Protein AF-A0A914JNY6-F1 (afdb_monomer_lite)

Sequence (503 aa):
MKEAFLYGGRMLSKSCADDMIRAVENMAATGFYASACKLDHLEPDKVAGCFDAHTASLQWAASLFDAWGKPPAGIASSGPFFFMGDYDQCLAVKIPSLYPNNTTKEYGFEPTQYCRADIRAQDPMKDRTIPLTYGICMPQTCHAQDLNAFLDFWVDEALNPVGNLFGKGTVNLTCFKADEIITWDQSDIIFIIILIILASIVCTGTFIDCILHKKRSGRYSFRQVAGFENCDSASVSTYCYLPVEDFFKAIDWKDEPRIKAGKCKSYKGNFMSIMEEELSIAGAPSMALTYKGGHDLKETFKKSSLLTDIITAFSIRKSIDHLLRESGTQIKSFHGIKVLSAVWVIIGHSFLLPIGFIGNPKKLITQIKDSYYSQWIFNSSLAVDSFFLMAGAVLAFSFRRRLISALRDKTRLNRLFGMTRWIIVFFHRIFRLIPAYVMVLGGTSTIFNKIGNGPLWNQKDGVFGSKCETKDWWKHLLFIINYFPTECMPWMWYISLDMQFYL

pLDDT: mean 71.84, std 21.15, range [23.7, 96.5]

Structure (mmCIF, N/CA/C/O backbone):
data_AF-A0A914JNY6-F1
#
_entry.id   AF-A0A914JNY6-F1
#
loop_
_atom_site.group_PDB
_atom_site.id
_atom_site.type_symbol
_atom_site.label_atom_id
_atom_site.label_alt_id
_atom_site.label_comp_id
_atom_site.label_asym_id
_atom_site.label_entity_id
_atom_site.label_seq_id
_atom_site.pdbx_PDB_ins_code
_atom_site.Cartn_x
_atom_site.Cartn_y
_atom_site.Cartn_z
_atom_site.occupancy
_atom_site.B_iso_or_equiv
_atom_site.auth_seq_id
_atom_site.auth_comp_id
_atom_site.auth_asym_id
_atom_site.auth_atom_id
_atom_site.pdbx_PDB_model_num
ATOM 1 N N . MET A 1 1 ? 28.864 -3.855 -35.210 1.00 35.16 1 MET A N 1
ATOM 2 C CA . MET A 1 1 ? 28.196 -4.256 -33.947 1.00 35.16 1 MET A CA 1
ATOM 3 C C . MET A 1 1 ? 29.128 -4.249 -32.739 1.00 35.16 1 MET A C 1
ATOM 5 O O . MET A 1 1 ? 28.777 -3.587 -31.779 1.00 35.16 1 MET A O 1
ATOM 9 N N . LYS A 1 2 ? 30.324 -4.865 -32.767 1.00 34.31 2 LYS A N 1
ATOM 10 C CA . LYS A 1 2 ? 31.290 -4.762 -31.643 1.00 34.31 2 LYS A CA 1
ATOM 11 C C . LYS A 1 2 ? 31.693 -3.320 -31.276 1.00 34.31 2 LYS A C 1
ATOM 13 O O . LYS A 1 2 ? 31.932 -3.042 -30.111 1.00 34.31 2 LYS A O 1
ATOM 18 N N . GLU A 1 3 ? 31.691 -2.400 -32.241 1.00 36.75 3 GLU A N 1
ATOM 19 C CA . GLU A 1 3 ? 31.930 -0.965 -32.003 1.00 36.75 3 GLU A CA 1
ATOM 20 C C . GLU A 1 3 ? 30.718 -0.212 -31.421 1.00 36.75 3 GLU A C 1
ATOM 22 O O . GLU A 1 3 ? 30.903 0.819 -30.790 1.00 36.75 3 GLU A O 1
ATOM 27 N N . ALA A 1 4 ? 29.491 -0.741 -31.539 1.00 43.53 4 ALA A N 1
ATOM 28 C CA . ALA A 1 4 ? 28.293 -0.122 -30.949 1.00 43.53 4 ALA A CA 1
ATOM 29 C C . ALA A 1 4 ? 28.250 -0.263 -29.414 1.00 43.53 4 ALA A C 1
ATOM 31 O O . ALA A 1 4 ? 27.550 0.480 -28.739 1.00 43.53 4 ALA A O 1
ATOM 32 N N . PHE A 1 5 ? 29.046 -1.183 -28.859 1.00 48.06 5 PHE A N 1
ATOM 33 C CA . PHE A 1 5 ? 29.237 -1.361 -27.417 1.00 48.06 5 PHE A CA 1
ATOM 34 C C . PHE A 1 5 ? 30.485 -0.629 -26.881 1.00 48.06 5 PHE A C 1
ATOM 36 O O . PHE A 1 5 ? 30.841 -0.780 -25.714 1.00 48.06 5 PHE A O 1
ATOM 43 N N . LEU A 1 6 ? 31.144 0.175 -27.725 1.00 41.88 6 LEU A N 1
ATOM 44 C CA . LEU A 1 6 ? 32.275 1.049 -27.399 1.00 41.88 6 LEU A CA 1
ATOM 45 C C . LEU A 1 6 ? 31.839 2.519 -27.500 1.00 41.88 6 LEU A C 1
ATOM 47 O O . LEU A 1 6 ? 32.408 3.294 -28.262 1.00 41.88 6 LEU A O 1
ATOM 51 N N . TYR A 1 7 ? 30.823 2.926 -26.739 1.00 39.91 7 TYR A N 1
ATOM 52 C CA . TYR A 1 7 ? 30.424 4.334 -26.672 1.00 39.91 7 TYR A CA 1
ATOM 53 C C . TYR A 1 7 ? 30.882 4.957 -25.344 1.00 39.91 7 TYR A C 1
ATOM 55 O O . TYR A 1 7 ? 30.598 4.444 -24.265 1.00 39.91 7 TYR A O 1
ATOM 63 N N . GLY A 1 8 ? 31.659 6.044 -25.407 1.00 43.50 8 GLY A N 1
ATOM 64 C CA . GLY A 1 8 ? 32.034 6.851 -24.233 1.00 43.50 8 GLY A CA 1
ATOM 65 C C . GLY A 1 8 ? 33.131 6.299 -23.303 1.00 43.50 8 GLY A C 1
ATOM 66 O O . GLY A 1 8 ? 33.314 6.835 -22.211 1.00 43.50 8 GLY A O 1
ATOM 67 N N . GLY A 1 9 ? 33.874 5.257 -23.695 1.00 44.59 9 GLY A N 1
ATOM 68 C CA . GLY A 1 9 ? 35.032 4.762 -22.929 1.00 44.59 9 GLY A CA 1
ATOM 69 C C . GLY A 1 9 ? 34.705 3.933 -21.676 1.00 44.59 9 GLY A C 1
ATOM 70 O O . GLY A 1 9 ? 35.598 3.693 -20.865 1.00 44.59 9 GLY A O 1
ATOM 71 N N . ARG A 1 10 ? 33.458 3.472 -21.508 1.00 52.91 10 ARG A N 1
ATOM 72 C CA . ARG A 1 10 ? 33.062 2.516 -20.458 1.00 52.91 10 ARG A CA 1
ATOM 73 C C . ARG A 1 10 ? 32.639 1.192 -21.095 1.00 52.91 10 ARG A C 1
ATOM 75 O O . ARG A 1 10 ? 31.736 1.168 -21.919 1.00 52.91 10 ARG A O 1
ATOM 82 N N . MET A 1 11 ? 33.333 0.109 -20.742 1.00 54.09 11 MET A N 1
ATOM 83 C CA . MET A 1 11 ? 33.063 -1.237 -21.259 1.00 54.09 11 MET A CA 1
ATOM 84 C C . MET A 1 11 ? 31.919 -1.889 -20.482 1.00 54.09 11 MET A C 1
ATOM 86 O O . MET A 1 11 ? 31.972 -1.928 -19.255 1.00 54.09 11 MET A O 1
ATOM 90 N N . LEU A 1 12 ? 30.949 -2.463 -21.201 1.00 61.16 12 LEU A N 1
ATOM 91 C CA . LEU A 1 12 ? 30.154 -3.569 -20.668 1.00 61.16 12 LEU A CA 1
ATOM 92 C C . LEU A 1 12 ? 31.100 -4.703 -20.252 1.00 61.16 12 LEU A C 1
ATOM 94 O O . LEU A 1 12 ? 32.106 -4.957 -20.926 1.00 61.16 12 LEU A O 1
ATOM 98 N N . SER A 1 13 ? 30.760 -5.434 -19.194 1.00 71.38 13 SER A N 1
ATOM 99 C CA . SER A 1 13 ? 31.394 -6.719 -18.921 1.00 71.38 13 SER A CA 1
ATOM 100 C C . SER A 1 13 ? 31.323 -7.615 -20.165 1.00 71.38 13 SER A C 1
ATOM 102 O O . SER A 1 13 ? 30.315 -7.661 -20.874 1.00 71.38 13 SER A O 1
ATOM 104 N N . LYS A 1 14 ? 32.421 -8.323 -20.457 1.00 74.75 14 LYS A N 1
ATOM 105 C CA . LYS A 1 14 ? 32.544 -9.150 -21.669 1.00 74.75 14 LYS A CA 1
ATOM 106 C C . LYS A 1 14 ? 31.394 -10.160 -21.795 1.00 74.75 14 LYS A C 1
ATOM 108 O O . LYS A 1 14 ? 30.853 -10.321 -22.879 1.00 74.75 14 LYS A O 1
ATOM 113 N N . SER A 1 15 ? 30.990 -10.766 -20.678 1.00 76.06 15 SER A N 1
ATOM 114 C CA . SER A 1 15 ? 29.853 -11.689 -20.600 1.00 76.06 15 SER A CA 1
ATOM 115 C C . SER A 1 15 ? 28.525 -11.025 -20.970 1.00 76.06 15 SER A C 1
ATOM 117 O O . SER A 1 15 ? 27.818 -11.534 -21.831 1.00 76.06 15 SER A O 1
ATOM 119 N N . CYS A 1 16 ? 28.214 -9.858 -20.393 1.00 78.94 16 CYS A N 1
ATOM 120 C CA . CYS A 1 16 ? 26.985 -9.126 -20.711 1.00 78.94 16 CYS A CA 1
ATOM 121 C C . CYS A 1 16 ? 26.942 -8.698 -22.187 1.00 78.94 16 CYS A C 1
ATOM 123 O O . CYS A 1 16 ? 25.909 -8.820 -22.844 1.00 78.94 16 CYS A O 1
ATOM 125 N N . ALA A 1 17 ? 28.070 -8.223 -22.728 1.00 76.44 17 ALA A N 1
ATOM 126 C CA . ALA A 1 17 ? 28.166 -7.831 -24.131 1.00 76.44 17 ALA A CA 1
ATOM 127 C C . ALA A 1 17 ? 27.940 -9.020 -25.079 1.00 76.44 17 ALA A C 1
ATOM 129 O O . ALA A 1 17 ? 27.184 -8.891 -26.040 1.00 76.44 17 ALA A O 1
ATOM 130 N N . ASP A 1 18 ? 28.558 -10.171 -24.802 1.00 79.44 18 ASP A N 1
ATOM 131 C CA . ASP A 1 18 ? 28.424 -11.376 -25.626 1.00 79.44 18 ASP A CA 1
ATOM 132 C C . ASP A 1 18 ? 26.971 -11.904 -25.623 1.00 79.44 18 ASP A C 1
ATOM 134 O O . ASP A 1 18 ? 26.435 -12.237 -26.685 1.00 79.44 18 ASP A O 1
ATOM 138 N N . ASP A 1 19 ? 26.289 -11.903 -24.470 1.00 80.44 19 ASP A N 1
ATOM 139 C CA . ASP A 1 19 ? 24.877 -12.307 -24.367 1.00 80.44 19 ASP A CA 1
ATOM 140 C C . ASP A 1 19 ? 23.932 -11.339 -25.091 1.00 80.44 19 ASP A C 1
ATOM 142 O O . ASP A 1 19 ? 23.018 -11.764 -25.804 1.00 80.44 19 ASP A O 1
ATOM 146 N N . MET A 1 20 ? 24.171 -10.031 -24.960 1.00 79.44 20 MET A N 1
ATOM 147 C CA . MET A 1 20 ? 23.373 -9.004 -25.633 1.00 79.44 20 MET A CA 1
ATOM 148 C C . MET A 1 20 ? 23.560 -9.019 -27.150 1.00 79.44 20 MET A C 1
ATOM 150 O O . MET A 1 20 ? 22.578 -8.907 -27.885 1.00 79.44 20 MET A O 1
ATOM 154 N N . ILE A 1 21 ? 24.790 -9.202 -27.640 1.00 79.56 21 ILE A N 1
ATOM 155 C CA . ILE A 1 21 ? 25.064 -9.361 -29.075 1.00 79.56 21 ILE A CA 1
ATOM 156 C C . ILE A 1 21 ? 24.295 -10.566 -29.617 1.00 79.56 21 ILE A C 1
ATOM 158 O O . ILE A 1 21 ? 23.600 -10.435 -30.622 1.00 79.56 21 ILE A O 1
ATOM 162 N N . ARG A 1 22 ? 24.338 -11.709 -28.922 1.00 80.75 22 ARG A N 1
ATOM 163 C CA . ARG A 1 22 ? 23.580 -12.903 -29.321 1.00 80.75 22 ARG A CA 1
ATOM 164 C C . ARG A 1 22 ? 22.085 -12.653 -29.341 1.00 80.75 22 ARG A C 1
ATOM 166 O O . ARG A 1 22 ? 21.417 -13.114 -30.262 1.00 80.75 22 ARG A O 1
ATOM 173 N N . ALA A 1 23 ? 21.539 -11.962 -28.345 1.00 79.69 23 ALA A N 1
ATOM 174 C CA . ALA A 1 23 ? 20.122 -11.628 -28.343 1.00 79.69 23 ALA A CA 1
ATOM 175 C C . ALA A 1 23 ? 19.759 -10.822 -29.603 1.00 79.69 23 ALA A C 1
ATOM 177 O O . ALA A 1 23 ? 18.838 -11.203 -30.327 1.00 79.69 23 ALA A O 1
ATOM 178 N N . VAL A 1 24 ? 20.519 -9.764 -29.910 1.00 79.56 24 VAL A N 1
ATOM 179 C CA . VAL A 1 24 ? 20.295 -8.912 -31.091 1.00 79.56 24 VAL A CA 1
ATOM 180 C C . VAL A 1 24 ? 20.443 -9.699 -32.397 1.00 79.56 24 VAL A C 1
ATOM 182 O O . VAL A 1 24 ? 19.581 -9.597 -33.269 1.00 79.56 24 VAL A O 1
ATOM 185 N N . GLU A 1 25 ? 21.492 -10.511 -32.538 1.00 80.25 25 GLU A N 1
ATOM 186 C CA . GLU A 1 25 ? 21.725 -11.342 -33.726 1.00 80.25 25 GLU A CA 1
ATOM 187 C C . GLU A 1 25 ? 20.584 -12.342 -33.950 1.00 80.25 25 GLU A C 1
ATOM 189 O O . GLU A 1 25 ? 20.085 -12.469 -35.067 1.00 80.25 25 GLU A O 1
ATOM 194 N N . ASN A 1 26 ? 20.111 -12.999 -32.887 1.00 79.25 26 ASN A N 1
ATOM 195 C CA . ASN A 1 26 ? 19.006 -13.955 -32.968 1.00 79.25 26 ASN A CA 1
ATOM 196 C C . ASN A 1 26 ? 17.662 -13.272 -33.265 1.00 79.25 26 ASN A C 1
ATOM 198 O O . ASN A 1 26 ? 16.850 -13.808 -34.023 1.00 79.25 26 ASN A O 1
ATOM 202 N N . MET A 1 27 ? 17.429 -12.067 -32.739 1.00 78.00 27 MET A N 1
ATOM 203 C CA . MET A 1 27 ? 16.252 -11.266 -33.089 1.00 78.00 27 MET A CA 1
ATOM 204 C C . MET A 1 27 ? 16.284 -10.836 -34.564 1.00 78.00 27 MET A C 1
ATOM 206 O O . MET A 1 27 ? 15.290 -10.991 -35.276 1.00 78.00 27 MET A O 1
ATOM 210 N N . ALA A 1 28 ? 17.430 -10.348 -35.047 1.00 76.00 28 ALA A N 1
ATOM 211 C CA . ALA A 1 28 ? 17.610 -9.965 -36.445 1.00 76.00 28 ALA A CA 1
ATOM 212 C C . ALA A 1 28 ? 17.436 -11.167 -37.387 1.00 76.00 28 ALA A C 1
ATOM 214 O O . ALA A 1 28 ? 16.742 -11.064 -38.400 1.00 76.00 28 ALA A O 1
ATOM 215 N N . ALA A 1 29 ? 17.992 -12.324 -37.015 1.00 75.62 29 ALA A N 1
ATOM 216 C CA . ALA A 1 29 ? 17.805 -13.577 -37.734 1.00 75.62 29 ALA A CA 1
ATOM 217 C C . ALA A 1 29 ? 16.323 -13.979 -37.792 1.00 75.62 29 ALA A C 1
ATOM 219 O O . ALA A 1 29 ? 15.832 -14.320 -38.863 1.00 75.62 29 ALA A O 1
ATOM 220 N N . THR A 1 30 ? 15.582 -13.857 -36.684 1.00 71.81 30 THR A N 1
ATOM 221 C CA . THR A 1 30 ? 14.133 -14.136 -36.640 1.00 71.81 30 THR A CA 1
ATOM 222 C C . THR A 1 30 ? 13.371 -13.281 -37.653 1.00 71.81 30 THR A C 1
ATOM 224 O O . THR A 1 30 ? 12.571 -13.804 -38.427 1.00 71.81 30 THR A O 1
ATOM 227 N N . GLY A 1 31 ? 13.646 -11.972 -37.699 1.00 70.56 31 GLY A N 1
ATOM 228 C CA . GLY A 1 31 ? 13.018 -11.060 -38.661 1.00 70.56 31 GLY A CA 1
ATOM 229 C C . GLY A 1 31 ? 13.384 -11.369 -40.117 1.00 70.56 31 GLY A C 1
ATOM 230 O O . GLY A 1 31 ? 12.528 -11.296 -41.004 1.00 70.56 31 GLY A O 1
ATOM 231 N N . PHE A 1 32 ? 14.636 -11.763 -40.362 1.00 74.06 32 PHE A N 1
ATOM 232 C CA . PHE A 1 32 ? 15.106 -12.175 -41.683 1.00 74.06 32 PHE A CA 1
ATOM 233 C C . PHE A 1 32 ? 14.426 -13.467 -42.152 1.00 74.06 32 PHE A C 1
ATOM 235 O O . PHE A 1 32 ? 13.856 -13.482 -43.240 1.00 74.06 32 PHE A O 1
ATOM 242 N N . TYR A 1 33 ? 14.403 -14.517 -41.325 1.00 72.12 33 TYR A N 1
ATOM 243 C CA . TYR A 1 33 ? 13.743 -15.784 -41.657 1.00 72.12 33 TYR A CA 1
ATOM 244 C C . TYR A 1 33 ? 12.232 -15.621 -41.825 1.00 72.12 33 TYR A C 1
ATOM 246 O O . TYR A 1 33 ? 11.667 -16.172 -42.765 1.00 72.12 33 TYR A O 1
ATOM 254 N N . ALA A 1 34 ? 11.581 -14.803 -40.993 1.00 68.50 34 ALA A N 1
ATOM 255 C CA . ALA A 1 34 ? 10.162 -14.485 -41.148 1.00 68.50 34 ALA A CA 1
ATOM 256 C C . ALA A 1 34 ? 9.861 -13.823 -42.502 1.00 68.50 34 ALA A C 1
ATOM 258 O O . ALA A 1 34 ? 8.864 -14.138 -43.152 1.00 68.50 34 ALA A O 1
ATOM 259 N N . SER A 1 35 ? 10.740 -12.921 -42.943 1.00 71.88 35 SER A N 1
ATOM 260 C CA . SER A 1 35 ? 10.615 -12.247 -44.236 1.00 71.88 35 SER A CA 1
ATOM 261 C C . SER A 1 35 ? 10.928 -13.197 -45.396 1.00 71.88 35 SER A C 1
ATOM 263 O O . SER A 1 35 ? 10.196 -13.208 -46.381 1.00 71.88 35 SER A O 1
ATOM 265 N N . ALA A 1 36 ? 11.958 -14.037 -45.265 1.00 73.19 36 ALA A N 1
ATOM 266 C CA . ALA A 1 36 ? 12.348 -15.028 -46.266 1.00 73.19 36 ALA A CA 1
ATOM 267 C C . ALA A 1 36 ? 11.263 -16.099 -46.474 1.00 73.19 36 ALA A C 1
ATOM 269 O O . ALA A 1 36 ? 10.830 -16.299 -47.605 1.00 73.19 36 ALA A O 1
ATOM 270 N N . CYS A 1 37 ? 10.736 -16.698 -45.398 1.00 72.25 37 CYS A N 1
ATOM 271 C CA . CYS A 1 37 ? 9.649 -17.686 -45.466 1.00 72.25 37 CYS A CA 1
ATOM 272 C C . CYS A 1 37 ? 8.347 -17.109 -46.057 1.00 72.25 37 CYS A C 1
ATOM 274 O O . CYS A 1 37 ? 7.503 -17.869 -46.518 1.00 72.25 37 CYS A O 1
ATOM 276 N N . LYS A 1 38 ? 8.160 -15.780 -46.029 1.00 69.06 38 LYS A N 1
ATOM 277 C CA . LYS A 1 38 ? 6.999 -15.088 -46.616 1.00 69.06 38 LYS A CA 1
ATOM 278 C C . LYS A 1 38 ? 7.210 -14.689 -48.083 1.00 69.06 38 LYS A C 1
ATOM 280 O O . LYS A 1 38 ? 6.231 -14.483 -48.798 1.00 69.06 38 LYS A O 1
ATOM 285 N N . LEU A 1 39 ? 8.465 -14.526 -48.507 1.00 71.75 39 LEU A N 1
ATOM 286 C CA . LEU A 1 39 ? 8.845 -14.197 -49.885 1.00 71.75 39 LEU A CA 1
ATOM 287 C C . LEU A 1 39 ? 8.972 -15.441 -50.765 1.00 71.75 39 LEU A C 1
ATOM 289 O O . LEU A 1 39 ? 8.712 -15.361 -51.963 1.00 71.75 39 LEU A O 1
ATOM 293 N N . ASP A 1 40 ? 9.328 -16.581 -50.178 1.00 66.88 40 ASP A N 1
ATOM 294 C CA . ASP A 1 40 ? 9.201 -17.872 -50.840 1.00 66.88 40 ASP A CA 1
ATOM 295 C C . ASP A 1 40 ? 7.702 -18.154 -51.013 1.00 66.88 40 ASP A C 1
ATOM 297 O O . ASP A 1 40 ? 6.972 -18.209 -50.026 1.00 66.88 40 ASP A O 1
ATOM 301 N N . HIS A 1 41 ? 7.219 -18.262 -52.256 1.00 62.41 41 HIS A N 1
ATOM 302 C CA . HIS A 1 41 ? 5.807 -18.448 -52.639 1.00 62.41 41 HIS A CA 1
ATOM 303 C C . HIS A 1 41 ? 5.222 -19.811 -52.199 1.00 62.41 41 HIS A C 1
ATOM 305 O O . HIS A 1 41 ? 4.650 -20.559 -52.993 1.00 62.41 41 HIS A O 1
ATOM 311 N N . LEU A 1 42 ? 5.403 -20.166 -50.934 1.00 65.31 42 LEU A N 1
ATOM 312 C CA . LEU A 1 42 ? 4.951 -21.388 -50.304 1.00 65.31 42 LEU A CA 1
ATOM 313 C C . LEU A 1 42 ? 3.454 -21.294 -49.988 1.00 65.31 42 LEU A C 1
ATOM 315 O O . LEU A 1 42 ? 2.914 -20.228 -49.689 1.00 65.31 42 LEU A O 1
ATOM 319 N N . GLU A 1 43 ? 2.776 -22.441 -50.040 1.00 71.94 43 GLU A N 1
ATOM 320 C CA . GLU A 1 43 ? 1.404 -22.578 -49.543 1.00 71.94 43 GLU A CA 1
ATOM 321 C C . GLU A 1 43 ? 1.334 -22.164 -48.055 1.00 71.94 43 GLU A C 1
ATOM 323 O O . GLU A 1 43 ? 2.311 -22.376 -47.328 1.00 71.94 43 GLU A O 1
ATOM 328 N N . PRO A 1 44 ? 0.202 -21.618 -47.565 1.00 68.50 44 PRO A N 1
ATOM 329 C CA . PRO A 1 44 ? 0.084 -21.080 -46.203 1.00 68.50 44 PRO A CA 1
ATOM 330 C C . PRO A 1 44 ? 0.557 -22.044 -45.101 1.00 68.50 44 PRO A C 1
ATOM 332 O O . PRO A 1 44 ? 1.235 -21.629 -44.162 1.00 68.50 44 PRO A O 1
ATOM 335 N N . ASP A 1 45 ? 0.281 -23.340 -45.261 1.00 70.06 45 ASP A N 1
ATOM 336 C CA . ASP A 1 45 ? 0.648 -24.389 -44.300 1.00 70.06 45 ASP A CA 1
ATOM 337 C C . ASP A 1 45 ? 2.166 -24.661 -44.269 1.00 70.06 45 ASP A C 1
ATOM 339 O O . ASP A 1 45 ? 2.732 -25.028 -43.239 1.00 70.06 45 ASP A O 1
ATOM 343 N N . LYS A 1 46 ? 2.860 -24.431 -45.391 1.00 68.62 46 LYS A N 1
ATOM 344 C CA . LYS A 1 46 ? 4.321 -24.566 -45.510 1.00 68.62 46 LYS A CA 1
ATOM 345 C C . LYS A 1 46 ? 5.058 -23.329 -45.006 1.00 68.62 46 LYS A C 1
ATOM 347 O O . LYS A 1 46 ? 6.162 -23.464 -44.486 1.00 68.62 46 LYS A O 1
ATOM 352 N N . VAL A 1 47 ? 4.446 -22.147 -45.109 1.00 69.00 47 VAL A N 1
ATOM 353 C CA . VAL A 1 47 ? 4.964 -20.916 -44.487 1.00 69.00 47 VAL A CA 1
ATOM 354 C C . VAL A 1 47 ? 4.966 -21.059 -42.967 1.00 69.00 47 VAL A C 1
ATOM 356 O O . VAL A 1 47 ? 5.971 -20.734 -42.339 1.00 69.00 47 VAL A O 1
ATOM 359 N N . ALA A 1 48 ? 3.890 -21.607 -42.389 1.00 68.94 48 ALA A N 1
ATOM 360 C CA . ALA A 1 48 ? 3.826 -21.910 -40.960 1.00 68.94 48 ALA A CA 1
ATOM 361 C C . ALA A 1 48 ? 4.937 -22.889 -40.544 1.00 68.94 48 ALA A C 1
ATOM 363 O O . ALA A 1 48 ? 5.713 -22.581 -39.648 1.00 68.94 48 ALA A O 1
ATOM 364 N N . GLY A 1 49 ? 5.114 -23.998 -41.272 1.00 72.50 49 GLY A N 1
ATOM 365 C CA . GLY A 1 49 ? 6.199 -24.951 -40.999 1.00 72.50 49 GLY A CA 1
ATOM 366 C C . GLY A 1 49 ? 7.614 -24.366 -41.155 1.00 72.50 49 GLY A C 1
ATOM 367 O O . GLY A 1 49 ? 8.493 -24.668 -40.351 1.00 72.50 49 GLY A O 1
ATOM 368 N N . CYS A 1 50 ? 7.842 -23.505 -42.155 1.00 71.69 50 CYS A N 1
ATOM 369 C CA . CYS A 1 50 ? 9.112 -22.793 -42.360 1.00 71.69 50 CYS A CA 1
ATOM 370 C C . CYS A 1 50 ? 9.408 -21.835 -41.202 1.00 71.69 50 CYS A C 1
ATOM 372 O O . CYS A 1 50 ? 10.522 -21.818 -40.673 1.00 71.69 50 CYS A O 1
ATOM 374 N N . PHE A 1 51 ? 8.394 -21.070 -40.794 1.00 70.44 51 PHE A N 1
ATOM 375 C CA . PHE A 1 51 ? 8.477 -20.132 -39.687 1.00 70.44 51 PHE A CA 1
ATOM 376 C C . PHE A 1 51 ? 8.725 -20.862 -38.364 1.00 70.44 51 PHE A C 1
ATOM 378 O O . PHE A 1 51 ? 9.685 -20.535 -37.672 1.00 70.44 51 PHE A O 1
ATOM 385 N N . ASP A 1 52 ? 7.946 -21.894 -38.039 1.00 70.38 52 ASP A N 1
ATOM 386 C CA . ASP A 1 52 ? 8.080 -22.650 -36.790 1.00 70.38 52 ASP A CA 1
ATOM 387 C C . ASP A 1 52 ? 9.453 -23.333 -36.682 1.00 70.38 52 ASP A C 1
ATOM 389 O O . ASP A 1 52 ? 10.094 -23.281 -35.633 1.00 70.38 52 ASP A O 1
ATOM 393 N N . ALA A 1 53 ? 9.967 -23.893 -37.784 1.00 68.56 53 ALA A N 1
ATOM 394 C CA . ALA A 1 53 ? 11.281 -24.535 -37.809 1.00 68.56 53 ALA A CA 1
ATOM 395 C C . ALA A 1 53 ? 12.443 -23.561 -37.536 1.00 68.56 53 ALA A C 1
ATOM 397 O O . ALA A 1 53 ? 13.409 -23.937 -36.872 1.00 68.56 53 ALA A O 1
ATOM 398 N N . HIS A 1 54 ? 12.360 -22.318 -38.025 1.00 67.12 54 HIS A N 1
ATOM 399 C CA . HIS A 1 54 ? 13.431 -21.322 -37.867 1.00 67.12 54 HIS A CA 1
ATOM 400 C C . HIS A 1 54 ? 13.281 -20.470 -36.604 1.00 67.12 54 HIS A C 1
ATOM 402 O O . HIS A 1 54 ? 14.273 -19.975 -36.070 1.00 67.12 54 HIS A O 1
ATOM 408 N N . THR A 1 55 ? 12.058 -20.285 -36.108 1.00 65.12 55 THR A N 1
ATOM 409 C CA . THR A 1 55 ? 11.790 -19.429 -34.946 1.00 65.12 55 THR A CA 1
ATOM 410 C C . THR A 1 55 ? 11.820 -20.178 -33.620 1.00 65.12 55 THR A C 1
ATOM 412 O O . THR A 1 55 ? 12.141 -19.556 -32.609 1.00 65.12 55 THR A O 1
ATOM 415 N N . ALA A 1 56 ? 11.612 -21.500 -33.599 1.00 65.50 56 ALA A N 1
ATOM 416 C CA . ALA A 1 56 ? 11.644 -22.290 -32.364 1.00 65.50 56 ALA A CA 1
ATOM 417 C C . ALA A 1 56 ? 12.964 -22.143 -31.576 1.00 65.50 56 ALA A C 1
ATOM 419 O O . ALA A 1 56 ? 12.944 -22.035 -30.352 1.00 65.50 56 ALA A O 1
ATOM 420 N N . SER A 1 57 ? 14.119 -22.062 -32.251 1.00 64.19 57 SER A N 1
ATOM 421 C CA . SER A 1 57 ? 15.425 -21.855 -31.595 1.00 64.19 57 SER A CA 1
ATOM 422 C C . SER A 1 57 ? 15.730 -20.394 -31.237 1.00 64.19 57 SER A C 1
ATOM 424 O O . SER A 1 57 ? 16.666 -20.127 -30.482 1.00 64.19 57 SER A O 1
ATOM 426 N N . LEU A 1 58 ? 14.963 -19.443 -31.777 1.00 72.19 58 LEU A N 1
ATOM 427 C CA . LEU A 1 58 ? 15.170 -17.996 -31.629 1.00 72.19 58 LEU A CA 1
ATOM 428 C C . LEU A 1 58 ? 14.093 -17.327 -30.760 1.00 72.19 58 LEU A C 1
ATOM 430 O O . LEU A 1 58 ? 14.204 -16.147 -30.425 1.00 72.19 58 LEU A O 1
ATOM 434 N N . GLN A 1 59 ? 13.069 -18.084 -30.356 1.00 78.44 59 GLN A N 1
ATOM 435 C CA . GLN A 1 59 ? 11.913 -17.588 -29.616 1.00 78.44 59 GLN A CA 1
ATOM 436 C C . GLN A 1 59 ? 12.305 -16.922 -28.294 1.00 78.44 59 GLN A C 1
ATOM 438 O O . GLN A 1 59 ? 11.694 -15.931 -27.910 1.00 78.44 59 GLN A O 1
ATOM 443 N N . TRP A 1 60 ? 13.357 -17.400 -27.622 1.00 84.44 60 TRP A N 1
ATOM 444 C CA . TRP A 1 60 ? 13.856 -16.775 -26.394 1.00 84.44 60 TRP A CA 1
ATOM 445 C C . TRP A 1 60 ? 14.321 -15.329 -26.625 1.00 84.44 60 TRP A C 1
ATOM 447 O O . TRP A 1 60 ? 14.077 -14.479 -25.774 1.00 84.44 60 TRP A O 1
ATOM 457 N N . ALA A 1 61 ? 14.948 -15.033 -27.772 1.00 84.25 61 ALA A N 1
ATOM 458 C CA . ALA A 1 61 ? 15.444 -13.699 -28.099 1.00 84.25 61 ALA A CA 1
ATOM 459 C C . ALA A 1 61 ? 14.280 -12.767 -28.444 1.00 84.25 61 ALA A C 1
ATOM 461 O O . ALA A 1 61 ? 14.230 -11.639 -27.961 1.00 84.25 61 ALA A O 1
ATOM 462 N N . ALA A 1 62 ? 13.302 -13.260 -29.210 1.00 83.31 62 ALA A N 1
ATOM 463 C CA . ALA A 1 62 ? 12.070 -12.523 -29.476 1.00 83.31 62 ALA A CA 1
ATOM 464 C C . ALA A 1 62 ? 11.316 -12.204 -28.174 1.00 83.31 62 ALA A C 1
ATOM 466 O O . ALA A 1 62 ? 10.988 -11.046 -27.941 1.00 83.31 62 ALA A O 1
ATOM 467 N N . SER A 1 63 ? 11.123 -13.192 -27.294 1.00 86.94 63 SER A N 1
ATOM 468 C CA . SER A 1 63 ? 10.482 -13.007 -25.985 1.00 86.94 63 SER A CA 1
ATOM 469 C C . SER A 1 63 ? 11.259 -12.061 -25.064 1.00 86.94 63 SER A C 1
ATOM 471 O O . SER A 1 63 ? 10.644 -11.321 -24.303 1.00 86.94 63 SER A O 1
ATOM 473 N N . LEU A 1 64 ? 12.597 -12.048 -25.140 1.00 88.56 64 LEU A N 1
ATOM 474 C CA . LEU A 1 64 ? 13.436 -11.130 -24.365 1.00 88.56 64 LEU A CA 1
ATOM 475 C C . LEU A 1 64 ? 13.155 -9.666 -24.733 1.00 88.56 64 LEU A C 1
ATOM 477 O O . LEU A 1 64 ? 12.908 -8.856 -23.844 1.00 88.56 64 LEU A O 1
ATOM 481 N N . PHE A 1 65 ? 13.181 -9.327 -26.026 1.00 86.19 65 PHE A N 1
ATOM 482 C CA . PHE A 1 65 ? 12.921 -7.957 -26.491 1.00 86.19 65 PHE A CA 1
ATOM 483 C C . PHE A 1 65 ? 11.439 -7.589 -26.472 1.00 86.19 65 PHE A C 1
ATOM 485 O O . PHE A 1 65 ? 11.099 -6.416 -26.329 1.00 86.19 65 PHE A O 1
ATOM 492 N N . ASP A 1 66 ? 10.547 -8.566 -26.609 1.00 88.19 66 ASP A N 1
ATOM 493 C CA . ASP A 1 66 ? 9.111 -8.341 -26.479 1.00 88.19 66 ASP A CA 1
ATOM 494 C C . ASP A 1 66 ? 8.739 -7.873 -25.066 1.00 88.19 66 ASP A C 1
ATOM 496 O O . ASP A 1 66 ? 7.923 -6.959 -24.928 1.00 88.19 66 ASP A O 1
ATOM 500 N N . ALA A 1 67 ? 9.432 -8.406 -24.053 1.00 91.38 67 ALA A N 1
ATOM 501 C CA . ALA A 1 67 ? 9.284 -8.025 -22.653 1.00 91.38 67 ALA A CA 1
ATOM 502 C C . ALA A 1 67 ? 9.820 -6.616 -22.318 1.00 91.38 67 ALA A C 1
ATOM 504 O O . ALA A 1 67 ? 9.581 -6.118 -21.217 1.00 91.38 67 ALA A O 1
ATOM 505 N N . TRP A 1 68 ? 10.544 -5.948 -23.226 1.00 89.50 68 TRP A N 1
ATOM 506 C CA . TRP A 1 68 ? 11.038 -4.587 -22.990 1.00 89.50 68 TRP A CA 1
ATOM 507 C C . TRP A 1 68 ? 9.910 -3.553 -23.014 1.00 89.50 68 TRP A C 1
ATOM 509 O O . TRP A 1 68 ? 8.900 -3.693 -23.707 1.00 89.50 68 TRP A O 1
ATOM 519 N N . GLY A 1 69 ? 10.117 -2.449 -22.296 1.00 86.62 69 GLY A N 1
ATOM 520 C CA . GLY A 1 69 ? 9.275 -1.267 -22.400 1.00 86.62 69 GLY A CA 1
ATOM 521 C C . GLY A 1 69 ? 9.264 -0.721 -23.825 1.00 86.62 69 GLY A C 1
ATOM 522 O O . GLY A 1 69 ? 10.302 -0.393 -24.386 1.00 86.62 69 GLY A O 1
ATOM 523 N N . LYS A 1 70 ? 8.078 -0.584 -24.420 1.00 84.06 70 LYS A N 1
ATOM 524 C CA . LYS A 1 70 ? 7.913 0.007 -25.756 1.00 84.06 70 LYS A CA 1
ATOM 525 C C . LYS A 1 70 ? 7.382 1.436 -25.610 1.00 84.06 70 LYS A C 1
ATOM 527 O O . LYS A 1 70 ? 6.287 1.607 -25.067 1.00 84.06 70 LYS A O 1
ATOM 532 N N . PRO A 1 71 ? 8.115 2.465 -26.074 1.00 76.50 71 PRO A N 1
ATOM 533 C CA . PRO A 1 71 ? 7.622 3.834 -26.056 1.00 76.50 71 PRO A CA 1
ATOM 534 C C . PRO A 1 71 ? 6.357 3.958 -26.936 1.00 76.50 71 PRO A C 1
ATOM 536 O O . PRO A 1 71 ? 6.403 3.641 -28.126 1.00 76.50 71 PRO A O 1
ATOM 539 N N . PRO A 1 72 ? 5.209 4.392 -26.392 1.00 75.62 72 PRO A N 1
ATOM 540 C CA . PRO A 1 72 ? 3.986 4.612 -27.141 1.00 75.62 72 PRO A CA 1
ATOM 541 C C . PRO A 1 72 ? 4.068 5.920 -27.936 1.00 75.62 72 PRO A C 1
ATOM 543 O O . PRO A 1 72 ? 4.903 6.789 -27.686 1.00 75.62 72 PRO A O 1
ATOM 546 N N . ALA A 1 73 ? 3.143 6.109 -28.874 1.00 76.25 73 ALA A N 1
ATOM 547 C CA . ALA A 1 73 ? 3.037 7.368 -29.601 1.00 76.25 73 ALA A CA 1
ATOM 548 C C . ALA A 1 73 ? 2.694 8.555 -28.668 1.00 76.25 73 ALA A C 1
ATOM 550 O O . ALA A 1 73 ? 2.018 8.405 -27.648 1.00 76.25 73 ALA A O 1
ATOM 551 N N . GLY A 1 74 ? 3.113 9.767 -29.054 1.00 71.12 74 GLY A N 1
ATOM 552 C CA . GLY A 1 74 ? 2.710 11.015 -28.385 1.00 71.12 74 GLY A CA 1
ATOM 553 C C . GLY A 1 74 ? 3.635 11.527 -27.272 1.00 71.12 74 GLY A C 1
ATOM 554 O O . GLY A 1 74 ? 3.252 12.454 -26.559 1.00 71.12 74 GLY A O 1
ATOM 555 N N . ILE A 1 75 ? 4.850 10.987 -27.135 1.00 71.44 75 ILE A N 1
ATOM 556 C CA . ILE A 1 75 ? 5.854 11.404 -26.130 1.00 71.44 75 ILE A CA 1
ATOM 557 C C . ILE A 1 75 ? 6.163 12.908 -26.213 1.00 71.44 75 ILE A C 1
ATOM 559 O O . ILE A 1 75 ? 6.223 13.585 -25.188 1.00 71.44 75 ILE A O 1
ATOM 563 N N . ALA A 1 76 ? 6.265 13.453 -27.428 1.00 67.50 76 ALA A N 1
ATOM 564 C CA . ALA A 1 76 ? 6.604 14.858 -27.662 1.00 67.50 76 ALA A CA 1
ATOM 565 C C . ALA A 1 76 ? 5.507 15.868 -27.255 1.00 67.50 76 ALA A C 1
ATOM 567 O O . ALA A 1 76 ? 5.816 17.032 -27.019 1.00 67.50 76 ALA A O 1
ATOM 568 N N . SER A 1 77 ? 4.229 15.470 -27.163 1.00 65.44 77 SER A N 1
ATOM 569 C CA . SER A 1 77 ? 3.139 16.408 -26.843 1.00 65.44 77 SER A CA 1
ATOM 570 C C . SER A 1 77 ? 2.878 16.487 -25.337 1.00 65.44 77 SER A C 1
ATOM 572 O O . SER A 1 77 ? 3.067 17.519 -24.686 1.00 65.44 77 SER A O 1
ATOM 574 N N . SER A 1 78 ? 2.448 15.375 -24.754 1.00 64.69 78 SER A N 1
ATOM 575 C CA . SER A 1 78 ? 2.090 15.274 -23.340 1.00 64.69 78 SER A CA 1
ATOM 576 C C . SER A 1 78 ? 2.437 13.923 -22.731 1.00 64.69 78 SER A C 1
ATOM 578 O O . SER A 1 78 ? 2.085 13.714 -21.576 1.00 64.69 78 SER A O 1
ATOM 580 N N . GLY A 1 79 ? 3.084 13.062 -23.525 1.00 65.25 79 GLY A N 1
ATOM 581 C CA . GLY A 1 79 ? 2.846 11.628 -23.607 1.00 65.25 79 GLY A CA 1
ATOM 582 C C . GLY A 1 79 ? 3.018 10.799 -22.345 1.00 65.25 79 GLY A C 1
ATOM 583 O O . GLY A 1 79 ? 3.269 11.308 -21.255 1.00 65.25 79 GLY A O 1
ATOM 584 N N . PRO A 1 80 ? 2.841 9.479 -22.486 1.00 71.69 80 PRO A N 1
ATOM 585 C CA . PRO A 1 80 ? 3.153 8.577 -21.406 1.00 71.69 80 PRO A CA 1
ATOM 586 C C . PRO A 1 80 ? 4.658 8.635 -21.123 1.00 71.69 80 PRO A C 1
ATOM 588 O O . PRO A 1 80 ? 5.431 8.544 -22.070 1.00 71.69 80 PRO A O 1
ATOM 591 N N . PHE A 1 81 ? 5.082 8.776 -19.869 1.00 75.88 81 PHE A N 1
ATOM 592 C CA . PHE A 1 81 ? 6.501 8.686 -19.476 1.00 75.88 81 PHE A CA 1
ATOM 593 C C . PHE A 1 81 ? 6.762 7.429 -18.637 1.00 75.88 81 PHE A C 1
ATOM 595 O O . PHE A 1 81 ? 7.560 7.421 -17.706 1.00 75.88 81 PHE A O 1
ATOM 602 N N . PHE A 1 82 ? 6.031 6.360 -18.938 1.00 80.19 82 PHE A N 1
ATOM 603 C CA . PHE A 1 82 ? 6.017 5.142 -18.143 1.00 80.19 82 PHE A CA 1
ATOM 604 C C . PHE A 1 82 ? 5.928 3.926 -19.065 1.00 80.19 82 PHE A C 1
ATOM 606 O O . PHE A 1 82 ? 4.859 3.618 -19.593 1.00 80.19 82 PHE A O 1
ATOM 613 N N . PHE A 1 83 ? 7.065 3.274 -19.303 1.00 85.81 83 PHE A N 1
ATOM 614 C CA . PHE A 1 83 ? 7.242 2.194 -20.274 1.00 85.81 83 PHE A CA 1
ATOM 615 C C . PHE A 1 83 ? 7.787 0.960 -19.553 1.00 85.81 83 PHE A C 1
ATOM 617 O O . PHE A 1 83 ? 8.990 0.735 -19.532 1.00 85.81 83 PHE A O 1
ATOM 624 N N . MET A 1 84 ? 6.921 0.169 -18.924 1.00 86.19 84 MET A N 1
ATOM 625 C CA . MET A 1 84 ? 7.382 -0.963 -18.107 1.00 86.19 84 MET A CA 1
ATOM 626 C C . MET A 1 84 ? 7.677 -2.234 -18.905 1.00 86.19 84 MET A C 1
ATOM 628 O O . MET A 1 84 ? 8.520 -3.016 -18.499 1.00 86.19 84 MET A O 1
ATOM 632 N N . GLY A 1 85 ? 7.031 -2.449 -20.050 1.00 89.44 85 GLY A N 1
ATOM 633 C CA . GLY A 1 85 ? 7.122 -3.757 -20.706 1.00 89.44 85 GLY A CA 1
ATOM 634 C C . GLY A 1 85 ? 6.446 -4.843 -19.866 1.00 89.44 85 GLY A C 1
ATOM 635 O O . GLY A 1 85 ? 5.578 -4.532 -19.045 1.00 89.44 85 GLY A O 1
ATOM 636 N N . ASP A 1 86 ? 6.830 -6.099 -20.081 1.00 91.94 86 ASP A N 1
ATOM 637 C CA . ASP A 1 86 ? 6.243 -7.257 -19.404 1.00 91.94 86 ASP A CA 1
ATOM 638 C C . ASP A 1 86 ? 7.228 -7.850 -18.384 1.00 91.94 86 ASP A C 1
ATOM 640 O O . ASP A 1 86 ? 8.242 -8.469 -18.719 1.00 91.94 86 ASP A O 1
ATOM 644 N N . TYR A 1 87 ? 6.929 -7.614 -17.106 1.00 91.38 87 TYR A N 1
ATOM 645 C CA . TYR A 1 87 ? 7.753 -8.048 -15.981 1.00 91.38 87 TYR A CA 1
ATOM 646 C C . TYR A 1 87 ? 7.792 -9.574 -15.838 1.00 91.38 87 TYR A C 1
ATOM 648 O O . TYR A 1 87 ? 8.873 -10.146 -15.684 1.00 91.38 87 TYR A O 1
ATOM 656 N N . ASP A 1 88 ? 6.634 -10.233 -15.909 1.00 91.56 88 ASP A N 1
ATOM 657 C CA . ASP A 1 88 ? 6.528 -11.675 -15.678 1.00 91.56 88 ASP A CA 1
ATOM 658 C C . ASP A 1 88 ? 7.109 -12.454 -16.863 1.00 91.56 88 ASP A C 1
ATOM 660 O O . ASP A 1 88 ? 7.848 -13.422 -16.667 1.00 91.56 88 ASP A O 1
ATOM 664 N N . GLN A 1 89 ? 6.862 -11.987 -18.093 1.00 92.62 89 GLN A N 1
ATOM 665 C CA . GLN A 1 89 ? 7.491 -12.541 -19.291 1.00 92.62 89 GLN A CA 1
ATOM 666 C C . GLN A 1 89 ? 9.008 -12.407 -19.210 1.00 92.62 89 GLN A C 1
ATOM 668 O O . GLN A 1 89 ? 9.706 -13.386 -19.465 1.00 92.62 89 GLN A O 1
ATOM 673 N N . CYS A 1 90 ? 9.525 -11.238 -18.810 1.00 93.00 90 CYS A N 1
ATOM 674 C CA . CYS A 1 90 ? 10.962 -11.036 -18.686 1.00 93.00 90 CYS A CA 1
ATOM 675 C C . CYS A 1 90 ? 11.599 -12.084 -17.774 1.00 93.00 90 CYS A C 1
ATOM 677 O O . CYS A 1 90 ? 12.557 -12.731 -18.185 1.00 93.00 90 CYS A O 1
ATOM 679 N N . LEU A 1 91 ? 11.054 -12.282 -16.571 1.00 91.50 91 LEU A N 1
ATOM 680 C CA . LEU A 1 91 ? 11.587 -13.226 -15.585 1.00 91.50 91 LEU A CA 1
ATOM 681 C C . LEU A 1 91 ? 11.417 -14.700 -15.984 1.00 91.50 91 LEU A C 1
ATOM 683 O O . LEU A 1 91 ? 12.153 -15.554 -15.492 1.00 91.50 91 LEU A O 1
ATOM 687 N N . ALA A 1 92 ? 10.468 -15.007 -16.870 1.00 91.06 92 ALA A N 1
ATOM 688 C CA . ALA A 1 92 ? 10.254 -16.353 -17.393 1.00 91.06 92 ALA A CA 1
ATOM 689 C C . ALA A 1 92 ? 11.214 -16.726 -18.540 1.00 91.06 92 ALA A C 1
ATOM 691 O O . ALA A 1 92 ? 11.386 -17.916 -18.828 1.00 91.06 92 ALA A O 1
ATOM 692 N N . VAL A 1 93 ? 11.835 -15.742 -19.206 1.00 90.12 93 VAL A N 1
ATOM 693 C CA . VAL A 1 93 ? 12.766 -15.985 -20.318 1.00 90.12 93 VAL A CA 1
ATOM 694 C C . VAL A 1 93 ? 14.045 -16.660 -19.820 1.00 90.12 93 VAL A C 1
ATOM 696 O O . VAL A 1 93 ? 14.639 -16.294 -18.811 1.00 90.12 93 VAL A O 1
ATOM 699 N N . LYS A 1 94 ? 14.490 -17.663 -20.576 1.00 87.75 94 LYS A N 1
ATOM 700 C CA . LYS A 1 94 ? 15.703 -18.439 -20.317 1.00 87.75 94 LYS A CA 1
ATOM 701 C C . LYS A 1 94 ? 16.606 -18.378 -21.540 1.00 87.75 94 LYS A C 1
ATOM 703 O O . LYS A 1 94 ? 16.194 -18.772 -22.630 1.00 87.75 94 LYS A O 1
ATOM 708 N N . ILE A 1 95 ? 17.826 -17.883 -21.364 1.00 85.81 95 ILE A N 1
ATOM 709 C CA . ILE A 1 95 ? 18.792 -17.677 -22.447 1.00 85.81 95 ILE A CA 1
ATOM 710 C C . ILE A 1 95 ? 19.667 -18.930 -22.569 1.00 85.81 95 ILE A C 1
ATOM 712 O O . ILE A 1 95 ? 20.203 -19.378 -21.561 1.00 85.81 95 ILE A O 1
ATOM 716 N N . PRO A 1 96 ? 19.858 -19.527 -23.757 1.00 83.75 96 PRO A N 1
ATOM 717 C CA . PRO A 1 96 ? 20.786 -20.648 -23.915 1.00 83.75 96 PRO A CA 1
ATOM 718 C C . PRO A 1 96 ? 22.219 -20.233 -23.542 1.00 83.75 96 PRO A C 1
ATOM 720 O O . PRO A 1 96 ? 22.755 -19.287 -24.131 1.00 83.75 96 PRO A O 1
ATOM 723 N N . SER A 1 97 ? 22.849 -20.930 -22.594 1.00 78.38 97 SER A N 1
ATOM 724 C CA . SER A 1 97 ? 24.190 -20.580 -22.104 1.00 78.38 97 SER A CA 1
ATOM 725 C C . SER A 1 97 ? 25.261 -20.775 -23.182 1.00 78.38 97 SER A C 1
ATOM 727 O O . SER A 1 97 ? 25.203 -21.712 -23.978 1.00 78.38 97 SER A O 1
ATOM 729 N N . LEU A 1 98 ? 26.250 -19.876 -23.208 1.00 66.94 98 LEU A N 1
ATOM 730 C CA . LEU A 1 98 ? 27.439 -19.962 -24.071 1.00 66.94 98 LEU A CA 1
ATOM 731 C C . LEU A 1 98 ? 28.451 -20.995 -23.575 1.00 66.94 98 LEU A C 1
ATOM 733 O O . LEU A 1 98 ? 29.219 -21.547 -24.367 1.00 66.94 98 LEU A O 1
ATOM 737 N N . TYR A 1 99 ? 28.469 -21.229 -22.265 1.00 67.19 99 TYR A N 1
ATOM 738 C CA . TYR A 1 99 ? 29.475 -22.043 -21.613 1.00 67.19 99 TYR A CA 1
ATOM 739 C C . TYR A 1 99 ? 28.825 -23.320 -21.081 1.00 67.19 99 TYR A C 1
ATOM 741 O O . TYR A 1 99 ? 27.804 -23.260 -20.396 1.00 67.19 99 TYR A O 1
ATOM 749 N N . PRO A 1 100 ? 29.387 -24.500 -21.389 1.00 68.25 100 PRO A N 1
ATOM 750 C CA . PRO A 1 100 ? 28.881 -25.736 -20.827 1.00 68.25 100 PRO A CA 1
ATOM 751 C C . PRO A 1 100 ? 29.067 -25.705 -19.313 1.00 68.25 100 PRO A C 1
ATOM 753 O O . PRO A 1 100 ? 30.073 -25.208 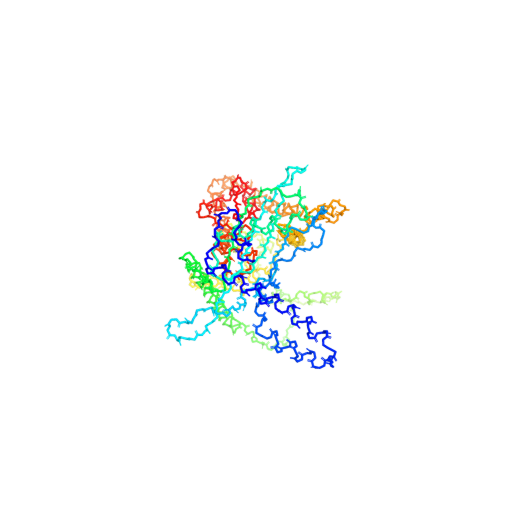-18.800 1.00 68.25 100 PRO A O 1
ATOM 756 N N . ASN A 1 101 ? 28.100 -26.257 -18.591 1.00 70.75 101 ASN A N 1
ATOM 757 C CA . ASN A 1 101 ? 28.168 -26.289 -17.143 1.00 70.75 101 ASN A CA 1
ATOM 758 C C . ASN A 1 101 ? 29.417 -27.074 -16.705 1.00 70.75 101 ASN A C 1
ATOM 760 O O . ASN A 1 101 ? 29.653 -28.187 -17.184 1.00 70.75 101 ASN A O 1
ATOM 764 N N . ASN A 1 102 ? 30.219 -26.511 -15.796 1.00 70.38 102 ASN A N 1
ATOM 765 C CA . ASN A 1 102 ? 31.532 -27.064 -15.430 1.00 70.38 102 ASN A CA 1
ATOM 766 C C . ASN A 1 102 ? 31.453 -28.506 -14.895 1.00 70.38 102 ASN A C 1
ATOM 768 O O . ASN A 1 102 ? 32.428 -29.251 -14.971 1.00 70.38 102 ASN A O 1
ATOM 772 N N . THR A 1 103 ? 30.298 -28.901 -14.357 1.00 71.06 103 THR A N 1
ATOM 773 C CA . THR A 1 103 ? 30.051 -30.216 -13.755 1.00 71.06 103 THR A CA 1
ATOM 774 C C . THR A 1 103 ? 29.419 -31.222 -14.715 1.00 71.06 103 THR A C 1
ATOM 776 O O . THR A 1 103 ? 29.846 -32.374 -14.732 1.00 71.06 103 THR A O 1
ATOM 779 N N . THR A 1 104 ? 28.430 -30.825 -15.522 1.00 74.06 104 THR A N 1
ATOM 780 C CA . THR A 1 104 ? 27.686 -31.751 -16.402 1.00 74.06 104 THR A CA 1
ATOM 781 C C . THR A 1 104 ? 28.142 -31.717 -17.859 1.00 74.06 104 THR A C 1
ATOM 783 O O . THR A 1 104 ? 27.766 -32.596 -18.628 1.00 74.06 104 THR A O 1
ATOM 786 N N . LYS A 1 105 ? 28.964 -30.730 -18.248 1.00 67.44 105 LYS A N 1
ATOM 787 C CA . LYS A 1 105 ? 29.352 -30.433 -19.641 1.00 67.44 105 LYS A CA 1
ATOM 788 C C . LYS A 1 105 ? 28.163 -30.220 -20.591 1.00 67.44 105 LYS A C 1
ATOM 790 O O . LYS A 1 105 ? 28.338 -30.236 -21.806 1.00 67.44 105 LYS A O 1
ATOM 795 N N . GLU A 1 106 ? 26.973 -30.005 -20.042 1.00 70.69 106 GLU A N 1
ATOM 796 C CA . GLU A 1 106 ? 25.743 -29.758 -20.783 1.00 70.69 106 GLU A CA 1
ATOM 797 C C . GLU A 1 106 ? 25.516 -28.249 -20.913 1.00 70.69 106 GLU A C 1
ATOM 799 O O . GLU A 1 106 ? 25.841 -27.478 -20.002 1.00 70.69 106 GLU A O 1
ATOM 804 N N . TYR A 1 107 ? 24.981 -27.823 -22.055 1.00 70.94 107 TYR A N 1
ATOM 805 C CA . TYR A 1 107 ? 24.588 -26.435 -22.267 1.00 70.94 107 TYR A CA 1
ATOM 806 C C . TYR A 1 107 ? 23.321 -26.156 -21.461 1.00 70.94 107 TYR A C 1
ATOM 808 O O . TYR A 1 107 ? 22.254 -26.696 -21.746 1.00 70.94 107 TYR A O 1
ATOM 816 N N . GLY A 1 108 ? 23.467 -25.348 -20.413 1.00 78.62 108 GLY A N 1
ATOM 817 C CA . GLY A 1 108 ? 22.356 -24.938 -19.564 1.00 78.62 108 GLY A CA 1
ATOM 818 C C . GLY A 1 108 ? 21.590 -23.746 -20.132 1.00 78.62 108 GLY A C 1
ATOM 819 O O . GLY A 1 108 ? 21.875 -23.242 -21.219 1.00 78.62 108 GLY A O 1
ATOM 820 N N . PHE A 1 109 ? 20.644 -23.258 -19.338 1.00 83.44 109 PHE A N 1
ATOM 821 C CA . PHE A 1 109 ? 19.990 -21.979 -19.570 1.00 83.44 109 PHE A CA 1
ATOM 822 C C . PHE A 1 109 ? 20.387 -20.988 -18.484 1.00 83.44 109 PHE A C 1
ATOM 824 O O . PHE A 1 109 ? 20.400 -21.331 -17.302 1.00 83.44 109 PHE A O 1
ATOM 831 N N . GLU A 1 110 ? 20.671 -19.761 -18.892 1.00 84.12 110 GLU A N 1
ATOM 832 C CA . GLU A 1 110 ? 20.930 -18.637 -18.013 1.00 84.12 110 GLU A CA 1
ATOM 833 C C . GLU A 1 110 ? 19.642 -17.842 -17.778 1.00 84.12 110 GLU A C 1
ATOM 835 O O . GLU A 1 110 ? 18.887 -17.574 -18.722 1.00 84.12 110 GLU A O 1
ATOM 840 N N . PRO A 1 111 ? 19.353 -17.487 -16.519 1.00 88.69 111 PRO A N 1
ATOM 841 C CA . PRO A 1 111 ? 18.186 -16.693 -16.184 1.00 88.69 111 PRO A CA 1
ATOM 842 C C . PRO A 1 111 ? 18.365 -15.225 -16.591 1.00 88.69 111 PRO A C 1
ATOM 844 O O . PRO A 1 111 ? 19.473 -14.689 -16.697 1.00 88.69 111 PRO A O 1
ATOM 847 N N . THR A 1 112 ? 17.240 -14.551 -16.763 1.00 90.44 112 THR A N 1
ATOM 848 C CA . THR A 1 112 ? 17.138 -13.110 -17.000 1.00 90.44 112 THR A CA 1
ATOM 849 C C . THR A 1 112 ? 16.827 -12.355 -15.704 1.00 90.44 112 THR A C 1
ATOM 851 O O . THR A 1 112 ? 16.589 -12.927 -14.632 1.00 90.44 112 THR A O 1
ATOM 854 N N . GLN A 1 113 ? 16.876 -11.033 -15.793 1.00 90.69 113 GLN A N 1
ATOM 855 C CA . GLN A 1 113 ? 16.465 -10.098 -14.758 1.00 90.69 113 GLN A CA 1
ATOM 856 C C . GLN A 1 113 ? 15.734 -8.919 -15.392 1.00 90.69 113 GLN A C 1
ATOM 858 O O . GLN A 1 113 ? 16.084 -8.451 -16.478 1.00 90.69 113 GLN A O 1
ATOM 863 N N . TYR A 1 114 ? 14.737 -8.414 -14.679 1.00 91.25 114 TYR A N 1
ATOM 864 C CA . TYR A 1 114 ? 14.007 -7.221 -15.069 1.00 91.25 114 TYR A CA 1
ATOM 865 C C . TYR A 1 114 ? 14.625 -6.006 -14.384 1.00 91.25 114 TYR A C 1
ATOM 867 O O . TYR A 1 114 ? 14.724 -5.971 -13.161 1.00 91.25 114 TYR A O 1
ATOM 875 N N . CYS A 1 115 ? 15.004 -4.983 -15.139 1.00 88.50 115 CYS A N 1
ATOM 876 C CA . CYS A 1 115 ? 15.583 -3.756 -14.613 1.00 88.50 115 CYS A CA 1
ATOM 877 C C . CYS A 1 115 ? 14.705 -2.547 -14.938 1.00 88.50 115 CYS A C 1
ATOM 879 O O . CYS A 1 115 ? 14.442 -2.244 -16.097 1.00 88.50 115 CYS A O 1
ATOM 881 N N . ARG A 1 116 ? 14.287 -1.822 -13.900 1.00 87.38 116 ARG A N 1
ATOM 882 C CA . ARG A 1 116 ? 13.601 -0.536 -13.985 1.00 87.38 116 ARG A CA 1
ATOM 883 C C . ARG A 1 116 ? 14.609 0.603 -13.873 1.00 87.38 116 ARG A C 1
ATOM 885 O O . ARG A 1 116 ? 15.289 0.737 -12.853 1.00 87.38 116 ARG A O 1
ATOM 892 N N . ALA A 1 117 ? 14.652 1.443 -14.896 1.00 83.19 117 ALA A N 1
ATOM 893 C CA . ALA A 1 117 ? 15.379 2.699 -14.928 1.00 83.19 117 ALA A CA 1
ATOM 894 C C . ALA A 1 117 ? 14.415 3.866 -14.675 1.00 83.19 117 ALA A C 1
ATOM 896 O O . ALA A 1 117 ? 13.514 4.124 -15.472 1.00 83.19 117 ALA A O 1
ATOM 897 N N . ASP A 1 118 ? 14.615 4.576 -13.569 1.00 80.12 118 ASP A N 1
ATOM 898 C CA . ASP A 1 118 ? 13.932 5.823 -13.238 1.00 80.12 118 ASP A CA 1
ATOM 899 C C . ASP A 1 118 ? 14.824 6.995 -13.679 1.00 80.12 118 ASP A C 1
ATOM 901 O O . ASP A 1 118 ? 15.814 7.340 -13.030 1.00 80.12 118 ASP A O 1
ATOM 905 N N . ILE A 1 119 ? 14.489 7.580 -14.824 1.00 77.38 119 ILE A N 1
ATOM 906 C CA . ILE A 1 119 ? 15.240 8.625 -15.520 1.00 77.38 119 ILE A CA 1
ATOM 907 C C . ILE A 1 119 ? 14.593 9.977 -15.215 1.00 77.38 119 ILE A C 1
ATOM 909 O O . ILE A 1 119 ? 13.416 10.200 -15.487 1.00 77.38 119 ILE A O 1
ATOM 913 N N . ARG A 1 120 ? 15.360 10.923 -14.674 1.00 74.88 120 ARG A N 1
ATOM 914 C CA . ARG A 1 120 ? 14.913 12.314 -14.499 1.00 74.88 120 ARG A CA 1
ATOM 915 C C . ARG A 1 120 ? 15.519 13.179 -15.584 1.00 74.88 120 ARG A C 1
ATOM 917 O O . ARG A 1 120 ? 16.595 13.737 -15.389 1.00 74.88 120 ARG A O 1
ATOM 924 N N . ALA A 1 121 ? 14.834 13.277 -16.713 1.00 71.19 121 ALA A N 1
ATOM 925 C CA . ALA A 1 121 ? 15.281 14.102 -17.824 1.00 71.19 121 ALA A CA 1
ATOM 926 C C . ALA A 1 121 ? 14.939 15.578 -17.581 1.00 71.19 121 ALA A C 1
ATOM 928 O O . ALA A 1 121 ? 13.864 15.886 -17.070 1.00 71.19 121 ALA A O 1
ATOM 929 N N . GLN A 1 122 ? 15.827 16.501 -17.946 1.00 65.38 122 GLN A N 1
ATOM 930 C CA . GLN A 1 122 ? 15.544 17.938 -17.857 1.00 65.38 122 GLN A CA 1
ATOM 931 C C . GLN A 1 122 ? 14.923 18.422 -19.171 1.00 65.38 122 GLN A C 1
ATOM 933 O O . GLN A 1 122 ? 15.478 18.165 -20.229 1.00 65.38 122 GLN A O 1
ATOM 938 N N . ASP A 1 123 ? 13.785 19.111 -19.122 1.00 64.56 123 ASP A N 1
ATOM 939 C CA . ASP A 1 123 ? 13.183 19.805 -20.265 1.00 64.56 123 ASP A CA 1
ATOM 940 C C . ASP A 1 123 ? 13.975 21.103 -20.509 1.00 64.56 123 ASP A C 1
ATOM 942 O O . ASP A 1 123 ? 13.861 22.040 -19.705 1.00 64.56 123 ASP A O 1
ATOM 946 N N . PRO A 1 124 ? 14.775 21.191 -21.588 1.00 56.47 124 PRO A N 1
ATOM 947 C CA . PRO A 1 124 ? 15.628 22.348 -21.840 1.00 56.47 124 PRO A CA 1
ATOM 948 C C . PRO A 1 124 ? 14.835 23.609 -22.216 1.00 56.47 124 PRO A C 1
ATOM 950 O O . PRO A 1 124 ? 15.396 24.699 -22.186 1.00 56.47 124 PRO A O 1
ATOM 953 N N . MET A 1 125 ? 13.537 23.502 -22.535 1.00 58.62 125 MET A N 1
ATOM 954 C CA . MET A 1 125 ? 12.688 24.653 -22.864 1.00 58.62 125 MET A CA 1
ATOM 955 C C . MET A 1 125 ? 11.915 25.220 -21.667 1.00 58.62 125 MET A C 1
ATOM 957 O O . MET A 1 125 ? 11.472 26.367 -21.728 1.00 58.62 125 MET A O 1
ATOM 961 N N . LYS A 1 126 ? 11.688 24.439 -20.601 1.00 63.19 126 LYS A N 1
ATOM 962 C CA . LYS A 1 126 ? 10.812 24.845 -19.478 1.00 63.19 126 LYS A CA 1
ATOM 963 C C . LYS A 1 126 ? 11.437 24.732 -18.090 1.00 63.19 126 LYS A C 1
ATOM 965 O O . LYS A 1 126 ? 10.726 25.007 -17.125 1.00 63.19 126 LYS A O 1
ATOM 970 N N . ASP A 1 127 ? 12.705 24.329 -17.994 1.00 60.91 127 ASP A N 1
ATOM 971 C CA . ASP A 1 127 ? 13.415 24.061 -16.733 1.00 60.91 127 ASP A CA 1
ATOM 972 C C . ASP A 1 127 ? 12.597 23.164 -15.784 1.00 60.91 127 ASP A C 1
ATOM 974 O O . ASP A 1 127 ? 12.392 23.431 -14.601 1.00 60.91 127 ASP A O 1
ATOM 978 N N . ARG A 1 128 ? 12.017 22.104 -16.355 1.00 66.69 128 ARG A N 1
ATOM 979 C CA . ARG A 1 128 ? 11.206 21.118 -15.632 1.00 66.69 128 ARG A CA 1
ATOM 980 C C . ARG A 1 128 ? 11.853 19.757 -15.743 1.00 66.69 128 ARG A C 1
ATOM 982 O O . ARG A 1 128 ? 12.304 19.379 -16.814 1.00 66.69 128 ARG A O 1
ATOM 989 N N . THR A 1 129 ? 11.837 18.987 -14.666 1.00 66.81 129 THR A N 1
ATOM 990 C CA . THR A 1 129 ? 12.245 17.585 -14.711 1.00 66.81 129 THR A CA 1
ATOM 991 C C . THR A 1 129 ? 11.060 16.716 -15.124 1.00 66.81 129 THR A C 1
ATOM 993 O O . THR A 1 129 ? 9.967 16.811 -14.565 1.00 66.81 129 THR A O 1
ATOM 996 N N . ILE A 1 130 ? 11.263 15.887 -16.142 1.00 70.75 130 ILE A N 1
ATOM 997 C CA . ILE A 1 130 ? 10.296 14.907 -16.621 1.00 70.75 130 ILE A CA 1
ATOM 998 C C . ILE A 1 130 ? 10.744 13.544 -16.082 1.00 70.75 130 ILE A C 1
ATOM 1000 O O . ILE A 1 130 ? 11.807 13.058 -16.480 1.00 70.75 130 ILE A O 1
ATOM 1004 N N . PRO A 1 131 ? 9.985 12.942 -15.147 1.00 74.31 131 PRO A N 1
ATOM 1005 C CA . PRO A 1 131 ? 10.261 11.592 -14.690 1.00 74.31 131 PRO A CA 1
ATOM 1006 C C . PRO A 1 131 ? 9.820 10.608 -15.774 1.00 74.31 131 PRO A C 1
ATOM 1008 O O . PRO A 1 131 ? 8.647 10.567 -16.139 1.00 74.31 131 PRO A O 1
ATOM 1011 N N . LEU A 1 132 ? 10.771 9.841 -16.289 1.00 76.56 132 LEU A N 1
ATOM 1012 C CA . LEU A 1 132 ? 10.574 8.758 -17.236 1.00 76.56 132 LEU A CA 1
ATOM 1013 C C . LEU A 1 132 ? 10.947 7.450 -16.547 1.00 76.56 132 LEU A C 1
ATOM 1015 O O . LEU A 1 132 ? 12.068 7.305 -16.072 1.00 76.56 132 LEU A O 1
ATOM 1019 N N . THR A 1 133 ? 10.038 6.486 -16.532 1.00 81.50 133 THR A N 1
ATOM 1020 C CA . THR A 1 133 ? 10.337 5.140 -16.040 1.00 81.50 133 THR A CA 1
ATOM 1021 C C . THR A 1 133 ? 10.362 4.162 -17.206 1.00 81.50 133 THR A C 1
ATOM 1023 O O . THR A 1 133 ? 9.398 4.089 -17.969 1.00 81.50 133 THR A O 1
ATOM 1026 N N . TYR A 1 134 ? 11.455 3.412 -17.339 1.00 84.00 134 TYR A N 1
ATOM 1027 C CA . TYR A 1 134 ? 11.693 2.463 -18.426 1.00 84.00 134 TYR A CA 1
ATOM 1028 C C . TYR A 1 134 ? 12.059 1.079 -17.878 1.00 84.00 134 TYR A C 1
ATOM 1030 O O . TYR A 1 134 ? 12.950 0.958 -17.040 1.00 84.00 134 TYR A O 1
ATOM 1038 N N . GLY A 1 135 ? 11.362 0.040 -18.324 1.00 88.62 135 GLY A N 1
ATOM 1039 C CA . GLY A 1 135 ? 11.613 -1.356 -17.986 1.00 88.62 135 GLY A CA 1
ATOM 1040 C C . GLY A 1 135 ? 12.408 -2.056 -19.080 1.00 88.62 135 GLY A C 1
ATOM 1041 O O . GLY A 1 135 ? 12.053 -1.980 -20.256 1.00 88.62 135 GLY A O 1
ATOM 1042 N N . ILE A 1 136 ? 13.484 -2.739 -18.699 1.00 87.50 136 ILE A N 1
ATOM 1043 C CA . ILE A 1 136 ? 14.360 -3.479 -19.609 1.00 87.50 136 ILE A CA 1
ATOM 1044 C C . ILE A 1 136 ? 14.531 -4.900 -19.102 1.00 87.50 136 ILE A C 1
ATOM 1046 O O . ILE A 1 136 ? 14.817 -5.107 -17.923 1.00 87.50 136 ILE A O 1
ATOM 1050 N N . CYS A 1 137 ? 14.429 -5.871 -20.005 1.00 90.31 137 CYS A N 1
ATOM 1051 C CA . CYS A 1 137 ? 14.771 -7.252 -19.706 1.00 90.31 137 CYS A CA 1
ATOM 1052 C C . CYS A 1 137 ? 16.209 -7.566 -20.120 1.00 90.31 137 CYS A C 1
ATOM 1054 O O . CYS A 1 137 ? 16.537 -7.497 -21.302 1.00 90.31 137 CYS A O 1
ATOM 1056 N N . MET A 1 138 ? 17.064 -7.930 -19.168 1.00 88.56 138 MET A N 1
ATOM 1057 C CA . MET A 1 138 ? 18.476 -8.209 -19.435 1.00 88.56 138 MET A CA 1
ATOM 1058 C C . MET A 1 138 ? 18.888 -9.603 -18.953 1.00 88.56 138 MET A C 1
ATOM 1060 O O . MET A 1 138 ? 18.280 -10.140 -18.024 1.00 88.56 138 MET A O 1
ATOM 1064 N N . PRO A 1 139 ? 19.955 -10.187 -19.521 1.00 88.31 139 PRO A N 1
ATOM 1065 C CA . PRO A 1 139 ? 20.633 -11.334 -18.923 1.00 88.31 139 PRO A CA 1
ATOM 1066 C C . PRO A 1 139 ? 21.089 -11.034 -17.483 1.00 88.31 139 PRO A C 1
ATOM 1068 O O . PRO A 1 139 ? 21.458 -9.898 -17.161 1.00 88.31 139 PRO A O 1
ATOM 1071 N N . GLN A 1 140 ? 21.118 -12.042 -16.602 1.00 86.44 140 GLN A N 1
ATOM 1072 C CA . GLN A 1 140 ? 21.651 -11.870 -15.238 1.00 86.44 140 GLN A CA 1
ATOM 1073 C C . GLN A 1 140 ? 23.159 -11.587 -15.183 1.00 86.44 140 GLN A C 1
ATOM 1075 O O . GLN A 1 140 ? 23.646 -11.094 -14.163 1.00 86.44 140 GLN A O 1
ATOM 1080 N N . THR A 1 141 ? 23.888 -11.854 -16.269 1.00 82.12 141 THR A N 1
ATOM 1081 C CA . THR A 1 141 ? 25.314 -11.531 -16.430 1.00 82.12 141 THR A CA 1
ATOM 1082 C C . THR A 1 141 ? 25.584 -10.024 -16.479 1.00 82.12 141 THR A C 1
ATOM 1084 O O . THR A 1 141 ? 26.709 -9.601 -16.221 1.00 82.12 141 THR A O 1
ATOM 1087 N N . CYS A 1 142 ? 24.568 -9.202 -16.758 1.00 81.88 142 CYS A N 1
ATOM 1088 C CA . CYS A 1 142 ? 24.684 -7.747 -16.783 1.00 81.88 142 CYS A CA 1
ATOM 1089 C C . CYS A 1 142 ? 24.578 -7.137 -15.376 1.00 81.88 142 CYS A C 1
ATOM 1091 O O . CYS A 1 142 ? 23.614 -7.366 -14.643 1.00 81.88 142 CYS A O 1
ATOM 1093 N N . HIS A 1 143 ? 25.549 -6.312 -14.985 1.00 81.19 143 HIS A N 1
ATOM 1094 C CA . HIS A 1 143 ? 25.517 -5.597 -13.704 1.00 81.19 143 HIS A CA 1
ATOM 1095 C C . HIS A 1 143 ? 25.006 -4.154 -13.848 1.00 81.19 143 HIS A C 1
ATOM 1097 O O . HIS A 1 143 ? 24.914 -3.605 -14.942 1.00 81.19 143 HIS A O 1
ATOM 1103 N N . ALA A 1 144 ? 24.699 -3.490 -12.727 1.00 70.06 144 ALA A N 1
ATOM 1104 C CA . ALA A 1 144 ? 24.158 -2.123 -12.737 1.00 70.06 144 ALA A CA 1
ATOM 1105 C C . ALA A 1 144 ? 25.067 -1.095 -13.448 1.00 70.06 144 ALA A C 1
ATOM 1107 O O . ALA A 1 144 ? 24.578 -0.131 -14.030 1.00 70.06 144 ALA A O 1
ATOM 1108 N N . GLN A 1 145 ? 26.388 -1.303 -13.421 1.00 70.12 145 GLN A N 1
ATOM 1109 C CA . GLN A 1 145 ? 27.359 -0.440 -14.106 1.00 70.12 145 GLN A CA 1
ATOM 1110 C C . GLN A 1 145 ? 27.280 -0.583 -15.631 1.00 70.12 145 GLN A C 1
ATOM 1112 O O . GLN A 1 145 ? 27.297 0.425 -16.337 1.00 70.12 145 GLN A O 1
ATOM 1117 N N . ASP A 1 146 ? 27.130 -1.820 -16.106 1.00 70.31 146 ASP A N 1
ATOM 1118 C CA . ASP A 1 146 ? 26.953 -2.156 -17.519 1.00 70.31 146 ASP A CA 1
ATOM 1119 C C . ASP A 1 146 ? 25.673 -1.507 -18.063 1.00 70.31 146 ASP A C 1
ATOM 1121 O O . ASP A 1 146 ? 25.651 -0.914 -19.142 1.00 70.31 146 ASP A O 1
ATOM 1125 N N . LEU A 1 147 ? 24.608 -1.546 -17.260 1.00 70.56 147 LEU A N 1
ATOM 1126 C CA . LEU A 1 147 ? 23.308 -1.044 -17.674 1.00 70.56 147 LEU A CA 1
ATOM 1127 C C . LEU A 1 147 ? 23.254 0.485 -17.770 1.00 70.56 147 LEU A C 1
ATOM 1129 O O . LEU A 1 147 ? 22.574 1.001 -18.649 1.00 70.56 147 LEU A O 1
ATOM 1133 N N . ASN A 1 148 ? 24.006 1.215 -16.941 1.00 67.94 148 ASN A N 1
ATOM 1134 C CA . ASN A 1 148 ? 24.114 2.673 -17.068 1.00 67.94 148 ASN A CA 1
ATOM 1135 C C . ASN A 1 148 ? 24.788 3.085 -18.385 1.00 67.94 148 ASN A C 1
ATOM 1137 O O . ASN A 1 148 ? 24.326 4.014 -19.034 1.00 67.94 148 ASN A O 1
ATOM 1141 N N . ALA A 1 149 ? 25.837 2.372 -18.811 1.00 66.94 149 ALA A N 1
ATOM 1142 C CA . ALA A 1 149 ? 26.495 2.640 -20.092 1.00 66.94 149 ALA A CA 1
ATOM 1143 C C . ALA A 1 149 ? 25.578 2.318 -21.284 1.00 66.94 149 ALA A C 1
ATOM 1145 O O . ALA A 1 149 ? 25.508 3.087 -22.242 1.00 66.94 149 ALA A O 1
ATOM 1146 N N . PHE A 1 150 ? 24.834 1.209 -21.203 1.00 69.25 150 PHE A N 1
ATOM 1147 C CA . PHE A 1 150 ? 23.828 0.858 -22.205 1.00 69.25 150 PHE A CA 1
ATOM 1148 C C . PHE A 1 150 ? 22.688 1.883 -22.267 1.00 69.25 150 PHE A C 1
ATOM 1150 O O . PHE A 1 150 ? 22.256 2.248 -23.355 1.00 69.25 150 PHE A O 1
ATOM 1157 N N . LEU A 1 151 ? 22.207 2.358 -21.116 1.00 67.75 151 LEU A N 1
ATOM 1158 C CA . LEU A 1 151 ? 21.140 3.352 -21.026 1.00 67.75 151 LEU A CA 1
ATOM 1159 C C . LEU A 1 151 ? 21.577 4.716 -21.544 1.00 67.75 151 LEU A C 1
ATOM 1161 O O . LEU A 1 151 ? 20.798 5.325 -22.262 1.00 67.75 151 LEU A O 1
ATOM 1165 N N . ASP A 1 152 ? 22.792 5.172 -21.236 1.00 64.50 152 ASP A N 1
ATOM 1166 C CA . ASP A 1 152 ? 23.336 6.411 -21.802 1.00 64.50 152 ASP A CA 1
ATOM 1167 C C . ASP A 1 152 ? 23.355 6.326 -23.340 1.00 64.50 152 ASP A C 1
ATOM 1169 O O . ASP A 1 152 ? 22.844 7.216 -24.013 1.00 64.50 152 ASP A O 1
ATOM 1173 N N . PHE A 1 153 ? 23.834 5.206 -23.901 1.00 63.84 153 PHE A N 1
ATOM 1174 C CA . PHE A 1 153 ? 23.796 4.964 -25.347 1.00 63.84 153 PHE A CA 1
ATOM 1175 C C . PHE A 1 153 ? 22.370 4.903 -25.902 1.00 63.84 153 PHE A C 1
ATOM 1177 O O . PHE A 1 153 ? 22.092 5.497 -26.935 1.00 63.84 153 PHE A O 1
ATOM 1184 N N . TRP A 1 154 ? 21.459 4.179 -25.251 1.00 63.94 154 TRP A N 1
ATOM 1185 C CA . TRP A 1 154 ? 20.094 4.007 -25.746 1.00 63.94 154 TRP A CA 1
ATOM 1186 C C . TRP A 1 154 ? 19.291 5.307 -25.650 1.00 63.94 154 TRP A C 1
ATOM 1188 O O . TRP A 1 154 ? 18.527 5.627 -26.553 1.00 63.94 154 TRP A O 1
ATOM 1198 N N . VAL A 1 155 ? 19.478 6.082 -24.581 1.00 62.41 155 VAL A N 1
ATOM 1199 C CA . VAL A 1 155 ? 18.888 7.414 -24.414 1.00 62.41 155 VAL A CA 1
ATOM 1200 C C . VAL A 1 155 ? 19.425 8.359 -25.477 1.00 62.41 155 VAL A C 1
ATOM 1202 O O . VAL A 1 155 ? 18.621 9.023 -26.124 1.00 62.41 155 VAL A O 1
ATOM 1205 N N . ASP A 1 156 ? 20.737 8.385 -25.705 1.00 59.69 156 ASP A N 1
ATOM 1206 C CA . ASP A 1 156 ? 21.310 9.208 -26.762 1.00 59.69 156 ASP A CA 1
ATOM 1207 C C . ASP A 1 156 ? 20.795 8.719 -28.130 1.00 59.69 156 ASP A C 1
ATOM 1209 O O . ASP A 1 156 ? 20.078 9.440 -28.804 1.00 59.69 156 ASP A O 1
ATOM 1213 N N . GLU A 1 157 ? 21.012 7.473 -28.534 1.00 59.09 157 GLU A N 1
ATOM 1214 C CA . GLU A 1 157 ? 20.738 7.012 -29.903 1.00 59.09 157 GLU A CA 1
ATOM 1215 C C . GLU A 1 157 ? 19.243 6.815 -30.228 1.00 59.09 157 GLU A C 1
ATOM 1217 O O . GLU A 1 157 ? 18.784 7.205 -31.304 1.00 59.09 157 GLU A O 1
ATOM 1222 N N . ALA A 1 158 ? 18.448 6.242 -29.315 1.00 53.19 158 ALA A N 1
ATOM 1223 C CA . ALA A 1 158 ? 17.031 5.951 -29.566 1.00 53.19 158 ALA A CA 1
ATOM 1224 C C . ALA A 1 158 ? 16.115 7.163 -29.328 1.00 53.19 158 ALA A C 1
ATOM 1226 O O . ALA A 1 158 ? 15.037 7.233 -29.925 1.00 53.19 158 ALA A O 1
ATOM 1227 N N . LEU A 1 159 ? 16.525 8.131 -28.492 1.00 55.00 159 LEU A N 1
ATOM 1228 C CA . LEU A 1 159 ? 15.770 9.373 -28.265 1.00 55.00 159 LEU A CA 1
ATOM 1229 C C . LEU A 1 159 ? 16.343 10.584 -29.026 1.00 55.00 159 LEU A C 1
ATOM 1231 O O . LEU A 1 159 ? 15.641 11.591 -29.121 1.00 55.00 159 LEU A O 1
ATOM 1235 N N . ASN A 1 160 ? 17.525 10.497 -29.656 1.00 51.19 160 ASN A N 1
ATOM 1236 C CA . ASN A 1 160 ? 18.068 11.545 -30.541 1.00 51.19 160 ASN A CA 1
ATOM 1237 C C . ASN A 1 160 ? 17.170 11.946 -31.731 1.00 51.19 160 ASN A C 1
ATOM 1239 O O . ASN A 1 160 ? 17.198 13.120 -32.100 1.00 51.19 160 ASN A O 1
ATOM 1243 N N . PRO A 1 161 ? 16.313 11.086 -32.324 1.00 50.03 161 PRO A N 1
ATOM 1244 C CA . PRO A 1 161 ? 15.327 11.538 -33.316 1.00 50.03 161 PRO A CA 1
ATOM 1245 C C . PRO A 1 161 ? 14.249 12.464 -32.724 1.00 50.03 161 PRO A C 1
ATOM 1247 O O . PRO A 1 161 ? 13.579 13.195 -33.449 1.00 50.03 161 PRO A O 1
ATOM 1250 N N . VAL A 1 162 ? 14.090 12.446 -31.398 1.00 49.78 162 VAL A N 1
ATOM 1251 C CA . VAL A 1 162 ? 13.264 13.360 -30.586 1.00 49.78 162 VAL A CA 1
ATOM 1252 C C . VAL A 1 162 ? 14.162 14.443 -29.936 1.00 49.78 162 VAL A C 1
ATOM 1254 O O . VAL A 1 162 ? 13.741 15.185 -29.047 1.00 49.78 162 VAL A O 1
ATOM 1257 N N . GLY A 1 163 ? 15.424 14.511 -30.377 1.00 41.72 163 GLY A N 1
ATOM 1258 C CA . GLY A 1 163 ? 16.563 15.181 -29.764 1.00 41.72 163 GLY A CA 1
ATOM 1259 C C . GLY A 1 163 ? 16.405 16.689 -29.635 1.00 41.72 163 GLY A C 1
ATOM 1260 O O . GLY A 1 163 ? 15.922 17.372 -30.537 1.00 41.72 163 GLY A O 1
ATOM 1261 N N . ASN A 1 164 ? 16.851 17.178 -28.477 1.00 48.81 164 ASN A N 1
ATOM 1262 C CA . ASN A 1 164 ? 16.624 18.483 -27.840 1.00 48.81 164 ASN A CA 1
ATOM 1263 C C . ASN A 1 164 ? 15.430 18.567 -26.874 1.00 48.81 164 ASN A C 1
ATOM 1265 O O . ASN A 1 164 ? 15.228 19.631 -26.303 1.00 48.81 164 ASN A O 1
ATOM 1269 N N . LEU A 1 165 ? 14.656 17.502 -26.631 1.00 50.12 165 LEU A N 1
ATOM 1270 C CA . LEU A 1 165 ? 13.565 17.534 -25.633 1.00 50.12 165 LEU A CA 1
ATOM 1271 C C . LEU A 1 165 ? 13.980 17.115 -24.213 1.00 50.12 165 LEU A C 1
ATOM 1273 O O . LEU A 1 165 ? 13.311 17.489 -23.250 1.00 50.12 165 LEU A O 1
ATOM 1277 N N . PHE A 1 166 ? 15.070 16.363 -24.070 1.00 54.47 166 PHE A N 1
ATOM 1278 C CA . PHE A 1 166 ? 15.496 15.771 -22.802 1.00 54.47 166 PHE A CA 1
ATOM 1279 C C . PHE A 1 166 ? 17.008 15.966 -22.618 1.00 54.47 166 PHE A C 1
ATOM 1281 O O . PHE A 1 166 ? 17.807 15.422 -23.372 1.00 54.47 166 PHE A O 1
ATOM 1288 N N . GLY A 1 167 ? 17.405 16.795 -21.652 1.00 52.94 167 GLY A N 1
ATOM 1289 C CA . GLY A 1 167 ? 18.796 17.008 -21.247 1.00 52.94 167 GLY A CA 1
ATOM 1290 C C . GLY A 1 167 ? 19.318 15.899 -20.328 1.00 52.94 167 GLY A C 1
ATOM 1291 O O . GLY A 1 167 ? 18.531 15.107 -19.802 1.00 52.94 167 GLY A O 1
ATOM 1292 N N . LYS A 1 168 ? 20.646 15.874 -20.111 1.00 55.59 168 LYS A N 1
ATOM 1293 C CA . LYS A 1 168 ? 21.342 14.909 -19.236 1.00 55.59 168 LYS A CA 1
ATOM 1294 C C . LYS A 1 168 ? 20.615 14.758 -17.900 1.00 55.59 168 LYS A C 1
ATOM 1296 O O . LYS A 1 168 ? 20.544 15.699 -17.112 1.00 55.59 168 LYS A O 1
ATOM 1301 N N . GLY A 1 169 ? 20.073 13.568 -17.671 1.00 61.91 169 GLY A N 1
ATOM 1302 C CA . GLY A 1 169 ? 19.304 13.238 -16.482 1.00 61.91 169 GLY A CA 1
ATOM 1303 C C . GLY A 1 169 ? 20.092 12.422 -15.467 1.00 61.91 169 GLY A C 1
ATOM 1304 O O . GLY A 1 169 ? 21.148 11.870 -15.763 1.00 61.91 169 GLY A O 1
ATOM 1305 N N . THR A 1 170 ? 19.547 12.316 -14.256 1.00 67.88 170 THR A N 1
ATOM 1306 C CA . THR A 1 170 ? 19.989 11.286 -13.303 1.00 67.88 170 THR A CA 1
ATOM 1307 C C . THR A 1 170 ? 19.205 10.008 -13.569 1.00 67.88 170 THR A C 1
ATOM 1309 O O . THR A 1 170 ? 17.982 10.058 -13.721 1.00 67.88 170 THR A O 1
ATOM 1312 N N . VAL A 1 171 ? 19.910 8.880 -13.641 1.00 73.88 171 VAL A N 1
ATOM 1313 C CA . VAL A 1 171 ? 19.324 7.550 -13.830 1.00 73.88 171 VAL A CA 1
ATOM 1314 C C . VAL A 1 171 ? 19.458 6.788 -12.520 1.00 73.88 171 VAL A C 1
ATOM 1316 O O . VAL A 1 171 ? 20.566 6.600 -12.021 1.00 73.88 171 VAL A O 1
ATOM 1319 N N . ASN A 1 172 ? 18.331 6.370 -11.946 1.00 80.56 172 ASN A N 1
ATOM 1320 C CA . ASN A 1 172 ? 18.312 5.444 -10.822 1.00 80.56 172 ASN A CA 1
ATOM 1321 C C . ASN A 1 172 ? 17.850 4.072 -11.311 1.00 80.56 172 ASN A C 1
ATOM 1323 O O . ASN A 1 172 ? 16.780 3.952 -11.902 1.00 80.56 172 ASN A O 1
ATOM 1327 N N . LEU A 1 173 ? 18.656 3.043 -11.072 1.00 81.00 173 LEU A N 1
ATOM 1328 C CA . LEU A 1 173 ? 18.426 1.709 -11.605 1.00 81.00 173 LEU A CA 1
ATOM 1329 C C . LEU A 1 173 ? 18.061 0.735 -10.483 1.00 81.00 173 LEU A C 1
ATOM 1331 O O . LEU A 1 173 ? 18.769 0.628 -9.484 1.00 81.00 173 LEU A O 1
ATOM 1335 N N . THR A 1 174 ? 16.989 -0.025 -10.685 1.00 85.44 174 THR A N 1
ATOM 1336 C CA . THR A 1 174 ? 16.554 -1.096 -9.781 1.00 85.44 174 THR A CA 1
ATOM 1337 C C . THR A 1 174 ? 16.305 -2.371 -10.577 1.00 85.44 174 THR A C 1
ATOM 1339 O O . THR A 1 174 ? 15.527 -2.356 -11.522 1.00 85.44 174 THR A O 1
ATOM 1342 N N . CYS A 1 175 ? 16.979 -3.470 -10.232 1.00 86.50 175 CYS A N 1
ATOM 1343 C CA . CYS A 1 175 ? 16.852 -4.751 -10.933 1.00 86.50 175 CYS A CA 1
ATOM 1344 C C . CYS A 1 175 ? 16.256 -5.824 -10.023 1.00 86.50 175 CYS A C 1
ATOM 1346 O O . CYS A 1 175 ? 16.557 -5.863 -8.832 1.00 86.50 175 CYS A O 1
ATOM 1348 N N . PHE A 1 176 ? 15.446 -6.694 -10.618 1.00 87.00 176 PHE A N 1
ATOM 1349 C CA . PHE A 1 176 ? 14.662 -7.744 -9.984 1.00 87.00 176 PHE A CA 1
ATOM 1350 C C . PHE A 1 176 ? 14.990 -9.079 -10.648 1.00 87.00 176 PHE A C 1
ATOM 1352 O O . PHE A 1 176 ? 15.048 -9.167 -11.878 1.00 87.00 176 PHE A O 1
ATOM 1359 N N . LYS A 1 177 ? 15.191 -10.122 -9.841 1.00 87.62 177 LYS A N 1
ATOM 1360 C CA . LYS A 1 177 ? 15.544 -11.465 -10.320 1.00 87.62 177 LYS A CA 1
ATOM 1361 C C . LYS A 1 177 ? 14.432 -12.459 -10.001 1.00 87.62 177 LYS A C 1
ATOM 1363 O O . LYS A 1 177 ? 13.776 -12.331 -8.974 1.00 87.62 177 LYS A O 1
ATOM 1368 N N . ALA A 1 178 ? 14.262 -13.470 -10.854 1.00 78.94 178 ALA A N 1
ATOM 1369 C CA . ALA A 1 178 ? 13.263 -14.523 -10.653 1.00 78.94 178 ALA A CA 1
ATOM 1370 C C . ALA A 1 178 ? 13.548 -15.358 -9.390 1.00 78.94 178 ALA A C 1
ATOM 1372 O O . ALA A 1 178 ? 12.636 -15.676 -8.635 1.00 78.94 178 ALA A O 1
ATOM 1373 N N . ASP A 1 179 ? 14.829 -15.639 -9.132 1.00 68.94 179 ASP A N 1
ATOM 1374 C CA . ASP A 1 179 ? 15.289 -16.443 -7.994 1.00 68.94 179 ASP A CA 1
ATOM 1375 C C . ASP A 1 179 ? 15.653 -15.592 -6.765 1.00 68.94 179 ASP A C 1
ATOM 1377 O O . ASP A 1 179 ? 16.407 -16.038 -5.896 1.00 68.94 179 ASP A O 1
ATOM 1381 N N . GLU A 1 180 ? 15.186 -14.340 -6.684 1.00 72.44 180 GLU A N 1
ATOM 1382 C CA . GLU A 1 180 ? 15.433 -13.517 -5.500 1.00 72.44 180 GLU A CA 1
ATOM 1383 C C . GLU A 1 180 ? 14.648 -14.098 -4.317 1.00 72.44 180 GLU A C 1
ATOM 1385 O O . GLU A 1 180 ? 13.446 -13.886 -4.153 1.00 72.44 180 GLU A O 1
ATOM 1390 N N . ILE A 1 181 ? 15.340 -14.900 -3.506 1.00 67.69 181 ILE A N 1
ATOM 1391 C CA . ILE A 1 181 ? 14.784 -15.493 -2.293 1.00 67.69 181 ILE A CA 1
ATOM 1392 C C . ILE A 1 181 ? 14.360 -14.343 -1.383 1.00 67.69 181 ILE A C 1
ATOM 1394 O O . ILE A 1 181 ? 15.198 -13.541 -0.968 1.00 67.69 181 ILE A O 1
ATOM 1398 N N . ILE A 1 182 ? 13.068 -14.287 -1.046 1.00 74.62 182 ILE A N 1
ATOM 1399 C CA . ILE A 1 182 ? 12.537 -13.349 -0.055 1.00 74.62 182 ILE A CA 1
ATOM 1400 C C . ILE A 1 182 ? 13.332 -13.543 1.238 1.00 74.62 182 ILE A C 1
ATOM 1402 O O . ILE A 1 182 ? 13.206 -14.568 1.914 1.00 74.62 182 ILE A O 1
ATOM 1406 N N . THR A 1 183 ? 14.172 -12.569 1.582 1.00 77.62 183 THR A N 1
ATOM 1407 C CA . THR A 1 183 ? 14.942 -12.605 2.823 1.00 77.62 183 THR A CA 1
ATOM 1408 C C . THR A 1 183 ? 14.016 -12.252 3.973 1.00 77.62 183 THR A C 1
ATOM 1410 O O . THR A 1 183 ? 13.426 -11.170 3.993 1.00 77.62 183 THR A O 1
ATOM 1413 N N . TRP A 1 184 ? 13.859 -13.169 4.922 1.00 83.62 184 TRP A N 1
ATOM 1414 C CA . TRP A 1 184 ? 13.084 -12.945 6.139 1.00 83.62 184 TRP A CA 1
ATOM 1415 C C . TRP A 1 184 ? 14.007 -12.420 7.229 1.00 83.62 184 TRP A C 1
ATOM 1417 O O . TRP A 1 184 ? 14.945 -13.102 7.642 1.00 83.62 184 TRP A O 1
ATOM 1427 N N . ASP A 1 185 ? 13.729 -11.211 7.694 1.00 85.56 185 ASP A N 1
ATOM 1428 C CA . ASP A 1 185 ? 14.452 -10.588 8.786 1.00 85.56 185 ASP A CA 1
ATOM 1429 C C . ASP A 1 185 ? 13.889 -11.071 10.125 1.00 85.56 185 ASP A C 1
ATOM 1431 O O . ASP A 1 185 ? 12.762 -11.569 10.233 1.00 85.56 185 ASP A O 1
ATOM 1435 N N . GLN A 1 186 ? 14.665 -10.881 11.194 1.00 89.69 186 GLN A N 1
ATOM 1436 C CA . GLN A 1 186 ? 14.242 -11.253 12.547 1.00 89.69 186 GLN A CA 1
ATOM 1437 C C . GLN A 1 186 ? 12.910 -10.591 12.941 1.00 89.69 186 GLN A C 1
ATOM 1439 O O . GLN A 1 186 ? 12.076 -11.228 13.585 1.00 89.69 186 GLN A O 1
ATOM 1444 N N . SER A 1 187 ? 12.681 -9.340 12.523 1.00 87.44 187 SER A N 1
ATOM 1445 C CA . SER A 1 187 ? 11.432 -8.608 12.772 1.00 87.44 187 SER A CA 1
ATOM 1446 C C . SER A 1 187 ? 10.211 -9.278 12.147 1.00 87.44 187 SER A C 1
ATOM 1448 O O . SER A 1 187 ? 9.137 -9.263 12.748 1.00 87.44 187 SER A O 1
ATOM 1450 N N . ASP A 1 188 ? 10.364 -9.901 10.980 1.00 89.75 188 ASP A N 1
ATOM 1451 C CA . ASP A 1 188 ? 9.246 -10.519 10.267 1.00 89.75 188 ASP A CA 1
ATOM 1452 C C . ASP A 1 188 ? 8.848 -11.830 10.922 1.00 89.75 188 ASP A C 1
ATOM 1454 O O . ASP A 1 188 ? 7.665 -12.094 11.123 1.00 89.75 188 ASP A O 1
ATOM 1458 N N . ILE A 1 189 ? 9.845 -12.629 11.316 1.00 91.75 189 ILE A N 1
ATOM 1459 C CA . ILE A 1 189 ? 9.621 -13.887 12.029 1.00 91.75 189 ILE A CA 1
ATOM 1460 C C . ILE A 1 189 ? 8.908 -13.600 13.354 1.00 91.75 189 ILE A C 1
ATOM 1462 O O . ILE A 1 189 ? 7.908 -14.247 13.668 1.00 91.75 189 ILE A O 1
ATOM 1466 N N . ILE A 1 190 ? 9.363 -12.590 14.106 1.00 93.06 190 ILE A N 1
ATOM 1467 C CA . ILE A 1 190 ? 8.711 -12.161 15.352 1.00 93.06 190 ILE A CA 1
ATOM 1468 C C . ILE A 1 190 ? 7.259 -11.748 15.087 1.00 93.06 190 ILE A C 1
ATOM 1470 O O . ILE A 1 190 ? 6.357 -12.169 15.815 1.00 93.06 190 ILE A O 1
ATOM 1474 N N . PHE A 1 191 ? 7.006 -10.958 14.043 1.00 93.69 191 PHE A N 1
ATOM 1475 C CA . PHE A 1 191 ? 5.657 -10.494 13.730 1.00 93.69 191 PHE A CA 1
ATOM 1476 C C . PHE A 1 191 ? 4.725 -11.636 13.290 1.00 93.69 191 PHE A C 1
ATOM 1478 O O . PHE A 1 191 ? 3.579 -11.701 13.740 1.00 93.69 191 PHE A O 1
ATOM 1485 N N . ILE A 1 192 ? 5.218 -12.595 12.500 1.00 93.75 192 ILE A N 1
ATOM 1486 C CA . ILE A 1 192 ? 4.473 -13.810 12.136 1.00 93.75 192 ILE A CA 1
ATOM 1487 C C . ILE A 1 192 ? 4.126 -14.628 13.382 1.00 93.75 192 ILE A C 1
ATOM 1489 O O . ILE A 1 192 ? 2.984 -15.063 13.527 1.00 93.75 192 ILE A O 1
ATOM 1493 N N . ILE A 1 193 ? 5.067 -14.802 14.314 1.00 95.69 193 ILE A N 1
ATOM 1494 C CA . ILE A 1 193 ? 4.808 -15.501 15.581 1.00 95.69 193 ILE A CA 1
ATOM 1495 C C . ILE A 1 193 ? 3.696 -14.793 16.367 1.00 95.69 193 ILE A C 1
ATOM 1497 O O . ILE A 1 193 ? 2.781 -15.455 16.857 1.00 95.69 193 ILE A O 1
ATOM 1501 N N . ILE A 1 194 ? 3.718 -13.458 16.445 1.00 95.06 194 ILE A N 1
ATOM 1502 C CA . ILE A 1 194 ? 2.658 -12.672 17.097 1.00 95.06 194 ILE A CA 1
ATOM 1503 C C . ILE A 1 194 ? 1.299 -12.919 16.425 1.00 95.06 194 ILE A C 1
ATOM 1505 O O . ILE A 1 194 ? 0.310 -13.155 17.123 1.00 95.06 194 ILE A O 1
ATOM 1509 N N . LEU A 1 195 ? 1.236 -12.919 15.090 1.00 94.50 195 LEU A N 1
ATOM 1510 C CA . LEU A 1 195 ? 0.003 -13.207 14.350 1.00 94.50 195 LEU A CA 1
ATOM 1511 C C . LEU A 1 195 ? -0.516 -14.625 14.610 1.00 94.50 195 LEU A C 1
ATOM 1513 O O . LEU A 1 195 ? -1.714 -14.800 14.831 1.00 94.50 195 LEU A O 1
ATOM 1517 N N . ILE A 1 196 ? 0.370 -15.624 14.641 1.00 96.50 196 ILE A N 1
ATOM 1518 C CA . ILE A 1 196 ? 0.012 -17.015 14.950 1.00 96.50 196 ILE A CA 1
ATOM 1519 C C . ILE A 1 196 ? -0.531 -17.122 16.379 1.00 96.50 196 ILE A C 1
ATOM 1521 O O . ILE A 1 196 ? -1.561 -17.763 16.598 1.00 96.50 196 ILE A O 1
ATOM 1525 N N . ILE A 1 197 ? 0.103 -16.461 17.352 1.00 95.69 197 ILE A N 1
ATOM 1526 C CA . ILE A 1 197 ? -0.372 -16.430 18.741 1.00 95.69 197 ILE A CA 1
ATOM 1527 C C . ILE A 1 197 ? -1.767 -15.802 18.807 1.00 95.69 197 ILE A C 1
ATOM 1529 O O . ILE A 1 197 ? -2.677 -16.404 19.378 1.00 95.69 197 ILE A O 1
ATOM 1533 N N . LEU A 1 198 ? -1.979 -14.642 18.185 1.00 93.44 198 LEU A N 1
ATOM 1534 C CA . LEU A 1 198 ? -3.287 -13.982 18.164 1.00 93.44 198 LEU A CA 1
ATOM 1535 C C . LEU A 1 198 ? -4.359 -14.851 17.497 1.00 93.44 198 LEU A C 1
ATOM 1537 O O . LEU A 1 198 ? -5.441 -15.020 18.060 1.00 93.44 198 LEU A O 1
ATOM 1541 N N . ALA A 1 199 ? -4.051 -15.463 16.352 1.00 95.44 199 ALA A N 1
ATOM 1542 C CA . ALA A 1 199 ? -4.954 -16.387 15.673 1.00 95.44 199 ALA A CA 1
ATOM 1543 C C . ALA A 1 199 ? -5.295 -17.593 16.562 1.00 95.44 199 ALA A C 1
ATOM 1545 O O . ALA A 1 199 ? -6.460 -17.972 16.671 1.00 95.44 199 ALA A O 1
ATOM 1546 N N . SER A 1 200 ? -4.311 -18.151 17.275 1.00 95.75 200 SER A N 1
ATOM 1547 C CA . SER A 1 200 ? -4.533 -19.267 18.200 1.00 95.75 200 SER A CA 1
ATOM 1548 C C . SER A 1 200 ? -5.444 -18.886 19.374 1.00 95.75 200 SER A C 1
ATOM 1550 O O . SER A 1 200 ? -6.319 -19.671 19.749 1.00 95.75 200 SER A O 1
ATOM 1552 N N . ILE A 1 201 ? -5.310 -17.666 19.910 1.00 94.50 201 ILE A N 1
ATOM 1553 C CA . ILE A 1 201 ? -6.168 -17.140 20.981 1.00 94.50 201 ILE A CA 1
ATOM 1554 C C . ILE A 1 201 ? -7.598 -16.954 20.465 1.00 94.50 201 ILE A C 1
ATOM 1556 O O . ILE A 1 201 ? -8.541 -17.357 21.144 1.00 94.50 201 ILE A O 1
ATOM 1560 N N . VAL A 1 202 ? -7.773 -16.412 19.256 1.00 95.31 202 VAL A N 1
ATOM 1561 C CA . VAL A 1 202 ? -9.090 -16.241 18.620 1.00 95.31 202 VAL A CA 1
ATOM 1562 C C . VAL A 1 202 ? -9.756 -17.594 18.352 1.00 95.31 202 VAL A C 1
ATOM 1564 O O . VAL A 1 202 ? -10.928 -17.780 18.694 1.00 95.31 202 VAL A O 1
ATOM 1567 N N . CYS A 1 203 ? -9.020 -18.567 17.808 1.00 95.38 203 CYS A N 1
ATOM 1568 C CA . CYS A 1 203 ? -9.519 -19.923 17.569 1.00 95.38 203 CYS A CA 1
ATOM 1569 C C . CYS A 1 203 ? -9.927 -20.607 18.879 1.00 95.38 203 CYS A C 1
ATOM 1571 O O . CYS A 1 203 ? -11.042 -21.117 18.992 1.00 95.38 203 CYS A O 1
ATOM 1573 N N . THR A 1 204 ? -9.067 -20.553 19.898 1.00 94.56 204 THR A N 1
ATOM 1574 C CA . THR A 1 204 ? -9.332 -21.145 21.218 1.00 94.56 204 THR A CA 1
ATOM 1575 C C . THR A 1 204 ? -10.515 -20.460 21.907 1.00 94.56 204 THR A C 1
ATOM 1577 O O . THR A 1 204 ? -11.404 -21.130 22.432 1.00 94.56 204 THR A O 1
ATOM 1580 N N . GLY A 1 205 ? -10.580 -19.128 21.860 1.00 93.69 205 GLY A N 1
ATOM 1581 C CA . GLY A 1 205 ? -11.676 -18.334 22.414 1.00 93.69 205 GLY A CA 1
ATOM 1582 C C . GLY A 1 205 ? -13.015 -18.622 21.755 1.00 93.69 205 GLY A C 1
ATOM 1583 O O . GLY A 1 205 ? -14.016 -18.803 22.452 1.00 93.69 205 GLY A O 1
ATOM 1584 N N . THR A 1 206 ? -13.025 -18.738 20.428 1.00 94.00 206 THR A N 1
ATOM 1585 C CA . THR A 1 206 ? -14.221 -19.091 19.655 1.00 94.00 206 THR A CA 1
ATOM 1586 C C . THR A 1 206 ? -14.654 -20.528 19.946 1.00 94.00 206 THR A C 1
ATOM 1588 O O . THR A 1 206 ? -15.832 -20.772 20.196 1.00 94.00 206 THR A O 1
ATOM 1591 N N . PHE A 1 207 ? -13.714 -21.475 20.016 1.00 93.56 207 PHE A N 1
ATOM 1592 C CA . PHE A 1 207 ? -14.000 -22.871 20.346 1.00 93.56 207 PHE A CA 1
ATOM 1593 C C . PHE A 1 207 ? -14.612 -23.030 21.747 1.00 93.56 207 PHE A C 1
ATOM 1595 O O . PHE A 1 207 ? -15.664 -23.658 21.899 1.00 93.56 207 PHE A O 1
ATOM 1602 N N . ILE A 1 208 ? -14.006 -22.411 22.767 1.00 90.69 208 ILE A N 1
ATOM 1603 C CA . ILE A 1 208 ? -14.522 -22.432 24.144 1.00 90.69 208 ILE A CA 1
ATOM 1604 C C . ILE A 1 208 ? -15.904 -21.775 24.208 1.00 90.69 208 ILE A C 1
ATOM 1606 O O . ILE A 1 208 ? -16.813 -22.328 24.829 1.00 90.69 208 ILE A O 1
ATOM 1610 N N . ASP A 1 209 ? -16.096 -20.628 23.552 1.00 88.69 209 ASP A N 1
ATOM 1611 C CA . ASP A 1 209 ? -17.400 -19.963 23.506 1.00 88.69 209 ASP A CA 1
ATOM 1612 C C . ASP A 1 209 ? -18.474 -20.844 22.852 1.00 88.69 209 ASP A C 1
ATOM 1614 O O . ASP A 1 209 ? -19.568 -20.980 23.399 1.00 88.69 209 ASP A O 1
ATOM 1618 N N . CYS A 1 210 ? -18.161 -21.527 21.747 1.00 86.88 210 CYS A N 1
ATOM 1619 C CA . CYS A 1 210 ? -19.074 -22.472 21.105 1.00 86.88 210 CYS A CA 1
ATOM 1620 C C . CYS A 1 210 ? -19.459 -23.640 22.029 1.00 86.88 210 CYS A C 1
ATOM 1622 O O . CYS A 1 210 ? -20.638 -24.004 22.098 1.00 86.88 210 CYS A O 1
ATOM 1624 N N . ILE A 1 211 ? -18.503 -24.211 22.773 1.00 87.44 211 ILE A N 1
ATOM 1625 C CA . ILE A 1 211 ? -18.778 -25.273 23.758 1.00 87.44 211 ILE A CA 1
ATOM 1626 C C . ILE A 1 211 ? -19.688 -24.752 24.873 1.00 87.44 211 ILE A C 1
ATOM 1628 O O . ILE A 1 211 ? -20.692 -25.387 25.215 1.00 87.44 211 ILE A O 1
ATOM 1632 N N . LEU A 1 212 ? -19.360 -23.587 25.438 1.00 81.56 212 LEU A N 1
ATOM 1633 C CA . LEU A 1 212 ? -20.149 -22.971 26.502 1.00 81.56 212 LEU A CA 1
ATOM 1634 C C . LEU A 1 212 ? -21.557 -22.623 26.018 1.00 81.56 212 LEU A C 1
ATOM 1636 O O . LEU A 1 212 ? -22.521 -22.841 26.753 1.00 81.56 212 LEU A O 1
ATOM 1640 N N . HIS A 1 213 ? -21.694 -22.150 24.780 1.00 76.81 213 HIS A N 1
ATOM 1641 C CA . HIS A 1 213 ? -22.980 -21.858 24.168 1.00 76.81 213 HIS A CA 1
ATOM 1642 C C . HIS A 1 213 ? -23.835 -23.115 24.002 1.00 76.81 213 HIS A C 1
ATOM 1644 O O . HIS A 1 213 ? -24.977 -23.120 24.453 1.00 76.81 213 HIS A O 1
ATOM 1650 N N . LYS A 1 214 ? -23.286 -24.208 23.449 1.00 76.25 214 LYS A N 1
ATOM 1651 C CA . LYS A 1 214 ? -24.006 -25.492 23.342 1.00 76.25 214 LYS A CA 1
ATOM 1652 C C . LYS A 1 214 ? -24.452 -26.005 24.714 1.00 76.25 214 LYS A C 1
ATOM 1654 O O . LYS A 1 214 ? -25.601 -26.403 24.882 1.00 76.25 214 LYS A O 1
ATOM 1659 N N . LYS A 1 215 ? -23.580 -25.929 25.727 1.00 70.75 215 LYS A N 1
ATOM 1660 C CA . LYS A 1 215 ? -23.892 -26.352 27.105 1.00 70.75 215 LYS A CA 1
ATOM 1661 C C . LYS A 1 215 ? -24.942 -25.465 27.790 1.00 70.75 215 LYS A C 1
ATOM 1663 O O . LYS A 1 215 ? -25.602 -25.925 28.725 1.00 70.75 215 LYS A O 1
ATOM 1668 N N . ARG A 1 216 ? -25.058 -24.193 27.389 1.00 62.94 216 ARG A N 1
ATOM 1669 C CA . ARG A 1 216 ? -26.120 -23.276 27.835 1.00 62.94 216 ARG A CA 1
ATOM 1670 C C . ARG A 1 216 ? -27.423 -23.578 27.102 1.00 62.94 216 ARG A C 1
ATOM 1672 O O . ARG A 1 216 ? -28.404 -23.876 27.765 1.00 62.94 216 ARG A O 1
ATOM 1679 N N . SER A 1 217 ? -27.413 -23.620 25.772 1.00 51.81 217 SER A N 1
ATOM 1680 C CA . SER A 1 217 ? -28.586 -23.937 24.945 1.00 51.81 217 SER A CA 1
ATOM 1681 C C . SER A 1 217 ? -29.229 -25.279 25.328 1.00 51.81 217 SER A C 1
ATOM 1683 O O . SER A 1 217 ? -30.436 -25.330 25.534 1.00 51.81 217 SER A O 1
ATOM 1685 N N . GLY A 1 218 ? -28.435 -26.327 25.581 1.00 39.91 218 GLY A N 1
ATOM 1686 C CA . GLY A 1 218 ? -28.948 -27.622 26.053 1.00 39.91 218 GLY A CA 1
ATOM 1687 C C . GLY A 1 218 ? -29.537 -27.619 27.474 1.00 39.91 218 GLY A C 1
ATOM 1688 O O . GLY A 1 218 ? -30.291 -28.521 27.818 1.00 39.91 218 GLY A O 1
ATOM 1689 N N . ARG A 1 219 ? -29.231 -26.610 28.304 1.00 36.19 219 ARG A N 1
ATOM 1690 C CA . ARG A 1 219 ? -29.839 -26.410 29.636 1.00 36.19 219 ARG A CA 1
ATOM 1691 C C . ARG A 1 219 ? -31.121 -25.572 29.598 1.00 36.19 219 ARG A C 1
ATOM 1693 O O . ARG A 1 219 ? -31.881 -25.621 30.557 1.00 36.19 219 ARG A O 1
ATOM 1700 N N . TYR A 1 220 ? -31.359 -24.849 28.504 1.00 35.09 220 TYR A N 1
ATOM 1701 C CA . TYR A 1 220 ? -32.547 -24.022 28.268 1.00 35.09 220 TYR A CA 1
ATOM 1702 C C . TYR A 1 220 ? -33.446 -24.590 27.160 1.00 35.09 220 TYR A C 1
ATOM 1704 O O . TYR A 1 220 ? -34.198 -23.849 26.533 1.00 35.09 220 TYR A O 1
ATOM 1712 N N . SER A 1 221 ? -33.411 -25.906 26.930 1.00 24.61 221 SER A N 1
ATOM 1713 C CA . SER A 1 221 ? -34.528 -26.582 26.272 1.00 24.61 221 SER A CA 1
ATOM 1714 C C . SER A 1 221 ? -35.721 -26.489 27.216 1.00 24.61 221 SER A C 1
ATOM 1716 O O . SER A 1 221 ? -35.836 -27.273 28.160 1.00 24.61 221 SER A O 1
ATOM 1718 N N . PHE A 1 222 ? -36.586 -25.500 26.998 1.00 29.94 222 PHE A N 1
ATOM 1719 C CA . PHE A 1 222 ? -37.882 -25.440 27.654 1.00 29.94 222 PHE A CA 1
ATOM 1720 C C . PHE A 1 222 ? -38.595 -26.761 27.360 1.00 29.94 222 PHE A C 1
ATOM 1722 O O . PHE A 1 222 ? -38.912 -27.070 26.212 1.00 29.94 222 PHE A O 1
ATOM 1729 N N . ARG A 1 223 ? -38.813 -27.577 28.394 1.00 26.53 223 ARG A N 1
ATOM 1730 C CA . ARG A 1 223 ? -39.797 -28.650 28.311 1.00 26.53 223 ARG A CA 1
ATOM 1731 C C . ARG A 1 223 ? -41.122 -27.927 28.115 1.00 26.53 223 ARG A C 1
ATOM 1733 O O . ARG A 1 223 ? -41.555 -27.208 29.010 1.00 26.53 223 ARG A O 1
ATOM 1740 N N . GLN A 1 224 ? -41.703 -28.050 26.927 1.00 30.78 224 GLN A N 1
ATOM 1741 C CA . GLN A 1 224 ? -43.076 -27.650 26.669 1.00 30.78 224 GLN A CA 1
ATOM 1742 C C . GLN A 1 224 ? -43.932 -28.427 27.678 1.00 30.78 224 GLN A C 1
ATOM 1744 O O . GLN A 1 224 ? -44.137 -29.631 27.535 1.00 30.78 224 GLN A O 1
ATOM 1749 N N . VAL A 1 225 ? -44.317 -27.782 28.779 1.00 27.73 225 VAL A N 1
ATOM 1750 C CA . VAL A 1 225 ? -45.332 -28.334 29.671 1.00 27.73 225 VAL A CA 1
ATOM 1751 C C . VAL A 1 225 ? -46.640 -28.074 28.948 1.00 27.73 225 VAL A C 1
ATOM 1753 O O . VAL A 1 225 ? -47.117 -26.945 28.882 1.00 27.73 225 VAL A O 1
ATOM 1756 N N . ALA A 1 226 ? -47.133 -29.118 28.295 1.00 30.67 226 ALA A N 1
ATOM 1757 C CA . ALA A 1 226 ? -48.459 -29.139 27.718 1.00 30.67 226 ALA A CA 1
ATOM 1758 C C . ALA A 1 226 ? -49.503 -28.907 28.821 1.00 30.67 226 ALA A C 1
ATOM 1760 O O . ALA A 1 226 ? -49.441 -29.547 29.868 1.00 30.67 226 ALA A O 1
ATOM 1761 N N . GLY A 1 227 ? -50.455 -28.018 28.531 1.00 27.64 227 GLY A N 1
ATOM 1762 C CA . GLY A 1 227 ? -51.803 -28.021 29.094 1.00 27.64 227 GLY A CA 1
ATOM 1763 C C . GLY A 1 227 ? -51.955 -27.517 30.528 1.00 27.64 227 GLY A C 1
ATOM 1764 O O . GLY A 1 227 ? -51.794 -28.270 31.480 1.00 27.64 227 GLY A O 1
ATOM 1765 N N . PHE A 1 228 ? -52.421 -26.277 30.670 1.00 25.98 228 PHE A N 1
ATOM 1766 C CA . PHE A 1 228 ? -53.414 -25.965 31.697 1.00 25.98 228 PHE A CA 1
ATOM 1767 C C . PHE A 1 228 ? -54.708 -25.594 30.968 1.00 25.98 228 PHE A C 1
ATOM 1769 O O . PHE A 1 228 ? -54.855 -24.478 30.477 1.00 25.98 228 PHE A O 1
ATOM 1776 N N . GLU A 1 229 ? -55.611 -26.568 30.845 1.00 31.23 229 GLU A N 1
ATOM 1777 C CA . GLU A 1 229 ? -57.035 -26.298 30.664 1.00 31.23 229 GLU A CA 1
ATOM 1778 C C . GLU A 1 229 ? -57.611 -25.855 32.014 1.00 31.23 229 GLU A C 1
ATOM 1780 O O . GLU A 1 229 ? -57.322 -26.453 33.050 1.00 31.23 229 GLU A O 1
ATOM 1785 N N . ASN A 1 230 ? -58.449 -24.820 31.950 1.00 31.59 230 ASN A N 1
ATOM 1786 C CA . ASN A 1 230 ? -59.387 -24.344 32.966 1.00 31.59 230 ASN A CA 1
ATOM 1787 C C . ASN A 1 230 ? -58.805 -23.755 34.258 1.00 31.59 230 ASN A C 1
ATOM 1789 O O . ASN A 1 230 ? -58.494 -24.469 35.205 1.00 31.59 230 ASN A O 1
ATOM 1793 N N . CYS A 1 231 ? -58.814 -22.420 34.333 1.00 25.45 231 CYS A N 1
ATOM 1794 C CA . CYS A 1 231 ? -59.067 -21.681 35.573 1.00 25.45 231 CYS A CA 1
ATOM 1795 C C . CYS A 1 231 ? -59.575 -20.267 35.244 1.00 25.45 231 CYS A C 1
ATOM 1797 O O . CYS A 1 231 ? -58.838 -19.432 34.718 1.00 25.45 231 CYS A O 1
ATOM 1799 N N . ASP A 1 232 ? -60.841 -20.017 35.574 1.00 27.64 232 ASP A N 1
ATOM 1800 C CA . ASP A 1 232 ? -61.539 -18.746 35.407 1.00 27.64 232 ASP A CA 1
ATOM 1801 C C . ASP A 1 232 ? -61.177 -17.715 36.495 1.00 27.64 232 ASP A C 1
ATOM 1803 O O . ASP A 1 232 ? -61.280 -17.966 37.694 1.00 27.64 232 ASP A O 1
ATOM 1807 N N . SER A 1 233 ? -60.887 -16.493 36.033 1.00 31.02 233 SER A N 1
ATOM 1808 C CA . SER A 1 233 ? -61.005 -15.185 36.709 1.00 31.02 233 SER A CA 1
ATOM 1809 C C . SER A 1 233 ? -60.069 -14.808 37.886 1.00 31.02 233 SER A C 1
ATOM 1811 O O . SER A 1 233 ? -60.300 -15.141 39.043 1.00 31.02 233 SER A O 1
ATOM 1813 N N . ALA A 1 234 ? -59.072 -13.959 37.577 1.00 28.86 234 ALA A N 1
ATOM 1814 C CA . ALA A 1 234 ? -58.905 -12.567 38.061 1.00 28.86 234 ALA A CA 1
ATOM 1815 C C . ALA A 1 234 ? -57.433 -12.151 38.314 1.00 28.86 234 ALA A C 1
ATOM 1817 O O . ALA A 1 234 ? -56.756 -12.641 39.213 1.00 28.86 234 ALA A O 1
ATOM 1818 N N . SER A 1 235 ? -56.995 -11.170 37.514 1.00 34.91 235 SER A N 1
ATOM 1819 C CA . SER A 1 235 ? -55.942 -10.161 37.733 1.00 34.91 235 SER A CA 1
ATOM 1820 C C . SER A 1 235 ? -54.726 -10.521 38.603 1.00 34.91 235 SER A C 1
ATOM 1822 O O . SER A 1 235 ? -54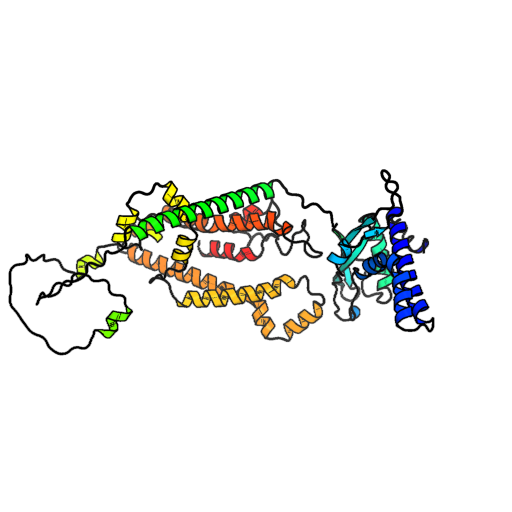.647 -10.148 39.774 1.00 34.91 235 SER A O 1
ATOM 1824 N N . VAL A 1 236 ? -53.699 -11.079 37.964 1.00 24.52 236 VAL A N 1
ATOM 1825 C CA . VAL A 1 236 ? -52.292 -10.871 38.330 1.00 24.52 236 VAL A CA 1
ATOM 1826 C C . VAL A 1 236 ? -51.521 -10.779 37.014 1.00 24.52 236 VAL A C 1
ATOM 1828 O O . VAL A 1 236 ? -51.451 -11.764 36.281 1.00 24.52 236 VAL A O 1
ATOM 1831 N N . SER A 1 237 ? -50.953 -9.616 36.676 1.00 29.73 237 SER A N 1
ATOM 1832 C CA . SER A 1 237 ? -49.945 -9.553 35.614 1.00 29.73 237 SER A CA 1
ATOM 1833 C C . SER A 1 237 ? -48.691 -10.272 36.110 1.00 29.73 237 SER A C 1
ATOM 1835 O O . SER A 1 237 ? -47.806 -9.700 36.741 1.00 29.73 237 SER A O 1
ATOM 1837 N N . THR A 1 238 ? -48.638 -11.572 35.849 1.00 25.92 238 THR A N 1
ATOM 1838 C CA . THR A 1 238 ? -47.410 -12.351 35.948 1.00 25.92 238 THR A CA 1
ATOM 1839 C C . THR A 1 238 ? -46.725 -12.214 34.596 1.00 25.92 238 THR A C 1
ATOM 1841 O O . THR A 1 238 ? -47.320 -12.539 33.571 1.00 25.92 238 THR A O 1
ATOM 1844 N N . TYR A 1 239 ? -45.518 -11.650 34.578 1.00 26.95 239 TYR A N 1
ATOM 1845 C CA . TYR A 1 239 ? -44.788 -11.311 33.356 1.00 26.95 239 TYR A CA 1
ATOM 1846 C C . TYR A 1 239 ? -44.691 -12.501 32.387 1.00 26.95 239 TYR A C 1
ATOM 1848 O O . TYR A 1 239 ? -43.966 -13.459 32.647 1.00 26.95 239 TYR A O 1
ATOM 1856 N N . CYS A 1 240 ? -45.374 -12.405 31.245 1.00 23.70 240 CYS A N 1
ATOM 1857 C CA . CYS A 1 240 ? -45.083 -13.208 30.063 1.00 23.70 240 CYS A CA 1
ATOM 1858 C C . CYS A 1 240 ? -44.378 -12.306 29.050 1.00 23.70 240 CYS A C 1
ATOM 1860 O O . CYS A 1 240 ? -44.930 -11.300 28.607 1.00 23.70 240 CYS A O 1
ATOM 1862 N N . TYR A 1 241 ? -43.137 -12.651 28.713 1.00 28.95 241 TYR A N 1
ATOM 1863 C CA . TYR A 1 241 ? -42.413 -12.028 27.613 1.00 28.95 241 TYR A CA 1
ATOM 1864 C C . TYR A 1 241 ? -43.038 -12.505 26.300 1.00 28.95 241 TYR A C 1
ATOM 1866 O O . TYR A 1 241 ? -42.872 -13.663 25.922 1.00 28.95 241 TYR A O 1
ATOM 1874 N N . LEU A 1 242 ? -43.768 -11.616 25.631 1.00 27.00 242 LEU A N 1
ATOM 1875 C CA . LEU A 1 242 ? -44.251 -11.816 24.267 1.00 27.00 242 LEU A CA 1
ATOM 1876 C C . LEU A 1 242 ? -43.276 -11.172 23.266 1.00 27.00 242 LEU A C 1
ATOM 1878 O O . LEU A 1 242 ? -42.757 -10.084 23.544 1.00 27.00 242 LEU A O 1
ATOM 1882 N N . PRO A 1 243 ? -43.027 -11.799 22.101 1.00 31.38 243 PRO A N 1
ATOM 1883 C CA . PRO A 1 243 ? -42.399 -11.131 20.968 1.00 31.38 243 PRO A CA 1
ATOM 1884 C C . PRO A 1 243 ? -43.247 -9.928 20.531 1.00 31.38 243 PRO A C 1
ATOM 1886 O O . PRO A 1 243 ? -44.475 -9.991 20.508 1.00 31.38 243 PRO A O 1
ATOM 1889 N N . VAL A 1 244 ? -42.586 -8.825 20.173 1.00 34.81 244 VAL A N 1
ATOM 1890 C CA . VAL A 1 244 ? -43.209 -7.515 19.883 1.00 34.81 244 VAL A CA 1
ATOM 1891 C C . VAL A 1 244 ? -44.239 -7.572 18.739 1.00 34.81 244 VAL A C 1
ATOM 1893 O O . VAL A 1 244 ? -45.142 -6.740 18.688 1.00 34.81 244 VAL A O 1
ATOM 1896 N N . GLU A 1 245 ? -44.153 -8.566 17.855 1.00 34.19 245 GLU A N 1
ATOM 1897 C CA . GLU A 1 245 ? -45.031 -8.701 16.686 1.00 34.19 245 GLU A CA 1
ATOM 1898 C C . GLU A 1 245 ? -46.458 -9.172 17.022 1.00 34.19 245 GLU A C 1
ATOM 1900 O O . GLU A 1 245 ? -47.395 -8.816 16.306 1.00 34.19 245 GLU A O 1
ATOM 1905 N N . ASP A 1 246 ? -46.658 -9.881 18.139 1.00 36.84 246 ASP A N 1
ATOM 1906 C CA . ASP A 1 246 ? -47.984 -10.379 18.546 1.00 36.84 246 ASP A CA 1
ATOM 1907 C C . ASP A 1 246 ? -48.737 -9.406 19.471 1.00 36.84 246 ASP A C 1
ATOM 1909 O O . ASP A 1 246 ? -49.962 -9.463 19.582 1.00 36.84 246 ASP A O 1
ATOM 1913 N N . PHE A 1 247 ? -48.030 -8.448 20.085 1.00 35.78 247 PHE A N 1
ATOM 1914 C CA . PHE A 1 247 ? -48.618 -7.444 20.982 1.00 35.78 247 PHE A CA 1
ATOM 1915 C C . PHE A 1 247 ? -49.584 -6.488 20.259 1.00 35.78 247 PHE A C 1
ATOM 1917 O O . PHE A 1 247 ? -50.593 -6.075 20.825 1.00 35.78 247 PHE A O 1
ATOM 1924 N N . PHE A 1 248 ? -49.322 -6.170 18.988 1.00 33.12 248 PHE A N 1
ATOM 1925 C CA . PHE A 1 248 ? -50.150 -5.234 18.218 1.00 33.12 248 PHE A CA 1
ATOM 1926 C C . PHE A 1 248 ? -51.422 -5.856 17.623 1.00 33.12 248 PHE A C 1
ATOM 1928 O O . PHE A 1 248 ? -52.316 -5.116 17.223 1.00 33.12 248 PHE A O 1
ATOM 1935 N N . LYS A 1 249 ? -51.539 -7.191 17.584 1.00 36.19 249 LYS A N 1
ATOM 1936 C CA . LYS A 1 249 ? -52.728 -7.885 17.049 1.00 36.19 249 LYS A CA 1
ATOM 1937 C C . LYS A 1 249 ? -53.830 -8.116 18.086 1.00 36.19 249 LYS A C 1
ATOM 1939 O O . LYS A 1 249 ? -54.955 -8.407 17.703 1.00 36.19 249 LYS A O 1
ATOM 1944 N N . ALA A 1 250 ? -53.517 -8.004 19.377 1.00 34.94 250 ALA A N 1
ATOM 1945 C CA . ALA A 1 250 ? -54.399 -8.428 20.468 1.00 34.94 250 ALA A CA 1
ATOM 1946 C C . ALA A 1 250 ? -55.243 -7.300 21.098 1.00 34.94 250 ALA A C 1
ATOM 1948 O O . ALA A 1 250 ? -55.934 -7.537 22.086 1.00 34.94 250 ALA A O 1
ATOM 1949 N N . ILE A 1 251 ? -55.191 -6.075 20.566 1.00 32.66 251 ILE A N 1
ATOM 1950 C CA . ILE A 1 251 ? -55.933 -4.928 21.105 1.00 32.66 251 ILE A CA 1
ATOM 1951 C C . ILE A 1 251 ? -57.174 -4.683 20.237 1.00 32.66 251 ILE A C 1
ATOM 1953 O O . ILE A 1 251 ? -57.140 -3.861 19.328 1.00 32.66 251 ILE A O 1
ATOM 1957 N N . ASP A 1 252 ? -58.273 -5.376 20.539 1.00 27.94 252 ASP A N 1
ATOM 1958 C CA . ASP A 1 252 ? -59.624 -4.931 20.176 1.00 27.94 252 ASP A CA 1
ATOM 1959 C C . ASP A 1 252 ? -60.497 -4.961 21.441 1.00 27.94 252 ASP A C 1
ATOM 1961 O O . ASP A 1 252 ? -60.574 -5.970 22.142 1.00 27.94 252 ASP A O 1
ATOM 1965 N N . TRP A 1 253 ? -61.049 -3.805 21.809 1.00 39.31 253 TRP A N 1
ATOM 1966 C CA . TRP A 1 253 ? -61.658 -3.532 23.116 1.00 39.31 253 TRP A CA 1
ATOM 1967 C C . TRP A 1 253 ? -63.185 -3.548 23.017 1.00 39.31 253 TRP A C 1
ATOM 1969 O O . TRP A 1 253 ? -63.749 -2.535 22.605 1.00 39.31 253 TRP A O 1
ATOM 1979 N N . LYS A 1 254 ? -63.860 -4.616 23.475 1.00 29.02 254 LYS A N 1
ATOM 1980 C CA . LYS A 1 254 ? -65.281 -4.563 23.884 1.00 29.02 254 LYS A CA 1
ATOM 1981 C C . LYS A 1 254 ? -65.612 -5.533 25.038 1.00 29.02 254 LYS A C 1
ATOM 1983 O O . LYS A 1 254 ? -65.648 -6.741 24.847 1.00 29.02 254 LYS A O 1
ATOM 1988 N N . ASP A 1 255 ? -65.904 -4.915 26.186 1.00 29.06 255 ASP A N 1
ATOM 1989 C CA . ASP A 1 255 ? -66.742 -5.341 27.327 1.00 29.06 255 ASP A CA 1
ATOM 1990 C C . ASP A 1 255 ? -66.199 -6.287 28.440 1.00 29.06 255 ASP A C 1
ATOM 1992 O O . ASP A 1 255 ? -65.654 -7.361 28.205 1.00 29.06 255 ASP A O 1
ATOM 1996 N N . GLU A 1 256 ? -66.387 -5.841 29.700 1.00 35.50 256 GLU A N 1
ATOM 1997 C CA . GLU A 1 256 ? -65.984 -6.449 30.993 1.00 35.50 256 GLU A CA 1
ATOM 1998 C C . GLU A 1 256 ? -66.975 -7.506 31.531 1.00 35.50 256 GLU A C 1
ATOM 2000 O O . GLU A 1 256 ? -68.186 -7.377 31.333 1.00 35.50 256 GLU A O 1
ATOM 2005 N N . PRO A 1 257 ? -66.514 -8.442 32.395 1.00 27.66 257 PRO A N 1
ATOM 2006 C CA . PRO A 1 257 ? -67.320 -8.765 33.584 1.00 27.66 257 PRO A CA 1
ATOM 2007 C C . PRO A 1 257 ? -66.546 -9.006 34.906 1.00 27.66 257 PRO A C 1
ATOM 2009 O O . PRO A 1 257 ? -65.374 -9.373 34.950 1.00 27.66 257 PRO A O 1
ATOM 2012 N N . ARG A 1 258 ? -67.276 -8.801 36.018 1.00 32.81 258 ARG A N 1
ATOM 2013 C CA . ARG A 1 258 ? -66.873 -8.807 37.445 1.00 32.81 258 ARG A CA 1
ATOM 2014 C C . ARG A 1 258 ? -67.067 -10.171 38.128 1.00 32.81 258 ARG A C 1
ATOM 2016 O O . ARG A 1 258 ? -68.179 -10.673 38.025 1.00 32.81 258 ARG A O 1
ATOM 2023 N N . ILE A 1 259 ? -66.142 -10.644 38.992 1.00 27.17 259 ILE A N 1
ATOM 2024 C CA . ILE A 1 259 ? -66.428 -11.597 40.110 1.00 27.17 259 ILE A CA 1
ATOM 2025 C C . ILE A 1 259 ? -65.517 -11.352 41.350 1.00 27.17 259 ILE A C 1
ATOM 2027 O O . ILE A 1 259 ? -64.400 -10.855 41.237 1.00 27.17 259 ILE A O 1
ATOM 2031 N N . LYS A 1 260 ? -66.045 -11.663 42.553 1.00 29.58 260 LYS A N 1
ATOM 2032 C CA . LYS A 1 260 ? -65.520 -11.423 43.917 1.00 29.58 260 LYS A CA 1
ATOM 2033 C C . LYS A 1 260 ? -64.579 -12.516 44.487 1.00 29.58 260 LYS A C 1
ATOM 2035 O O . LYS A 1 260 ? -64.956 -13.673 44.581 1.00 29.58 260 LYS A O 1
ATOM 2040 N N . ALA A 1 261 ? -63.444 -12.034 45.008 1.00 32.06 261 ALA A N 1
ATOM 2041 C CA . ALA A 1 261 ? -62.684 -12.313 46.248 1.00 32.06 261 ALA A CA 1
ATOM 2042 C C . ALA A 1 261 ? -62.546 -13.723 46.884 1.00 32.06 261 ALA A C 1
ATOM 2044 O O . ALA A 1 261 ? -63.477 -14.251 47.490 1.00 32.06 261 ALA A O 1
ATOM 2045 N N . GLY A 1 262 ? -61.277 -14.157 47.013 1.00 26.72 262 GLY A N 1
ATOM 2046 C CA . GLY A 1 262 ? -60.809 -15.145 47.998 1.00 26.72 262 GLY A CA 1
ATOM 2047 C C . GLY A 1 262 ? -59.280 -15.162 48.230 1.00 26.72 262 GLY A C 1
ATOM 2048 O O . GLY A 1 262 ? -58.566 -15.885 47.556 1.00 26.72 262 GLY A O 1
ATOM 2049 N N . LYS A 1 263 ? -58.815 -14.394 49.236 1.00 30.62 263 LYS A N 1
ATOM 2050 C CA . LYS A 1 263 ? -57.528 -14.428 49.995 1.00 30.62 263 LYS A CA 1
ATOM 2051 C C . LYS A 1 263 ? -56.171 -14.445 49.236 1.00 30.62 263 LYS A C 1
ATOM 2053 O O . LYS A 1 263 ? -55.539 -15.487 49.096 1.00 30.62 263 LYS A O 1
ATOM 2058 N N . CYS A 1 264 ? -55.597 -13.258 48.993 1.00 28.17 264 CYS A N 1
ATOM 2059 C CA . CYS A 1 264 ? -54.146 -13.050 48.794 1.00 28.17 264 CYS A CA 1
ATOM 2060 C C . CYS A 1 264 ? -53.614 -11.910 49.690 1.00 28.17 264 CYS A C 1
ATOM 2062 O O . CYS A 1 264 ? -54.303 -10.914 49.910 1.00 28.17 264 CYS A O 1
ATOM 2064 N N . LYS A 1 265 ? -52.391 -12.052 50.229 1.00 26.83 265 LYS A N 1
ATOM 2065 C CA . LYS A 1 265 ? -51.709 -11.011 51.025 1.00 26.83 265 LYS A CA 1
ATOM 2066 C C . LYS A 1 265 ? -51.125 -9.928 50.104 1.00 26.83 265 LYS A C 1
ATOM 2068 O O . LYS A 1 265 ? -50.346 -10.229 49.210 1.00 26.83 265 LYS A O 1
ATOM 2073 N N . SER A 1 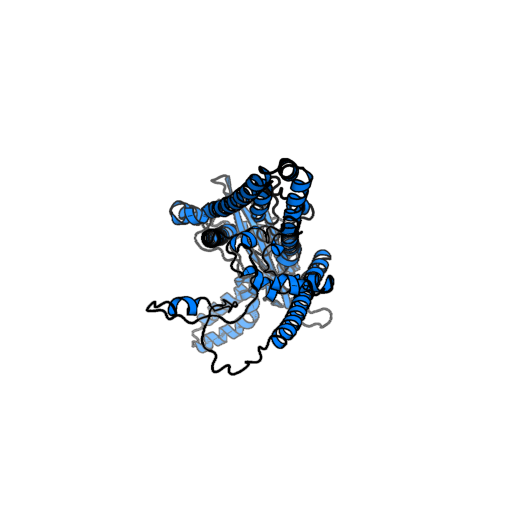266 ? -51.494 -8.678 50.377 1.00 25.98 266 SER A N 1
ATOM 2074 C CA . SER A 1 266 ? -51.071 -7.451 49.688 1.00 25.98 266 SER A CA 1
ATOM 2075 C C . SER A 1 266 ? -49.631 -7.050 50.042 1.00 25.98 266 SER A C 1
ATOM 2077 O O . SER A 1 266 ? -49.313 -6.949 51.225 1.00 25.98 266 SER A O 1
ATOM 2079 N N . TYR A 1 267 ? -48.805 -6.703 49.047 1.00 26.05 267 TYR A N 1
ATOM 2080 C CA . TYR A 1 267 ? -47.579 -5.917 49.252 1.00 26.05 267 TYR A CA 1
ATOM 2081 C C . TYR A 1 267 ? -47.785 -4.510 48.673 1.00 26.05 267 TYR A C 1
ATOM 2083 O O . TYR A 1 267 ? -48.076 -4.355 47.490 1.00 26.05 267 TYR A O 1
ATOM 2091 N N . LYS A 1 268 ? -47.697 -3.483 49.527 1.00 28.94 268 LYS A N 1
ATOM 2092 C CA . LYS A 1 268 ? -47.840 -2.064 49.163 1.00 28.94 268 LYS A CA 1
ATOM 2093 C C . LYS A 1 268 ? -46.451 -1.481 48.888 1.00 28.94 268 LYS A C 1
ATOM 2095 O O . LYS A 1 268 ? -45.702 -1.234 49.825 1.00 28.94 268 LYS A O 1
ATOM 2100 N N . GLY A 1 269 ? -46.135 -1.232 47.622 1.00 31.50 269 GLY A N 1
ATOM 2101 C CA . GLY A 1 269 ? -44.970 -0.456 47.194 1.00 31.50 269 GLY A CA 1
ATOM 2102 C C . GLY A 1 269 ? -45.249 0.179 45.833 1.00 31.50 269 GLY A C 1
ATOM 2103 O O . GLY A 1 269 ? -45.821 -0.473 44.963 1.00 31.50 269 GLY A O 1
ATOM 2104 N N . ASN A 1 270 ? -44.918 1.461 45.673 1.00 27.44 270 ASN A N 1
ATOM 2105 C CA . ASN A 1 270 ? -45.213 2.229 44.463 1.00 27.44 270 ASN A CA 1
ATOM 2106 C C . ASN A 1 270 ? -44.339 1.735 43.294 1.00 27.44 270 ASN A C 1
ATOM 2108 O O . ASN A 1 270 ? -43.115 1.779 43.363 1.00 27.44 270 ASN A O 1
ATOM 2112 N N . PHE A 1 271 ? -44.964 1.284 42.206 1.00 31.02 271 PHE A N 1
ATOM 2113 C CA . PHE A 1 271 ? -44.290 0.722 41.024 1.00 31.02 271 PHE A CA 1
ATOM 2114 C C . PHE A 1 271 ? -43.319 1.715 40.351 1.00 31.02 271 PHE A C 1
ATOM 2116 O O . PHE A 1 271 ? -42.287 1.319 39.816 1.00 31.02 271 PHE A O 1
ATOM 2123 N N . MET A 1 272 ? -43.602 3.020 40.449 1.00 27.67 272 MET A N 1
ATOM 2124 C CA . MET A 1 272 ? -42.778 4.074 39.845 1.00 27.67 272 MET A CA 1
ATOM 2125 C C . MET A 1 272 ? -41.432 4.281 40.564 1.00 27.67 272 MET A C 1
ATOM 2127 O O . MET A 1 272 ? -40.446 4.611 39.914 1.00 27.67 272 MET A O 1
ATOM 2131 N N . SER A 1 273 ? -41.355 4.048 41.883 1.00 26.47 273 SER A N 1
ATOM 2132 C CA . SER A 1 273 ? -40.112 4.253 42.647 1.00 26.47 273 SER A CA 1
ATOM 2133 C C . SER A 1 273 ? -39.103 3.114 42.476 1.00 26.47 273 SER A C 1
ATOM 2135 O O . SER A 1 273 ? -37.922 3.306 42.729 1.00 26.47 273 SER A O 1
ATOM 2137 N N . ILE A 1 274 ? -39.538 1.942 41.998 1.00 32.16 274 ILE A N 1
ATOM 2138 C CA . ILE A 1 274 ? -38.649 0.799 41.724 1.00 32.16 274 ILE A CA 1
ATOM 2139 C C . ILE A 1 274 ? -37.913 0.983 40.383 1.00 32.16 274 ILE A C 1
ATOM 2141 O O . ILE A 1 274 ? -36.794 0.504 40.223 1.00 32.16 274 ILE A O 1
ATOM 2145 N N . MET A 1 275 ? -38.490 1.729 39.432 1.00 27.53 275 MET A N 1
ATOM 2146 C CA . MET A 1 275 ? -37.843 1.990 38.139 1.00 27.53 275 MET A CA 1
ATOM 2147 C C . MET A 1 275 ? -36.789 3.104 38.168 1.00 27.53 275 MET A C 1
ATOM 2149 O O . MET A 1 275 ? -35.880 3.079 37.341 1.00 27.53 275 MET A O 1
ATOM 2153 N N . GLU A 1 276 ? -36.876 4.068 39.088 1.00 27.02 276 GLU A N 1
ATOM 2154 C CA . GLU A 1 276 ? -35.871 5.141 39.188 1.00 27.02 276 GLU A CA 1
ATOM 2155 C C . GLU A 1 276 ? -34.638 4.755 40.019 1.00 27.02 276 GLU A C 1
ATOM 2157 O O . GLU A 1 276 ? -33.587 5.382 39.866 1.00 27.02 276 GLU A O 1
ATOM 2162 N N . GLU A 1 277 ? -34.727 3.720 40.862 1.00 26.12 277 GLU A N 1
ATOM 2163 C CA . GLU A 1 277 ? -33.671 3.397 41.830 1.00 26.12 277 GLU A CA 1
ATOM 2164 C C . GLU A 1 277 ? -32.780 2.201 41.438 1.00 26.12 277 GLU A C 1
ATOM 2166 O O . GLU A 1 277 ? -31.663 2.084 41.946 1.00 26.12 277 GLU A O 1
ATOM 2171 N N . GLU A 1 278 ? -33.157 1.381 40.448 1.00 27.66 278 GLU A N 1
ATOM 2172 C CA . GLU A 1 278 ? -32.260 0.352 39.909 1.00 27.66 278 GLU A CA 1
ATOM 2173 C C . GLU A 1 278 ? -31.588 0.757 38.585 1.00 27.66 278 GLU A C 1
ATOM 2175 O O . GLU A 1 278 ? -32.143 0.680 37.491 1.00 27.66 278 GLU A O 1
ATOM 2180 N N . LEU A 1 279 ? -30.289 1.045 38.734 1.00 32.78 279 LEU A N 1
ATOM 2181 C CA . LEU A 1 279 ? -29.202 0.722 37.801 1.00 32.78 279 LEU A CA 1
ATOM 2182 C C . LEU A 1 279 ? -28.546 1.841 36.974 1.00 32.78 279 LEU A C 1
ATOM 2184 O O . LEU A 1 279 ? -27.949 1.589 35.926 1.00 32.78 279 LEU A O 1
ATOM 2188 N N . SER A 1 280 ? -28.428 3.043 37.548 1.00 26.73 280 SER A N 1
ATOM 2189 C CA . SER A 1 280 ? -27.192 3.822 37.349 1.00 26.73 280 SER A CA 1
ATOM 2190 C C . SER A 1 280 ? -26.077 3.247 38.244 1.00 26.73 280 SER A C 1
ATOM 2192 O O . SER A 1 280 ? -25.860 3.685 39.371 1.00 26.73 280 SER A O 1
ATOM 2194 N N . ILE A 1 281 ? -25.363 2.210 37.782 1.00 34.50 281 ILE A N 1
ATOM 2195 C CA . ILE A 1 281 ? -24.177 1.704 38.505 1.00 34.50 281 ILE A CA 1
ATOM 2196 C C . ILE A 1 281 ? -23.023 2.679 38.262 1.00 34.50 281 ILE A C 1
ATOM 2198 O O . ILE A 1 281 ? -22.194 2.525 37.362 1.00 34.50 281 ILE A O 1
ATOM 2202 N N . ALA A 1 282 ? -22.985 3.725 39.083 1.00 27.12 282 ALA A N 1
ATOM 2203 C CA . ALA A 1 282 ? -21.855 4.626 39.220 1.00 27.12 282 ALA A CA 1
ATOM 2204 C C . ALA A 1 282 ? -20.688 3.878 39.895 1.00 27.12 282 ALA A C 1
ATOM 2206 O O . ALA A 1 282 ? -20.492 3.977 41.101 1.00 27.12 282 ALA A O 1
ATOM 2207 N N . GLY A 1 283 ? -19.930 3.097 39.119 1.00 30.98 283 GLY A N 1
ATOM 2208 C CA . GLY A 1 283 ? -18.759 2.366 39.624 1.00 30.98 283 GLY A CA 1
ATOM 2209 C C . GLY A 1 283 ? -18.297 1.153 38.812 1.00 30.98 283 GLY A C 1
ATOM 2210 O O . GLY A 1 283 ? -17.312 0.530 39.193 1.00 30.98 283 GLY A O 1
ATOM 2211 N N . ALA A 1 284 ? -18.960 0.799 37.705 1.00 30.48 284 ALA A N 1
ATOM 2212 C CA . ALA A 1 284 ? -18.513 -0.321 36.877 1.00 30.48 284 ALA A CA 1
ATOM 2213 C C . ALA A 1 284 ? -17.190 0.018 36.144 1.00 30.48 284 ALA A C 1
ATOM 2215 O O . ALA A 1 284 ? -17.094 1.091 35.542 1.00 30.48 284 ALA A O 1
ATOM 2216 N N . PRO A 1 285 ? -16.185 -0.882 36.140 1.00 31.88 285 PRO A N 1
ATOM 2217 C CA . PRO A 1 285 ? -14.862 -0.630 35.554 1.00 31.88 285 PRO A CA 1
ATOM 2218 C C . PRO A 1 285 ? -14.872 -0.506 34.019 1.00 31.88 285 PRO A C 1
ATOM 2220 O O . PRO A 1 285 ? -13.858 -0.153 33.424 1.00 31.88 285 PRO A O 1
ATOM 2223 N N . SER A 1 286 ? -16.012 -0.747 33.361 1.00 39.53 286 SER A N 1
ATOM 2224 C CA . SER A 1 286 ? -16.213 -0.460 31.941 1.00 39.53 286 SER A CA 1
ATOM 2225 C C . SER A 1 286 ? -17.671 -0.096 31.636 1.00 39.53 286 SER A C 1
ATOM 2227 O O . SER A 1 286 ? -18.606 -0.603 32.259 1.00 39.53 286 SER A O 1
ATOM 2229 N N . MET A 1 287 ? -17.878 0.757 30.624 1.00 41.28 287 MET A N 1
ATOM 2230 C CA . MET A 1 287 ? -19.218 1.123 30.134 1.00 41.28 287 MET A CA 1
ATOM 2231 C C . MET A 1 287 ? -19.980 -0.073 29.538 1.00 41.28 287 MET A C 1
ATOM 2233 O O . MET A 1 287 ? -21.182 0.015 29.355 1.00 41.28 287 MET A O 1
ATOM 2237 N N . ALA A 1 288 ? -19.334 -1.205 29.246 1.00 40.44 288 ALA A N 1
ATOM 2238 C CA . ALA A 1 288 ? -20.017 -2.394 28.730 1.00 40.44 288 ALA A CA 1
ATOM 2239 C C . ALA A 1 288 ? -20.895 -3.095 29.791 1.00 40.44 288 ALA A C 1
ATOM 2241 O O . ALA A 1 288 ? -21.849 -3.790 29.444 1.00 40.44 288 ALA A O 1
ATOM 2242 N N . LEU A 1 289 ? -20.599 -2.895 31.081 1.00 36.44 289 LEU A N 1
ATOM 2243 C CA . LEU A 1 289 ? -21.279 -3.554 32.204 1.00 36.44 289 LEU A CA 1
ATOM 2244 C C . LEU A 1 289 ? -22.560 -2.846 32.664 1.00 36.44 289 LEU A C 1
ATOM 2246 O O . LEU A 1 289 ? -23.368 -3.458 33.354 1.00 36.44 289 LEU A O 1
ATOM 2250 N N . THR A 1 290 ? -22.793 -1.599 32.253 1.00 39.44 290 THR A N 1
ATOM 2251 C CA . THR A 1 290 ? -24.003 -0.839 32.616 1.00 39.44 290 THR A CA 1
ATOM 2252 C C . THR A 1 290 ? -25.249 -1.226 31.806 1.00 39.44 290 THR A C 1
ATOM 2254 O O . THR A 1 290 ? -26.301 -0.637 32.010 1.00 39.44 290 THR A O 1
ATOM 2257 N N . TYR A 1 291 ? -25.154 -2.192 30.881 1.00 42.94 291 TYR A N 1
ATOM 2258 C CA . TYR A 1 291 ? -26.206 -2.493 29.890 1.00 42.94 291 TYR A CA 1
ATOM 2259 C C . TYR A 1 291 ? -26.680 -3.960 29.868 1.00 42.94 291 TYR A C 1
ATOM 2261 O O . TYR A 1 291 ? -27.296 -4.389 28.885 1.00 42.94 291 TYR A O 1
ATOM 2269 N N . LYS A 1 292 ? -26.360 -4.756 30.898 1.00 42.03 292 LYS A N 1
ATOM 2270 C CA . LYS A 1 292 ? -26.879 -6.127 31.066 1.00 42.03 292 LYS A CA 1
ATOM 2271 C C . LYS A 1 292 ? -28.053 -6.126 32.047 1.00 42.03 292 LYS A C 1
ATOM 2273 O O . LYS A 1 292 ? -27.943 -5.540 33.119 1.00 42.03 292 LYS A O 1
ATOM 2278 N N . GLY A 1 293 ? -29.152 -6.793 31.686 1.00 40.94 293 GLY A N 1
ATOM 2279 C CA . GLY A 1 293 ? -30.301 -6.982 32.578 1.00 40.94 293 GLY A CA 1
ATOM 2280 C C . GLY A 1 293 ? -29.936 -7.831 33.802 1.00 40.94 293 GLY A C 1
ATOM 2281 O O . GLY A 1 293 ? -29.020 -8.650 33.737 1.00 40.94 293 GLY A O 1
ATOM 2282 N N . GLY A 1 294 ? -30.645 -7.656 34.924 1.00 35.00 294 GLY A N 1
ATOM 2283 C CA . GLY A 1 294 ? -30.317 -8.289 36.214 1.00 35.00 294 GLY A CA 1
ATOM 2284 C C . GLY A 1 294 ? -30.181 -9.820 36.171 1.00 35.00 294 GLY A C 1
ATOM 2285 O O . GLY A 1 294 ? -29.354 -10.383 36.886 1.00 35.00 294 GLY A O 1
ATOM 2286 N N . HIS A 1 295 ? -30.917 -10.492 35.280 1.00 40.34 295 HIS A N 1
ATOM 2287 C CA . HIS A 1 295 ? -30.807 -11.937 35.044 1.00 40.34 295 HIS A CA 1
ATOM 2288 C C . HIS A 1 295 ? -29.497 -12.326 34.326 1.00 40.34 295 HIS A C 1
ATOM 2290 O O . HIS A 1 295 ? -28.806 -13.248 34.763 1.00 40.34 295 HIS A O 1
ATOM 2296 N N . ASP A 1 296 ? -29.087 -11.567 33.303 1.00 43.75 296 ASP A N 1
ATOM 2297 C CA . ASP A 1 296 ? -27.791 -11.741 32.630 1.00 43.75 296 ASP A CA 1
ATOM 2298 C C . ASP A 1 296 ? -26.625 -11.403 33.558 1.00 43.75 296 ASP A C 1
ATOM 2300 O O . ASP A 1 296 ? -25.572 -12.036 33.484 1.00 43.75 296 ASP A O 1
ATOM 2304 N N . LEU A 1 297 ? -26.796 -10.427 34.455 1.00 43.06 297 LEU A N 1
ATOM 2305 C CA . LEU A 1 297 ? -25.823 -10.114 35.499 1.00 43.06 297 LEU A CA 1
ATOM 2306 C C . LEU A 1 297 ? -25.630 -11.329 36.423 1.00 43.06 297 LEU A C 1
ATOM 2308 O O . LEU A 1 297 ? -24.499 -11.759 36.635 1.00 43.06 297 LEU A O 1
ATOM 2312 N N . LYS A 1 298 ? -26.728 -11.938 36.894 1.00 40.25 298 LYS A N 1
ATOM 2313 C CA . LYS A 1 298 ? -26.726 -13.108 37.792 1.00 40.25 298 LYS A CA 1
ATOM 2314 C C . LYS A 1 298 ? -26.053 -14.343 37.172 1.00 40.25 298 LYS A C 1
ATOM 2316 O O . LYS A 1 298 ? -25.316 -15.042 37.861 1.00 40.25 298 LYS A O 1
ATOM 2321 N N . GLU A 1 299 ? -26.244 -14.574 35.872 1.00 45.78 299 GLU A N 1
ATOM 2322 C CA . GLU A 1 299 ? -25.552 -15.620 35.095 1.00 45.78 299 GLU A CA 1
ATOM 2323 C C . GLU A 1 299 ? -24.071 -15.286 34.832 1.00 45.78 299 GLU A C 1
ATOM 2325 O O . GLU A 1 299 ? -23.225 -16.181 34.858 1.00 45.78 299 GLU A O 1
ATOM 2330 N N . THR A 1 300 ? -23.728 -14.004 34.638 1.00 45.97 300 THR A N 1
ATOM 2331 C CA . THR A 1 300 ? -22.329 -13.541 34.513 1.00 45.97 300 THR A CA 1
ATOM 2332 C C . THR A 1 300 ? -21.559 -13.720 35.831 1.00 45.97 300 THR A C 1
ATOM 2334 O O . THR A 1 300 ? -20.357 -13.961 35.814 1.00 45.97 300 THR A O 1
ATOM 2337 N N . PHE A 1 301 ? -22.247 -13.680 36.978 1.00 43.28 301 PHE A N 1
ATOM 2338 C CA . PHE A 1 301 ? -21.666 -13.922 38.305 1.00 43.28 301 PHE A CA 1
ATOM 2339 C C . PHE A 1 301 ? -21.509 -15.403 38.684 1.00 43.28 301 PHE A C 1
ATOM 2341 O O . PHE A 1 301 ? -20.983 -15.704 39.760 1.00 43.28 301 PHE A O 1
ATOM 2348 N N . LYS A 1 302 ? -21.875 -16.355 37.814 1.00 48.16 302 LYS A N 1
ATOM 2349 C CA . LYS A 1 302 ? -21.451 -17.749 37.982 1.00 48.16 302 LYS A CA 1
ATOM 2350 C C . LYS A 1 302 ? -19.972 -17.840 37.598 1.00 48.16 302 LYS A C 1
ATOM 2352 O O . LYS A 1 302 ? -19.681 -18.158 36.453 1.00 48.16 302 LYS A O 1
ATOM 2357 N N . LYS A 1 303 ? -19.078 -17.499 38.547 1.00 45.88 303 LYS A N 1
ATOM 2358 C CA . LYS A 1 303 ? -17.611 -17.357 38.390 1.00 45.88 303 LYS A CA 1
ATOM 2359 C C . LYS A 1 303 ? -17.047 -18.285 37.304 1.00 45.88 303 LYS A C 1
ATOM 2361 O O . LYS A 1 303 ? -16.715 -19.439 37.572 1.00 45.88 303 LYS A O 1
ATOM 2366 N N . SER A 1 304 ? -16.916 -17.769 36.088 1.00 60.56 304 SER A N 1
ATOM 2367 C CA . SER A 1 304 ? -15.911 -18.247 35.149 1.00 60.56 304 SER A CA 1
ATOM 2368 C C . SER A 1 304 ? -14.544 -17.935 35.752 1.00 60.56 304 SER A C 1
ATOM 2370 O O . SER A 1 304 ? -14.381 -16.983 36.521 1.00 60.56 304 SER A O 1
ATOM 2372 N N . SER A 1 305 ? -13.542 -18.763 35.463 1.00 78.44 305 SER A N 1
ATOM 2373 C CA . SER A 1 305 ? -12.175 -18.364 35.782 1.00 78.44 305 SER A CA 1
ATOM 2374 C C . SER A 1 305 ? -11.845 -17.092 34.994 1.00 78.44 305 SER A C 1
ATOM 2376 O O . SER A 1 305 ? -12.257 -16.968 33.840 1.00 78.44 305 SER A O 1
ATOM 2378 N N . LEU A 1 306 ? -11.082 -16.169 35.595 1.00 83.06 306 LEU A N 1
ATOM 2379 C CA . LEU A 1 306 ? -10.586 -14.948 34.937 1.00 83.06 306 LEU A CA 1
ATOM 2380 C C . LEU A 1 306 ? -10.020 -15.256 33.538 1.00 83.06 306 LEU A C 1
ATOM 2382 O O . LEU A 1 306 ? -10.279 -14.548 32.570 1.00 83.06 306 LEU A O 1
ATOM 2386 N N . LEU A 1 307 ? -9.300 -16.375 33.430 1.00 83.88 307 LEU A N 1
ATOM 2387 C CA . LEU A 1 307 ? -8.733 -16.882 32.187 1.00 83.88 307 LEU A CA 1
ATOM 2388 C C . LEU A 1 307 ? -9.800 -17.189 31.120 1.00 83.88 307 LEU A C 1
ATOM 2390 O O . LEU A 1 307 ? -9.614 -16.852 29.956 1.00 83.88 307 LEU A O 1
ATOM 2394 N N . THR A 1 308 ? -10.929 -17.791 31.504 1.00 82.94 308 THR A N 1
ATOM 2395 C CA . THR A 1 308 ? -12.040 -18.078 30.579 1.00 82.94 308 THR A CA 1
ATOM 2396 C C . THR A 1 308 ? -12.674 -16.786 30.063 1.00 82.94 308 THR A C 1
ATOM 2398 O O . THR A 1 308 ? -13.026 -16.700 28.887 1.00 82.94 308 THR A O 1
ATOM 2401 N N . ASP A 1 309 ? -12.797 -15.762 30.907 1.00 81.69 309 ASP A N 1
ATOM 2402 C CA . ASP A 1 309 ? -13.347 -14.469 30.490 1.00 81.69 309 ASP A CA 1
ATOM 2403 C C . ASP A 1 309 ? -12.416 -13.748 29.515 1.00 81.69 309 ASP A C 1
ATOM 2405 O O . ASP A 1 309 ? -12.879 -13.267 28.483 1.00 81.69 309 ASP A O 1
ATOM 2409 N N . ILE A 1 310 ? -11.108 -13.748 29.794 1.00 85.75 310 ILE A N 1
ATOM 2410 C CA . ILE A 1 310 ? -10.094 -13.168 28.906 1.00 85.75 310 ILE A CA 1
ATOM 2411 C C . ILE A 1 310 ? -10.086 -13.893 27.557 1.00 85.75 310 ILE A C 1
ATOM 2413 O O . ILE A 1 310 ? -10.201 -13.254 26.518 1.00 85.75 310 ILE A O 1
ATOM 2417 N N . ILE A 1 311 ? -10.004 -15.226 27.552 1.00 87.00 311 ILE A N 1
ATOM 2418 C CA . ILE A 1 311 ? -9.919 -16.005 26.309 1.00 87.00 311 ILE A CA 1
ATOM 2419 C C . ILE A 1 311 ? -11.210 -15.879 25.490 1.00 87.00 311 ILE A C 1
ATOM 2421 O O . ILE A 1 311 ? -11.166 -15.667 24.280 1.00 87.00 311 ILE A O 1
ATOM 2425 N N . THR A 1 312 ? -12.380 -15.947 26.131 1.00 85.12 312 THR A N 1
ATOM 2426 C CA . THR A 1 312 ? -13.651 -15.809 25.404 1.00 85.12 312 THR A CA 1
ATOM 2427 C C . THR A 1 312 ? -13.951 -14.374 24.965 1.00 85.12 312 THR A C 1
ATOM 2429 O O . THR A 1 312 ? -14.863 -14.191 24.159 1.00 85.12 312 THR A O 1
ATOM 2432 N N . ALA A 1 313 ? -13.200 -13.365 25.427 1.00 86.06 313 ALA A N 1
ATOM 2433 C CA . ALA A 1 313 ? -13.286 -12.005 24.892 1.00 86.06 313 ALA A CA 1
ATOM 2434 C C . ALA A 1 313 ? -12.809 -11.921 23.431 1.00 86.06 313 ALA A C 1
ATOM 2436 O O . ALA A 1 313 ? -13.299 -11.080 22.688 1.00 86.06 313 ALA A O 1
ATOM 2437 N N . PHE A 1 314 ? -11.927 -12.832 23.001 1.00 88.94 314 PHE A N 1
ATOM 2438 C CA . PHE A 1 314 ? -11.455 -12.947 21.615 1.00 88.94 314 PHE A CA 1
ATOM 2439 C C . PHE A 1 314 ? -12.352 -13.835 20.733 1.00 88.94 314 PHE A C 1
ATOM 2441 O O . PHE A 1 314 ? -12.017 -14.093 19.580 1.00 88.94 314 PHE A O 1
ATOM 2448 N N . SER A 1 315 ? -13.489 -14.325 21.251 1.00 93.06 315 SER A N 1
ATOM 2449 C CA . SER A 1 315 ? -14.435 -15.121 20.455 1.00 93.06 315 SER A CA 1
ATOM 2450 C C . SER A 1 315 ? -15.010 -14.287 19.311 1.00 93.06 315 SER A C 1
ATOM 2452 O O . SER A 1 315 ? -15.577 -13.211 19.539 1.00 93.06 315 SER A O 1
ATOM 2454 N N . ILE A 1 316 ? -14.937 -14.825 18.091 1.00 91.81 316 ILE A N 1
ATOM 2455 C CA . ILE A 1 316 ? -15.512 -14.199 16.893 1.00 91.81 316 ILE A CA 1
ATOM 2456 C C . ILE A 1 316 ? -17.019 -14.019 17.069 1.00 91.81 316 ILE A C 1
ATOM 2458 O O . ILE A 1 316 ? -17.546 -12.943 16.807 1.00 91.81 316 ILE A O 1
ATOM 2462 N N . ARG A 1 317 ? -17.712 -15.042 17.581 1.00 86.81 317 ARG A N 1
ATOM 2463 C CA . ARG A 1 317 ? -19.170 -15.024 17.747 1.00 86.81 317 ARG A CA 1
ATOM 2464 C C . ARG A 1 317 ? -19.618 -13.912 18.690 1.00 86.81 317 ARG A C 1
ATOM 2466 O O . ARG A 1 317 ? -20.405 -13.064 18.296 1.00 86.81 317 ARG A O 1
ATOM 2473 N N . LYS A 1 318 ? -19.047 -13.860 19.901 1.00 81.81 318 LYS A N 1
ATOM 2474 C CA . LYS A 1 318 ? -19.331 -12.785 20.869 1.00 81.81 318 LYS A CA 1
ATOM 2475 C C . LYS A 1 318 ? -18.984 -11.407 20.313 1.00 81.81 318 LYS A C 1
ATOM 2477 O O . LYS A 1 318 ? -19.702 -10.453 20.596 1.00 81.81 318 LYS A O 1
ATOM 2482 N N . SER A 1 319 ? -17.892 -11.297 19.556 1.00 88.56 319 SER A N 1
ATOM 2483 C CA . SER A 1 319 ? -17.483 -10.035 18.937 1.00 88.56 319 SER A CA 1
ATOM 2484 C C . SER A 1 319 ? -18.494 -9.577 17.886 1.00 88.56 319 SER A C 1
ATOM 2486 O O . SER A 1 319 ? -18.911 -8.425 17.921 1.00 88.56 319 SER A O 1
ATOM 2488 N N . ILE A 1 320 ? -18.950 -10.474 17.006 1.00 85.00 320 ILE A N 1
ATOM 2489 C CA . ILE A 1 320 ? -19.981 -10.185 15.999 1.00 85.00 320 ILE A CA 1
ATOM 2490 C C . ILE A 1 320 ? -21.311 -9.838 16.672 1.00 85.00 320 ILE A C 1
ATOM 2492 O O . ILE A 1 320 ? -21.883 -8.796 16.361 1.00 85.00 320 ILE A O 1
ATOM 2496 N N . ASP A 1 321 ? -21.760 -10.636 17.643 1.00 80.88 321 ASP A N 1
ATOM 2497 C CA . ASP A 1 321 ? -22.987 -10.367 18.403 1.00 80.88 321 ASP A CA 1
ATOM 2498 C C . ASP A 1 321 ? -22.918 -8.996 19.094 1.00 80.88 321 ASP A C 1
ATOM 2500 O O . ASP A 1 321 ? -23.903 -8.264 19.150 1.00 80.88 321 ASP A O 1
ATOM 2504 N N . HIS A 1 322 ? -21.742 -8.617 19.608 1.00 80.06 322 HIS A N 1
ATOM 2505 C CA . HIS A 1 322 ? -21.527 -7.309 20.217 1.00 80.06 322 HIS A CA 1
ATOM 2506 C C . HIS A 1 322 ? -21.533 -6.167 19.192 1.00 80.06 322 HIS A C 1
ATOM 2508 O O . HIS A 1 322 ? -22.103 -5.114 19.471 1.00 80.06 322 HIS A O 1
ATOM 2514 N N . LEU A 1 323 ? -20.913 -6.363 18.025 1.00 79.38 323 LEU A N 1
ATOM 2515 C CA . LEU A 1 323 ? -20.838 -5.365 16.953 1.00 79.38 323 LEU A CA 1
ATOM 2516 C C . LEU A 1 323 ? -22.197 -5.117 16.290 1.00 79.38 323 LEU A C 1
ATOM 2518 O O . LEU A 1 323 ? -22.507 -3.975 15.960 1.00 79.38 323 LEU A O 1
ATOM 2522 N N . LEU A 1 324 ? -23.004 -6.167 16.120 1.00 78.69 324 LEU A N 1
ATOM 2523 C CA . LEU A 1 324 ? -24.337 -6.101 15.513 1.00 78.69 324 LEU A CA 1
ATOM 2524 C C . LEU A 1 324 ? -25.440 -5.751 16.519 1.00 78.69 324 LEU A C 1
ATOM 2526 O O . LEU A 1 324 ? -26.590 -5.557 16.128 1.00 78.69 324 LEU A O 1
ATOM 2530 N N . ARG A 1 325 ? -25.118 -5.660 17.815 1.00 75.75 325 ARG A N 1
ATOM 2531 C CA . ARG A 1 325 ? -26.105 -5.347 18.848 1.00 75.75 325 ARG A CA 1
ATOM 2532 C C . ARG A 1 325 ? -26.685 -3.952 18.636 1.00 75.75 325 ARG A C 1
ATOM 2534 O O . ARG A 1 325 ? -25.976 -2.945 18.699 1.00 75.75 325 ARG A O 1
ATOM 2541 N N . GLU A 1 326 ? -28.007 -3.886 18.540 1.00 67.75 326 GLU A N 1
ATOM 2542 C CA . GLU A 1 326 ? -28.717 -2.617 18.601 1.00 67.75 326 GLU A CA 1
ATOM 2543 C C . GLU A 1 326 ? -28.561 -1.978 19.987 1.00 67.75 326 GLU A C 1
ATOM 2545 O O . GLU A 1 326 ? -28.835 -2.582 21.029 1.00 67.75 326 GLU A O 1
ATOM 2550 N N . SER A 1 327 ? -28.110 -0.725 20.010 1.00 61.31 327 SER A N 1
ATOM 2551 C CA . SER A 1 327 ? -28.038 0.077 21.228 1.00 61.31 327 SER A CA 1
ATOM 2552 C C . SER A 1 327 ? -29.031 1.224 21.136 1.00 61.31 327 SER A C 1
ATOM 2554 O O . SER A 1 327 ? -28.894 2.110 20.294 1.00 61.31 327 SER A O 1
ATOM 2556 N N . GLY A 1 328 ? -29.991 1.261 22.063 1.00 59.16 328 GLY A N 1
ATOM 2557 C CA . GLY A 1 328 ? -30.982 2.340 22.170 1.00 59.16 328 GLY A CA 1
ATOM 2558 C C . GLY A 1 328 ? -30.399 3.718 22.516 1.00 59.16 328 GLY A C 1
ATOM 2559 O O . GLY A 1 328 ? -31.136 4.689 22.621 1.00 59.16 328 GLY A O 1
ATOM 2560 N N . THR A 1 329 ? -29.079 3.824 22.702 1.00 60.44 329 THR A N 1
ATOM 2561 C CA . THR A 1 329 ? -28.379 5.086 23.001 1.00 60.44 329 THR A CA 1
ATOM 2562 C C . THR A 1 329 ? -27.611 5.658 21.809 1.00 60.44 329 THR A C 1
ATOM 2564 O O . THR A 1 329 ? -27.024 6.734 21.924 1.00 60.44 329 THR A O 1
ATOM 2567 N N . GLN A 1 330 ? -27.593 4.955 20.672 1.00 67.31 330 GLN A N 1
ATOM 2568 C CA . GLN A 1 330 ? -26.884 5.393 19.473 1.00 67.31 330 GLN A CA 1
ATOM 2569 C C . GLN A 1 330 ? -27.769 6.276 18.589 1.00 67.31 330 GLN A C 1
ATOM 2571 O O . GLN A 1 330 ? -28.944 5.991 18.360 1.00 67.31 330 GLN A O 1
ATOM 2576 N N . ILE A 1 331 ? -27.177 7.335 18.039 1.00 78.56 331 ILE A N 1
ATOM 2577 C CA . ILE A 1 331 ? -27.820 8.191 17.042 1.00 78.56 331 ILE A CA 1
ATOM 2578 C C . ILE A 1 331 ? -27.776 7.447 15.703 1.00 78.56 331 ILE A C 1
ATOM 2580 O O . ILE A 1 331 ? -26.732 7.399 15.055 1.00 78.56 331 ILE A O 1
ATOM 2584 N N . LYS A 1 332 ? -28.900 6.836 15.301 1.00 82.69 332 LYS A N 1
ATOM 2585 C CA . LYS A 1 332 ? -28.971 5.955 14.118 1.00 82.69 332 LYS A CA 1
ATOM 2586 C C . LYS A 1 332 ? -28.495 6.636 12.826 1.00 82.69 332 LYS A C 1
ATOM 2588 O O . LYS A 1 332 ? -27.823 6.001 12.021 1.00 82.69 332 LYS A O 1
ATOM 2593 N N . SER A 1 333 ? -28.766 7.932 12.654 1.00 87.56 333 SER A N 1
ATOM 2594 C CA . SER A 1 333 ? -28.342 8.696 11.471 1.00 87.56 333 SER A CA 1
ATOM 2595 C C . SER A 1 333 ? -26.819 8.800 11.318 1.00 87.56 333 SER A C 1
ATOM 2597 O O . SER A 1 333 ? -26.330 8.850 10.191 1.00 87.56 333 SER A O 1
ATOM 2599 N N . PHE A 1 334 ? -26.049 8.755 12.413 1.00 88.19 334 PHE A N 1
ATOM 2600 C CA . PHE A 1 334 ? -24.582 8.786 12.344 1.00 88.19 334 PHE A CA 1
ATOM 2601 C C . PHE A 1 334 ? -24.006 7.552 11.656 1.00 88.19 334 PHE A C 1
ATOM 2603 O O . PHE A 1 334 ? -22.950 7.644 11.039 1.00 88.19 334 PHE A O 1
ATOM 2610 N N . HIS A 1 335 ? -24.686 6.407 11.712 1.00 86.81 335 HIS A N 1
ATOM 2611 C CA . HIS A 1 335 ? -24.235 5.220 10.985 1.00 86.81 335 HIS A CA 1
ATOM 2612 C C . HIS A 1 335 ? -24.319 5.424 9.472 1.00 86.81 335 HIS A C 1
ATOM 2614 O O . HIS A 1 335 ? -23.368 5.099 8.770 1.00 86.81 335 HIS A O 1
ATOM 2620 N N . GLY A 1 336 ? -25.392 6.053 8.979 1.00 91.38 336 GLY A N 1
ATOM 2621 C CA . GLY A 1 336 ? -25.520 6.408 7.563 1.00 91.38 336 GLY A CA 1
ATOM 2622 C C . GLY A 1 336 ? -24.436 7.388 7.106 1.00 91.38 336 GLY A C 1
ATOM 2623 O O . GLY A 1 336 ? -23.783 7.149 6.093 1.00 91.38 336 GLY A O 1
ATOM 2624 N N . ILE A 1 337 ? -24.178 8.438 7.898 1.00 92.94 337 ILE A N 1
ATOM 2625 C CA . ILE A 1 337 ? -23.115 9.416 7.607 1.00 92.94 337 ILE A CA 1
ATOM 2626 C C . ILE A 1 337 ? -21.751 8.724 7.539 1.00 92.94 337 ILE A C 1
ATOM 2628 O O . ILE A 1 337 ? -21.015 8.936 6.583 1.00 92.94 337 ILE A O 1
ATOM 2632 N N . LYS A 1 338 ? -21.429 7.837 8.491 1.00 91.62 338 LYS A N 1
ATOM 2633 C CA . LYS A 1 338 ? -20.165 7.081 8.475 1.00 91.62 338 LYS A CA 1
ATOM 2634 C C . LYS A 1 338 ? -19.982 6.269 7.202 1.00 91.62 338 LYS A C 1
ATOM 2636 O O . LYS A 1 338 ? -18.883 6.262 6.662 1.00 91.62 338 LYS A O 1
ATOM 2641 N N . VAL A 1 339 ? -21.029 5.584 6.740 1.00 94.31 339 VAL A N 1
ATOM 2642 C CA . VAL A 1 339 ? -20.957 4.770 5.519 1.00 94.31 339 VAL A CA 1
ATOM 2643 C C . VAL A 1 339 ? -20.712 5.660 4.303 1.00 94.31 339 VAL A C 1
ATOM 2645 O O . VAL A 1 339 ? -19.786 5.395 3.542 1.00 94.31 339 VAL A O 1
ATOM 2648 N N . LEU A 1 340 ? -21.475 6.747 4.152 1.00 94.81 340 LEU A N 1
ATOM 2649 C CA . LEU A 1 340 ? -21.314 7.679 3.032 1.00 94.81 340 LEU A CA 1
ATOM 2650 C C . LEU A 1 340 ? -19.927 8.340 3.027 1.00 94.81 340 LEU A C 1
ATOM 2652 O O . LEU A 1 340 ? -19.261 8.362 1.992 1.00 94.81 340 LEU A O 1
ATOM 2656 N N . SER A 1 341 ? -19.455 8.814 4.184 1.00 95.25 341 SER A N 1
ATOM 2657 C CA . SER A 1 341 ? -18.117 9.396 4.325 1.00 95.25 341 SER A CA 1
ATOM 2658 C C . SER A 1 341 ? -17.019 8.366 4.052 1.00 95.25 341 SER A C 1
ATOM 2660 O O . SER A 1 341 ? -16.057 8.683 3.361 1.00 95.25 341 SER A O 1
ATOM 2662 N N . ALA A 1 342 ? -17.156 7.123 4.529 1.00 94.25 342 ALA A N 1
ATOM 2663 C CA . ALA A 1 342 ? -16.177 6.064 4.275 1.00 94.25 342 ALA A CA 1
ATOM 2664 C C . ALA A 1 342 ? -16.086 5.710 2.784 1.00 94.25 342 ALA A C 1
ATOM 2666 O O . ALA A 1 342 ? -14.984 5.604 2.252 1.00 94.25 342 ALA A O 1
ATOM 2667 N N . VAL A 1 343 ? -17.223 5.584 2.093 1.00 95.19 343 VAL A N 1
ATOM 2668 C CA . VAL A 1 343 ? -17.254 5.342 0.641 1.00 95.19 343 VAL A CA 1
ATOM 2669 C C . VAL A 1 343 ? -16.570 6.482 -0.112 1.00 95.19 343 VAL A C 1
ATOM 2671 O O . VAL A 1 343 ? -15.763 6.225 -1.004 1.00 95.19 343 VAL A O 1
ATOM 2674 N N . TRP A 1 344 ? -16.820 7.734 0.276 1.00 95.06 344 TRP A N 1
ATOM 2675 C CA . TRP A 1 344 ? -16.173 8.884 -0.354 1.00 95.06 344 TRP A CA 1
ATOM 2676 C C . TRP A 1 344 ? -14.648 8.886 -0.143 1.00 95.06 344 TRP A C 1
ATOM 2678 O O . TRP A 1 344 ? -13.898 9.097 -1.097 1.00 95.06 344 TRP A O 1
ATOM 2688 N N . VAL A 1 345 ? -14.174 8.558 1.066 1.00 93.38 345 VAL A N 1
ATOM 2689 C CA . VAL A 1 345 ? -12.737 8.391 1.354 1.00 93.38 345 VAL A CA 1
ATOM 2690 C C . VAL A 1 345 ? -12.120 7.279 0.500 1.00 93.38 345 VAL A C 1
ATOM 2692 O O . VAL A 1 345 ? -11.037 7.484 -0.052 1.00 93.38 345 VAL A O 1
ATOM 2695 N N . ILE A 1 346 ? -12.791 6.127 0.368 1.00 93.44 346 ILE A N 1
ATOM 2696 C CA . ILE A 1 346 ? -12.315 4.988 -0.437 1.00 93.44 346 ILE A CA 1
ATOM 2697 C C . ILE A 1 346 ? -12.166 5.391 -1.903 1.00 93.44 346 ILE A C 1
ATOM 2699 O O . ILE A 1 346 ? -11.126 5.125 -2.506 1.00 93.44 346 ILE A O 1
ATOM 2703 N N . ILE A 1 347 ? -13.172 6.064 -2.466 1.00 92.81 347 ILE A N 1
ATOM 2704 C CA . ILE A 1 347 ? -13.127 6.550 -3.848 1.00 92.81 347 ILE A CA 1
ATOM 2705 C C . ILE A 1 347 ? -11.950 7.511 -4.019 1.00 92.81 347 ILE A C 1
ATOM 2707 O O . ILE A 1 347 ? -11.122 7.309 -4.902 1.00 92.81 347 ILE A O 1
ATOM 2711 N N . GLY A 1 348 ? -11.815 8.492 -3.127 1.00 91.12 348 GLY A N 1
ATOM 2712 C CA . GLY A 1 348 ? -10.706 9.440 -3.153 1.00 91.12 348 GLY A CA 1
ATOM 2713 C C . GLY A 1 348 ? -9.330 8.775 -3.154 1.00 91.12 348 GLY A C 1
ATOM 2714 O O . GLY A 1 348 ? -8.516 9.052 -4.030 1.00 91.12 348 GLY A O 1
ATOM 2715 N N . HIS A 1 349 ? -9.078 7.841 -2.233 1.00 90.12 349 HIS A N 1
ATOM 2716 C CA . HIS A 1 349 ? -7.791 7.135 -2.152 1.00 90.12 349 HIS A CA 1
ATOM 2717 C C . HIS A 1 349 ? -7.539 6.219 -3.355 1.00 90.12 349 HIS A C 1
ATOM 2719 O O . HIS A 1 349 ? -6.397 6.110 -3.800 1.00 90.12 349 HIS A O 1
ATOM 2725 N N . SER A 1 350 ? -8.590 5.616 -3.919 1.00 89.50 350 SER A N 1
ATOM 2726 C CA . SER A 1 350 ? -8.484 4.769 -5.116 1.00 89.50 350 SER A CA 1
ATOM 2727 C C . SER A 1 350 ? -7.995 5.549 -6.338 1.00 89.50 350 SER A C 1
ATOM 2729 O O . SER A 1 350 ? -7.314 4.982 -7.186 1.00 89.50 350 SER A O 1
ATOM 2731 N N . PHE A 1 351 ? -8.306 6.847 -6.420 1.00 85.75 351 PHE A N 1
ATOM 2732 C CA . PHE A 1 351 ? -7.807 7.725 -7.480 1.00 85.75 351 PHE A CA 1
ATOM 2733 C C . PHE A 1 351 ? -6.523 8.460 -7.097 1.00 85.75 351 PHE A C 1
ATOM 2735 O O . PHE A 1 351 ? -5.679 8.653 -7.961 1.00 85.75 351 PHE A O 1
ATOM 2742 N N . LEU A 1 352 ? -6.355 8.866 -5.835 1.00 83.56 352 LEU A N 1
ATOM 2743 C CA . LEU A 1 352 ? -5.216 9.671 -5.389 1.00 83.56 352 LEU A CA 1
ATOM 2744 C C . LEU A 1 352 ? -3.915 8.865 -5.338 1.00 83.56 352 LEU A C 1
ATOM 2746 O O . LEU A 1 352 ? -2.880 9.346 -5.795 1.00 83.56 352 LEU A O 1
ATOM 2750 N N . LEU A 1 353 ? -3.954 7.647 -4.787 1.00 80.25 353 LEU A N 1
ATOM 2751 C CA . LEU A 1 353 ? -2.741 6.853 -4.583 1.00 80.25 353 LEU A CA 1
ATOM 2752 C C . LEU A 1 353 ? -2.080 6.471 -5.922 1.00 80.25 353 LEU A C 1
ATOM 2754 O O . LEU A 1 353 ? -0.891 6.741 -6.075 1.00 80.25 353 LEU A O 1
ATOM 2758 N N . PRO A 1 354 ? -2.802 5.978 -6.950 1.00 78.38 354 PRO A N 1
ATOM 2759 C CA . PRO A 1 354 ? -2.187 5.584 -8.220 1.00 78.38 354 PRO A CA 1
ATOM 2760 C C . PRO A 1 354 ? -1.683 6.730 -9.107 1.00 78.38 354 PRO A C 1
ATOM 2762 O O . PRO A 1 354 ? -1.113 6.451 -10.158 1.00 78.38 354 PRO A O 1
ATOM 2765 N N . ILE A 1 355 ? -1.858 8.006 -8.730 1.00 77.00 355 ILE A N 1
ATOM 2766 C CA . ILE A 1 355 ? -1.469 9.151 -9.578 1.00 77.00 355 ILE A CA 1
ATOM 2767 C C . ILE A 1 355 ? 0.005 9.138 -9.950 1.00 77.00 355 ILE A C 1
ATOM 2769 O O . ILE A 1 355 ? 0.349 9.488 -11.079 1.00 77.00 355 ILE A O 1
ATOM 2773 N N . GLY A 1 356 ? 0.862 8.689 -9.031 1.00 71.12 356 GLY A N 1
ATOM 2774 C CA . GLY A 1 356 ? 2.296 8.541 -9.285 1.00 71.12 356 GLY A CA 1
ATOM 2775 C C . GLY A 1 356 ? 2.637 7.532 -10.387 1.00 71.12 356 GLY A C 1
ATOM 2776 O O . GLY A 1 356 ? 3.759 7.542 -10.878 1.00 71.12 356 GLY A O 1
ATOM 2777 N N . PHE A 1 357 ? 1.683 6.694 -10.801 1.00 73.56 357 PHE A N 1
ATOM 2778 C CA . PHE A 1 357 ? 1.855 5.658 -11.823 1.00 73.56 357 PHE A CA 1
ATOM 2779 C C . PHE A 1 357 ? 1.054 5.925 -13.099 1.00 73.56 357 PHE A C 1
ATOM 2781 O O . PHE A 1 357 ? 0.932 5.057 -13.963 1.00 73.56 357 PHE A O 1
ATOM 2788 N N . ILE A 1 358 ? 0.499 7.129 -13.249 1.00 74.69 358 ILE A N 1
ATOM 2789 C CA . ILE A 1 358 ? -0.229 7.498 -14.459 1.00 74.69 358 ILE A CA 1
ATOM 2790 C C . ILE A 1 358 ? 0.767 7.845 -15.558 1.00 74.69 358 ILE A C 1
ATOM 2792 O O . ILE A 1 358 ? 1.578 8.756 -15.416 1.00 74.69 358 ILE A O 1
ATOM 2796 N N . GLY A 1 359 ? 0.639 7.160 -16.697 1.00 68.56 359 GLY A N 1
ATOM 2797 C CA . GLY A 1 359 ? 1.518 7.373 -17.840 1.00 68.56 359 GLY A CA 1
ATOM 2798 C C . GLY A 1 359 ? 1.513 8.825 -18.315 1.00 68.56 359 GLY A C 1
ATOM 2799 O O . GLY A 1 359 ? 2.581 9.405 -18.465 1.00 68.56 359 GLY A O 1
ATOM 2800 N N . ASN A 1 360 ? 0.334 9.426 -18.525 1.00 74.62 360 ASN A N 1
ATOM 2801 C CA . ASN A 1 360 ? 0.191 10.779 -19.081 1.00 74.62 360 ASN A CA 1
ATOM 2802 C C . ASN A 1 360 ? -0.318 11.790 -18.026 1.00 74.62 360 ASN A C 1
ATOM 2804 O O . ASN A 1 360 ? -1.519 12.095 -17.980 1.00 74.62 360 ASN A O 1
ATOM 2808 N N . PRO A 1 361 ? 0.570 12.340 -17.177 1.00 72.12 361 PRO A N 1
ATOM 2809 C CA . PRO A 1 361 ? 0.180 13.260 -16.110 1.00 72.12 361 PRO A CA 1
ATOM 2810 C C . PRO A 1 361 ? -0.344 14.598 -16.651 1.00 72.12 361 PRO A C 1
ATOM 2812 O O . PRO A 1 361 ? -1.224 15.211 -16.052 1.00 72.12 361 PRO A O 1
ATOM 2815 N N . LYS A 1 362 ? 0.148 15.059 -17.808 1.00 72.12 362 LYS A N 1
ATOM 2816 C CA . LYS A 1 362 ? -0.282 16.328 -18.419 1.00 72.12 362 LYS A CA 1
ATOM 2817 C C . LYS A 1 362 ? -1.745 16.269 -18.868 1.00 72.12 362 LYS A C 1
ATOM 2819 O O . LYS A 1 362 ? -2.507 17.179 -18.547 1.00 72.12 362 LYS A O 1
ATOM 2824 N N . LYS A 1 363 ? -2.146 15.193 -19.556 1.00 78.06 363 LYS A N 1
ATOM 2825 C CA . LYS A 1 363 ? -3.538 14.962 -19.972 1.00 78.06 363 LYS A CA 1
ATOM 2826 C C . LYS A 1 363 ? -4.458 14.806 -18.766 1.00 78.06 363 LYS A C 1
ATOM 2828 O O . LYS A 1 363 ? -5.560 15.351 -18.766 1.00 78.06 363 LYS A O 1
ATOM 2833 N N . LEU A 1 364 ? -3.990 14.114 -17.729 1.00 79.62 364 LEU A N 1
ATOM 2834 C CA . LEU A 1 364 ? -4.729 13.999 -16.480 1.00 79.62 364 LEU A CA 1
ATOM 2835 C C . LEU A 1 364 ? -4.992 15.381 -15.871 1.00 79.62 364 LEU A C 1
ATOM 2837 O O . LEU A 1 364 ? -6.135 15.692 -15.572 1.00 79.62 364 LEU A O 1
ATOM 2841 N N . ILE A 1 365 ? -3.974 16.237 -15.740 1.00 79.81 365 ILE A N 1
ATOM 2842 C CA . ILE A 1 365 ? -4.142 17.584 -15.169 1.00 79.81 365 ILE A CA 1
ATOM 2843 C C . ILE A 1 365 ? -5.161 18.407 -15.967 1.00 79.81 365 ILE A C 1
ATOM 2845 O O . ILE A 1 365 ? -5.974 19.103 -15.364 1.00 79.81 365 ILE A O 1
ATOM 2849 N N . THR A 1 366 ? -5.151 18.330 -17.302 1.00 82.06 366 THR A N 1
ATOM 2850 C CA . THR A 1 366 ? -6.173 19.006 -18.120 1.00 82.06 366 THR A CA 1
ATOM 2851 C C . THR A 1 366 ? -7.568 18.431 -17.870 1.00 82.06 366 THR A C 1
ATOM 2853 O O . THR A 1 366 ? -8.491 19.183 -17.588 1.00 82.06 366 THR A O 1
ATOM 2856 N N . GLN A 1 367 ? -7.713 17.102 -17.832 1.00 82.81 367 GLN A N 1
ATOM 2857 C CA . GLN A 1 367 ? -9.000 16.453 -17.555 1.00 82.81 367 GLN A CA 1
ATOM 2858 C C . GLN A 1 367 ? -9.530 16.757 -16.147 1.00 82.81 367 GLN A C 1
ATOM 2860 O O . GLN A 1 367 ? -10.734 16.919 -15.968 1.00 82.81 367 GLN A O 1
ATOM 2865 N N . ILE A 1 368 ? -8.637 16.867 -15.159 1.00 85.12 368 ILE A N 1
ATOM 2866 C CA . ILE A 1 368 ? -8.975 17.254 -13.786 1.00 85.12 368 ILE A CA 1
ATOM 2867 C C . ILE A 1 368 ? -9.526 18.678 -13.739 1.00 85.12 368 ILE A C 1
ATOM 2869 O O . ILE A 1 368 ? -10.455 18.948 -12.982 1.00 85.12 368 ILE A O 1
ATOM 2873 N N . LYS A 1 369 ? -8.946 19.595 -14.520 1.00 84.44 369 LYS A N 1
ATOM 2874 C CA . LYS A 1 369 ? -9.384 20.994 -14.560 1.00 84.44 369 LYS A CA 1
ATOM 2875 C C . LYS A 1 369 ? -10.735 21.157 -15.247 1.00 84.44 369 LYS A C 1
ATOM 2877 O O . LYS A 1 369 ? -11.540 21.957 -14.784 1.00 84.44 369 LYS A O 1
ATOM 2882 N N . ASP A 1 370 ? -10.977 20.392 -16.306 1.00 86.56 370 ASP A N 1
ATOM 2883 C CA . ASP A 1 370 ? -12.169 20.555 -17.140 1.00 86.56 370 ASP A CA 1
ATOM 2884 C C . ASP A 1 370 ? -13.403 19.821 -16.577 1.00 86.56 370 ASP A C 1
ATOM 2886 O O . ASP A 1 370 ? -14.536 20.130 -16.944 1.00 86.56 370 ASP A O 1
ATOM 2890 N N . SER A 1 371 ? -13.213 18.856 -15.669 1.00 87.31 371 SER A N 1
ATOM 2891 C CA . SER A 1 371 ? -14.293 18.033 -15.115 1.00 87.31 371 SER A CA 1
ATOM 2892 C C . SER A 1 371 ? -14.717 18.467 -13.711 1.00 87.31 371 SER A C 1
ATOM 2894 O O . SER A 1 371 ? -13.924 18.496 -12.770 1.00 87.31 371 SER A O 1
ATOM 2896 N N . TYR A 1 372 ? -16.017 18.696 -13.519 1.00 85.75 372 TYR A N 1
ATOM 2897 C CA . TYR A 1 372 ? -16.579 18.980 -12.195 1.00 85.75 372 TYR A CA 1
ATOM 2898 C C . TYR A 1 372 ? -16.518 17.767 -11.250 1.00 85.75 372 TYR A C 1
ATOM 2900 O O . TYR A 1 372 ? -16.372 17.937 -10.040 1.00 85.75 372 TYR A O 1
ATOM 2908 N N . TYR A 1 373 ? -16.572 16.537 -11.779 1.00 87.12 373 TYR A N 1
ATOM 2909 C CA . TYR A 1 373 ? -16.457 15.315 -10.974 1.00 87.12 373 TYR A CA 1
ATOM 2910 C C . TYR A 1 373 ? -15.085 15.186 -10.313 1.00 87.12 373 TYR A C 1
ATOM 2912 O O . TYR A 1 373 ? -14.968 14.627 -9.222 1.00 87.12 373 TYR A O 1
ATOM 2920 N N . SER A 1 374 ? -14.046 15.738 -10.944 1.00 86.44 374 SER A N 1
ATOM 2921 C CA . SER A 1 374 ? -12.703 15.745 -10.378 1.00 86.44 374 SER A CA 1
ATOM 2922 C C . SER A 1 374 ? -12.662 16.525 -9.064 1.00 86.44 374 SER A C 1
ATOM 2924 O O . SER A 1 374 ? -12.034 16.061 -8.120 1.00 86.44 374 SER A O 1
ATOM 2926 N N . GLN A 1 375 ? -13.417 17.619 -8.919 1.00 87.00 375 GLN A N 1
ATOM 2927 C CA . GLN A 1 375 ? -13.504 18.324 -7.634 1.00 87.00 375 GLN A CA 1
ATOM 2928 C C . GLN A 1 375 ? -14.036 17.421 -6.518 1.00 87.00 375 GLN A C 1
ATOM 2930 O O . GLN A 1 375 ? -13.516 17.449 -5.407 1.00 87.00 375 GLN A O 1
ATOM 2935 N N . TRP A 1 376 ? -15.034 16.585 -6.801 1.00 88.00 376 TRP A N 1
ATOM 2936 C CA . TRP A 1 376 ? -15.587 15.674 -5.800 1.00 88.00 376 TRP A CA 1
ATOM 2937 C C . TRP A 1 376 ? -14.598 14.568 -5.402 1.00 88.00 376 TRP A C 1
ATOM 2939 O O . TRP A 1 376 ? -14.466 14.259 -4.220 1.00 88.00 376 TRP A O 1
ATOM 2949 N N . ILE A 1 377 ? -13.862 14.003 -6.362 1.00 88.94 377 ILE A N 1
ATOM 2950 C CA . ILE A 1 377 ? -12.880 12.936 -6.107 1.00 88.94 377 ILE A CA 1
ATOM 2951 C C . ILE A 1 377 ? -11.658 13.478 -5.354 1.00 88.94 377 ILE A C 1
ATOM 2953 O O . ILE A 1 377 ? -11.236 12.894 -4.359 1.00 88.94 377 ILE A O 1
ATOM 2957 N N . PHE A 1 378 ? -11.099 14.602 -5.806 1.00 85.50 378 PHE A N 1
ATOM 2958 C CA . PHE A 1 378 ? -9.853 15.152 -5.267 1.00 85.50 378 PHE A CA 1
ATOM 2959 C C . PHE A 1 378 ? -10.025 15.880 -3.929 1.00 85.50 378 PHE A C 1
ATOM 2961 O O . PHE A 1 378 ? -9.066 15.970 -3.167 1.00 85.50 378 PHE A O 1
ATOM 2968 N N . ASN A 1 379 ? -11.239 16.331 -3.595 1.00 88.94 379 ASN A N 1
ATOM 2969 C CA . ASN A 1 379 ? -11.559 16.902 -2.282 1.00 88.94 379 ASN A CA 1
ATOM 2970 C C . ASN A 1 379 ? -12.120 15.865 -1.291 1.00 88.94 379 ASN A C 1
ATOM 2972 O O . ASN A 1 379 ? -12.791 16.224 -0.323 1.00 88.94 379 ASN A O 1
ATOM 2976 N N . SER A 1 380 ? -11.841 14.572 -1.486 1.00 89.62 380 SER A N 1
ATOM 2977 C CA . SER A 1 380 ? -12.310 13.507 -0.588 1.00 89.62 380 SER A CA 1
ATOM 2978 C C . SER A 1 380 ? -11.811 13.638 0.856 1.00 89.62 380 SER A C 1
ATOM 2980 O O . SER A 1 380 ? -12.365 13.004 1.749 1.00 89.62 380 SER A O 1
ATOM 2982 N N . SER A 1 381 ? -10.769 14.436 1.117 1.00 88.69 381 SER A N 1
ATOM 2983 C CA . SER A 1 381 ? -10.298 14.738 2.476 1.00 88.69 381 SER A CA 1
ATOM 2984 C C . SER A 1 381 ? -11.372 15.420 3.330 1.00 88.69 381 SER A C 1
ATOM 2986 O O . SER A 1 381 ? -11.425 15.170 4.529 1.00 88.69 381 SER A O 1
ATOM 2988 N N . LEU A 1 382 ? -12.289 16.182 2.723 1.00 90.94 382 LEU A N 1
ATOM 2989 C CA . LEU A 1 382 ? -13.421 16.814 3.416 1.00 90.94 382 LEU A CA 1
ATOM 2990 C C . LEU A 1 382 ? -14.393 15.789 4.020 1.00 90.94 382 LEU A C 1
ATOM 2992 O O . LEU A 1 382 ? -15.091 16.076 4.991 1.00 90.94 382 LEU A O 1
ATOM 2996 N N . ALA A 1 383 ? -14.426 14.559 3.496 1.00 92.81 383 ALA A N 1
ATOM 2997 C CA . ALA A 1 383 ? -15.211 13.483 4.096 1.00 92.81 383 ALA A CA 1
ATOM 2998 C C . ALA A 1 383 ? -14.747 13.168 5.530 1.00 92.81 383 ALA A C 1
ATOM 3000 O O . ALA A 1 383 ? -15.546 12.720 6.357 1.00 92.81 383 ALA A O 1
ATOM 3001 N N . VAL A 1 384 ? -13.472 13.432 5.841 1.00 92.94 384 VAL A N 1
ATOM 3002 C CA . VAL A 1 384 ? -12.882 13.211 7.164 1.00 92.94 384 VAL A CA 1
ATOM 3003 C C . VAL A 1 384 ? -13.494 14.138 8.220 1.00 92.94 384 VAL A C 1
ATOM 3005 O O . VAL A 1 384 ? -13.722 13.706 9.353 1.00 92.94 384 VAL A O 1
ATOM 3008 N N . ASP A 1 385 ? -13.888 15.357 7.843 1.00 93.44 385 ASP A N 1
ATOM 3009 C CA . ASP A 1 385 ? -14.510 16.331 8.751 1.00 93.44 385 ASP A CA 1
ATOM 3010 C C . ASP A 1 385 ? -15.827 15.818 9.337 1.00 93.44 385 ASP A C 1
ATOM 3012 O O . ASP A 1 385 ? -16.157 16.092 10.492 1.00 93.44 385 ASP A O 1
ATOM 3016 N N . SER A 1 386 ? -16.552 14.988 8.581 1.00 93.75 386 SER A N 1
ATOM 3017 C CA . SER A 1 386 ? -17.760 14.325 9.078 1.00 93.75 386 SER A CA 1
ATOM 3018 C C . SER A 1 386 ? -17.443 13.415 10.269 1.00 93.75 386 SER A C 1
ATOM 3020 O O . SER A 1 386 ? -18.194 13.384 11.247 1.00 93.75 386 SER A O 1
ATOM 3022 N N . PHE A 1 387 ? -16.313 12.699 10.230 1.00 93.12 387 PHE A N 1
ATOM 3023 C CA . PHE A 1 387 ? -15.877 11.853 11.341 1.00 93.12 387 PHE A CA 1
ATOM 3024 C C . PHE A 1 387 ? -15.454 12.675 12.558 1.00 93.12 387 PHE A C 1
ATOM 3026 O O . PHE A 1 387 ? -15.846 12.320 13.672 1.00 93.12 387 PHE A O 1
ATOM 3033 N N . PHE A 1 388 ? -14.737 13.786 12.362 1.00 93.50 388 PHE A N 1
ATOM 3034 C CA . PHE A 1 388 ? -14.379 14.691 13.459 1.00 93.50 388 PHE A CA 1
ATOM 3035 C C . PHE A 1 388 ? -15.614 15.319 14.110 1.00 93.50 388 PHE A C 1
ATOM 3037 O O . PHE A 1 388 ? -15.735 15.307 15.337 1.00 93.50 388 PHE A O 1
ATOM 3044 N N . LEU A 1 389 ? -16.581 15.776 13.309 1.00 92.44 389 LEU A N 1
ATOM 3045 C CA . LEU A 1 389 ? -17.844 16.316 13.807 1.00 92.44 389 LEU A CA 1
ATOM 3046 C C . LEU A 1 389 ? -18.605 15.282 14.645 1.00 92.44 389 LEU A C 1
ATOM 3048 O O . LEU A 1 389 ? -19.078 15.591 15.739 1.00 92.44 389 LEU A O 1
ATOM 3052 N N . MET A 1 390 ? -18.700 14.039 14.165 1.00 90.12 390 MET A N 1
ATOM 3053 C CA . MET A 1 390 ? -19.356 12.958 14.905 1.00 90.12 390 MET A CA 1
ATOM 3054 C C . MET A 1 390 ? -18.630 12.629 16.216 1.00 90.12 390 MET A C 1
ATOM 3056 O O . MET A 1 390 ? -19.285 12.453 17.248 1.00 90.12 390 MET A O 1
ATOM 3060 N N . ALA A 1 391 ? -17.296 12.552 16.199 1.00 89.50 391 ALA A N 1
ATOM 3061 C CA . ALA A 1 391 ? -16.493 12.293 17.391 1.00 89.50 391 ALA A CA 1
ATOM 3062 C C . ALA A 1 391 ? -16.686 13.396 18.446 1.00 89.50 391 ALA A C 1
ATOM 3064 O O . ALA A 1 391 ? -17.007 13.096 19.602 1.00 89.50 391 ALA A O 1
ATOM 3065 N N . GLY A 1 392 ? -16.598 14.664 18.031 1.00 90.88 392 GLY A N 1
ATOM 3066 C CA . GLY A 1 392 ? -16.825 15.828 18.888 1.00 90.88 392 GLY A CA 1
ATOM 3067 C C . GLY A 1 392 ? -18.252 15.896 19.436 1.00 90.88 392 GLY A C 1
ATOM 3068 O O . GLY A 1 392 ? -18.443 16.103 20.634 1.00 90.88 392 GLY A O 1
ATOM 3069 N N . ALA A 1 393 ? -19.267 15.636 18.605 1.00 90.00 393 ALA A N 1
ATOM 3070 C CA . ALA A 1 393 ? -20.668 15.646 19.024 1.00 90.00 393 ALA A CA 1
ATOM 3071 C C . ALA A 1 393 ? -20.961 14.587 20.101 1.00 90.00 393 ALA A C 1
ATOM 3073 O O . ALA A 1 393 ? -21.603 14.883 21.113 1.00 90.00 393 ALA A O 1
ATOM 3074 N N . VAL A 1 394 ? -20.462 13.357 19.923 1.00 86.19 394 VAL A N 1
ATOM 3075 C CA . VAL A 1 394 ? -20.628 12.280 20.914 1.00 86.19 394 VAL A CA 1
ATOM 3076 C C . VAL A 1 394 ? -19.869 12.600 22.202 1.00 86.19 394 VAL A C 1
ATOM 3078 O O . VAL A 1 394 ? -20.409 12.397 23.296 1.00 86.19 394 VAL A O 1
ATOM 3081 N N . LEU A 1 395 ? -18.649 13.135 22.099 1.00 85.81 395 LEU A N 1
ATOM 3082 C CA . LEU A 1 395 ? -17.866 13.551 23.260 1.00 85.81 395 LEU A CA 1
ATOM 3083 C C . LEU A 1 395 ? -18.594 14.647 24.047 1.00 85.81 395 LEU A C 1
ATOM 3085 O O . LEU A 1 395 ? -18.846 14.458 25.239 1.00 85.81 395 LEU A O 1
ATOM 3089 N N . ALA A 1 396 ? -19.023 15.721 23.383 1.00 89.44 396 ALA A N 1
ATOM 3090 C CA . ALA A 1 396 ? -19.747 16.834 23.991 1.00 89.44 396 ALA A CA 1
ATOM 3091 C C . ALA A 1 396 ? -21.053 16.378 24.655 1.00 89.44 396 ALA A C 1
ATOM 3093 O O . ALA A 1 396 ? -21.334 16.738 25.801 1.00 89.44 396 ALA A O 1
ATOM 3094 N N . PHE A 1 397 ? -21.831 15.522 23.986 1.00 86.00 397 PHE A N 1
ATOM 3095 C CA . PHE A 1 397 ? -23.056 14.958 24.549 1.00 86.00 397 PHE A CA 1
ATOM 3096 C C . PHE A 1 397 ? -22.785 14.105 25.796 1.00 86.00 397 PHE A C 1
ATOM 3098 O O . PHE A 1 397 ? -23.460 14.247 26.822 1.00 86.00 397 PHE A O 1
ATOM 3105 N N . SER A 1 398 ? -21.770 13.238 25.735 1.00 82.62 398 SER A N 1
ATOM 3106 C CA . SER A 1 398 ? -21.386 12.379 26.858 1.00 82.62 398 SER A CA 1
ATOM 3107 C C . SER A 1 398 ? -20.858 13.187 28.048 1.00 82.62 398 SER A C 1
ATOM 3109 O O . SER A 1 398 ? -21.199 12.893 29.198 1.00 82.62 398 SER A O 1
ATOM 3111 N N . PHE A 1 399 ? -20.086 14.243 27.782 1.00 84.94 399 PHE A N 1
ATOM 3112 C CA . PHE A 1 399 ? -19.565 15.149 28.794 1.00 84.94 399 PHE A CA 1
ATOM 3113 C C . PHE A 1 399 ? -20.690 15.962 29.431 1.00 84.94 399 PHE A C 1
ATOM 3115 O O . PHE A 1 399 ? -20.794 15.984 30.655 1.00 84.94 399 PHE A O 1
ATOM 3122 N N . ARG A 1 400 ? -21.607 16.527 28.632 1.00 87.81 400 ARG A N 1
ATOM 3123 C CA . ARG A 1 400 ? -22.775 17.276 29.123 1.00 87.81 400 ARG A CA 1
ATOM 3124 C C . ARG A 1 400 ? -23.623 16.446 30.083 1.00 87.81 400 ARG A C 1
ATOM 3126 O O . ARG A 1 400 ? -23.973 16.931 31.156 1.00 87.81 400 ARG A O 1
ATOM 3133 N N . ARG A 1 401 ? -23.923 15.186 29.745 1.00 84.62 401 ARG A N 1
ATOM 3134 C CA . ARG A 1 401 ? -24.676 14.281 30.638 1.00 84.62 401 ARG A CA 1
ATOM 3135 C C . ARG A 1 401 ? -23.971 14.072 31.981 1.00 84.62 401 ARG A C 1
ATOM 3137 O O . ARG A 1 401 ? -24.612 14.098 33.034 1.00 84.62 401 ARG A O 1
ATOM 3144 N N . ARG A 1 402 ? -22.648 13.889 31.956 1.00 83.69 402 ARG A N 1
ATOM 3145 C CA . ARG A 1 402 ? -21.836 13.730 33.173 1.00 83.69 402 ARG A CA 1
ATOM 3146 C C . ARG A 1 402 ? -21.765 15.022 33.981 1.00 83.69 402 ARG A C 1
ATOM 3148 O O . ARG A 1 402 ? -21.865 14.957 35.201 1.00 83.69 402 ARG A O 1
ATOM 3155 N N . LEU A 1 403 ? -21.647 16.169 33.316 1.00 87.06 403 LEU A N 1
ATOM 3156 C CA . LEU A 1 403 ? -21.619 17.484 33.946 1.00 87.06 403 LEU A CA 1
ATOM 3157 C C . LEU A 1 403 ? -22.934 17.776 34.673 1.00 87.06 403 LEU A C 1
ATOM 3159 O O . LEU A 1 403 ? -22.901 18.084 35.856 1.00 87.06 403 LEU A O 1
ATOM 3163 N N . ILE A 1 404 ? -24.084 17.587 34.017 1.00 88.44 404 ILE A N 1
ATOM 3164 C CA . ILE A 1 404 ? -25.409 17.771 34.640 1.00 88.44 404 ILE A CA 1
ATOM 3165 C C . ILE A 1 404 ? -25.548 16.884 35.887 1.00 88.44 404 ILE A C 1
ATOM 3167 O O . ILE A 1 404 ? -25.984 17.344 36.938 1.00 88.44 404 ILE A O 1
ATOM 3171 N N . SER A 1 405 ? -25.100 15.629 35.800 1.00 84.12 405 SER A N 1
ATOM 3172 C CA . SER A 1 405 ? -25.118 14.697 36.937 1.00 84.12 405 SER A CA 1
ATOM 3173 C C . SER A 1 405 ? -24.164 15.106 38.070 1.00 84.12 405 SER A C 1
ATOM 3175 O O . SER A 1 405 ? -24.401 14.774 39.231 1.00 84.12 405 SER A O 1
ATOM 3177 N N . ALA A 1 406 ? -23.068 15.794 37.740 1.00 85.94 406 ALA A N 1
ATOM 3178 C CA . ALA A 1 406 ? -22.062 16.258 38.688 1.00 85.94 406 ALA A CA 1
ATOM 3179 C C . ALA A 1 406 ? -22.433 17.595 39.345 1.00 85.94 406 ALA A C 1
ATOM 3181 O O . ALA A 1 406 ? -22.082 17.804 40.498 1.00 85.94 406 ALA A O 1
ATOM 3182 N N . LEU A 1 407 ? -23.189 18.469 38.670 1.00 88.69 407 LEU A N 1
ATOM 3183 C CA . LEU A 1 407 ? -23.667 19.739 39.237 1.00 88.69 407 LEU A CA 1
ATOM 3184 C C . LEU A 1 407 ? -24.578 19.546 40.461 1.00 88.69 407 LEU A C 1
ATOM 3186 O O . LEU A 1 407 ? -24.696 20.451 41.280 1.00 88.69 407 LEU A O 1
ATOM 3190 N N . ARG A 1 408 ? -25.172 18.356 40.628 1.00 87.81 408 ARG A N 1
ATOM 3191 C CA . ARG A 1 408 ? -25.980 17.996 41.804 1.00 87.81 408 ARG A CA 1
ATOM 3192 C C . ARG A 1 408 ? -25.145 17.781 43.081 1.00 87.81 408 ARG A C 1
ATOM 3194 O O . ARG A 1 408 ? -25.712 17.786 44.166 1.00 87.81 408 ARG A O 1
ATOM 3201 N N . ASP A 1 409 ? -23.827 17.582 42.975 1.00 88.25 409 ASP A N 1
ATOM 3202 C CA . ASP A 1 409 ? -22.931 17.295 44.108 1.00 88.25 409 ASP A CA 1
ATOM 3203 C C . ASP A 1 409 ? -21.516 17.861 43.862 1.00 88.25 409 ASP A C 1
ATOM 3205 O O . ASP A 1 409 ? -20.783 17.377 42.993 1.00 88.25 409 ASP A O 1
ATOM 3209 N N . LYS A 1 410 ? -21.081 18.835 44.682 1.00 83.69 410 LYS A N 1
ATOM 3210 C CA . LYS A 1 410 ? -19.731 19.440 44.607 1.00 83.69 410 LYS A CA 1
ATOM 3211 C C . LYS A 1 410 ? -18.602 18.398 44.616 1.00 83.69 410 LYS A C 1
ATOM 3213 O O . LYS A 1 410 ? -17.591 18.579 43.943 1.00 83.69 410 LYS A O 1
ATOM 3218 N N . THR A 1 411 ? -18.779 17.277 45.311 1.00 85.75 411 THR A N 1
ATOM 3219 C CA . THR A 1 411 ? -17.799 16.182 45.383 1.00 85.75 411 THR A CA 1
ATOM 3220 C C . THR A 1 411 ? -17.667 15.449 44.050 1.00 85.75 411 THR A C 1
ATOM 3222 O O . THR A 1 411 ? -16.578 15.016 43.664 1.00 85.75 411 THR A O 1
ATOM 3225 N N . ARG A 1 412 ? -18.778 15.283 43.321 1.00 82.12 412 ARG A N 1
ATOM 3226 C CA . ARG A 1 412 ? -18.784 14.702 41.969 1.00 82.12 412 ARG A CA 1
ATOM 3227 C C . ARG A 1 412 ? -18.223 15.678 40.949 1.00 82.12 412 ARG A C 1
ATOM 3229 O O . ARG A 1 412 ? -17.525 15.232 40.044 1.00 82.12 412 ARG A O 1
ATOM 3236 N N . LEU A 1 413 ? -18.477 16.974 41.119 1.00 85.25 413 LEU A N 1
ATOM 3237 C CA . LEU A 1 413 ? -17.913 18.024 40.276 1.00 85.25 413 LEU A CA 1
ATOM 3238 C C . LEU A 1 413 ? -16.382 18.068 40.389 1.00 85.25 413 LEU A C 1
ATOM 3240 O O . LEU A 1 413 ? -15.695 17.968 39.374 1.00 85.25 413 LEU A O 1
ATOM 3244 N N . ASN A 1 414 ? -15.847 18.071 41.613 1.00 84.44 414 ASN A N 1
ATOM 3245 C CA . ASN A 1 414 ? -14.400 18.016 41.846 1.00 84.44 414 ASN A CA 1
ATOM 3246 C C . ASN A 1 414 ? -13.774 16.731 41.281 1.00 84.44 414 ASN A C 1
ATOM 3248 O O . ASN A 1 414 ? -12.686 16.769 40.716 1.00 84.44 414 ASN A O 1
ATOM 3252 N N . ARG A 1 415 ? -14.472 15.589 41.354 1.00 83.81 415 ARG A N 1
ATOM 3253 C CA . ARG A 1 415 ? -14.027 14.338 40.712 1.00 83.81 415 ARG A CA 1
ATOM 3254 C C . ARG A 1 415 ? -14.137 14.345 39.186 1.00 83.81 415 ARG A C 1
ATOM 3256 O O . ARG A 1 415 ? -13.434 13.573 38.542 1.00 83.81 415 ARG A O 1
ATOM 3263 N N . LEU A 1 416 ? -15.033 15.138 38.598 1.00 83.25 416 LEU A N 1
ATOM 3264 C CA . LEU A 1 416 ? -15.177 15.262 37.144 1.00 83.25 416 LEU A CA 1
ATOM 3265 C C . LEU A 1 416 ? -13.984 16.019 36.549 1.00 83.25 416 LEU A C 1
ATOM 3267 O O . LEU A 1 416 ? -13.421 15.564 35.560 1.00 83.25 416 LEU A O 1
ATOM 3271 N N . PHE A 1 417 ? -13.601 17.130 37.182 1.00 85.31 417 PHE A N 1
ATOM 3272 C CA . PHE A 1 417 ? -12.477 17.971 36.762 1.00 85.31 417 PHE A CA 1
ATOM 3273 C C . PHE A 1 417 ? -11.129 17.556 37.370 1.00 85.31 417 PHE A C 1
ATOM 3275 O O . PHE A 1 417 ? -10.093 18.074 36.969 1.00 85.31 417 PHE A O 1
ATOM 3282 N N . GLY A 1 418 ? -11.118 16.614 38.315 1.00 87.69 418 GLY A N 1
ATOM 3283 C CA . GLY A 1 418 ? -9.897 16.134 38.954 1.00 87.69 418 GLY A CA 1
ATOM 3284 C C . GLY A 1 418 ? -8.942 15.450 37.972 1.00 87.69 418 GLY A C 1
ATOM 3285 O O . GLY A 1 418 ? -9.362 14.634 37.146 1.00 87.69 418 GLY A O 1
ATOM 3286 N N . MET A 1 419 ? -7.640 15.729 38.107 1.00 88.06 419 MET A N 1
ATOM 3287 C CA . MET A 1 419 ? -6.598 15.217 37.203 1.00 88.06 419 MET A CA 1
ATOM 3288 C C . MET A 1 419 ? -6.604 13.692 37.060 1.00 88.06 419 MET A C 1
ATOM 3290 O O . MET A 1 419 ? -6.451 13.179 35.955 1.00 88.06 419 MET A O 1
ATOM 3294 N N . THR A 1 420 ? -6.862 12.949 38.140 1.00 87.44 420 THR A N 1
ATOM 3295 C CA . THR A 1 420 ? -6.908 11.477 38.114 1.00 87.44 420 THR A CA 1
ATOM 3296 C C . THR A 1 420 ? -7.896 10.943 37.077 1.00 87.44 420 THR A C 1
ATOM 3298 O O . THR A 1 420 ? -7.625 9.944 36.416 1.00 87.44 420 THR A O 1
ATOM 3301 N N . ARG A 1 421 ? -9.041 11.610 36.889 1.00 84.69 421 ARG A N 1
ATOM 3302 C CA . ARG A 1 421 ? -10.052 11.164 35.927 1.00 84.69 421 ARG A CA 1
ATOM 3303 C C . ARG A 1 421 ? -9.614 11.413 34.489 1.00 84.69 421 ARG A C 1
ATOM 3305 O O . ARG A 1 421 ? -9.819 10.540 33.650 1.00 84.69 421 ARG A O 1
ATOM 3312 N N . TRP A 1 422 ? -9.005 12.563 34.218 1.00 84.56 422 TRP A N 1
ATOM 3313 C CA . TRP A 1 422 ? -8.449 12.887 32.904 1.00 84.56 422 TRP A CA 1
ATOM 3314 C C . TRP A 1 422 ? -7.332 11.919 32.515 1.00 84.56 422 TRP A C 1
ATOM 3316 O O . TRP A 1 422 ? -7.346 11.400 31.403 1.00 84.56 422 TRP A O 1
ATOM 3326 N N . ILE A 1 423 ? -6.462 11.563 33.466 1.00 89.00 423 ILE A N 1
ATOM 3327 C CA . ILE A 1 423 ? -5.434 10.529 33.287 1.00 89.00 423 ILE A CA 1
ATOM 3328 C C . ILE A 1 423 ? -6.072 9.181 32.910 1.00 89.00 423 ILE A C 1
ATOM 3330 O O . ILE A 1 423 ? -5.662 8.557 31.933 1.00 89.00 423 ILE A O 1
ATOM 3334 N N . ILE A 1 424 ? -7.116 8.743 33.624 1.00 87.75 424 ILE A N 1
ATOM 3335 C CA . ILE A 1 424 ? -7.823 7.487 33.307 1.00 87.75 424 ILE A CA 1
ATOM 3336 C C . ILE A 1 424 ? -8.446 7.533 31.907 1.00 87.75 424 ILE A C 1
ATOM 3338 O O . ILE A 1 424 ? -8.357 6.559 31.165 1.00 87.75 424 ILE A O 1
ATOM 3342 N N . VAL A 1 425 ? -9.080 8.646 31.532 1.00 85.06 425 VAL A N 1
ATOM 3343 C CA . VAL A 1 425 ? -9.714 8.814 30.216 1.00 85.06 425 VAL A CA 1
ATOM 3344 C C . VAL A 1 425 ? -8.673 8.777 29.092 1.00 85.06 425 VAL A C 1
ATOM 3346 O O . VAL A 1 425 ? -8.877 8.078 28.097 1.00 85.06 425 VAL A O 1
ATOM 3349 N N . PHE A 1 426 ? -7.547 9.464 29.285 1.00 88.00 426 PHE A N 1
ATOM 3350 C CA . PHE A 1 426 ? -6.411 9.469 28.370 1.00 88.00 426 PHE A CA 1
ATOM 3351 C C . PHE A 1 426 ? -5.854 8.058 28.151 1.00 88.00 426 PHE A C 1
ATOM 3353 O O . PHE A 1 426 ? -5.846 7.564 27.021 1.00 88.00 426 PHE A O 1
ATOM 3360 N N . PHE A 1 427 ? -5.484 7.361 29.231 1.00 89.81 427 PHE A N 1
ATOM 3361 C CA . PHE A 1 427 ? -4.940 6.006 29.136 1.00 89.81 427 PHE A CA 1
ATOM 3362 C C . PHE A 1 427 ? -5.958 5.006 28.588 1.00 89.81 427 PHE A C 1
ATOM 3364 O O . PHE A 1 427 ? -5.604 4.173 27.760 1.00 89.81 427 PHE A O 1
ATOM 3371 N N . HIS A 1 428 ? -7.233 5.103 28.970 1.00 87.00 428 HIS A N 1
ATOM 3372 C CA . HIS A 1 428 ? -8.278 4.237 28.423 1.00 87.00 428 HIS A CA 1
ATOM 3373 C C . HIS A 1 428 ? -8.396 4.384 26.900 1.00 87.00 428 HIS A C 1
ATOM 3375 O O . HIS A 1 428 ? -8.602 3.397 26.194 1.00 87.00 428 HIS A O 1
ATOM 3381 N N . ARG A 1 429 ? -8.270 5.606 26.365 1.00 87.44 429 ARG A N 1
ATOM 3382 C CA . ARG A 1 429 ? -8.296 5.817 24.914 1.00 87.44 429 ARG A CA 1
ATOM 3383 C C . ARG A 1 429 ? -7.034 5.292 24.237 1.00 87.44 429 ARG A C 1
ATOM 3385 O O . ARG A 1 429 ? -7.147 4.628 23.210 1.00 87.44 429 ARG A O 1
ATOM 3392 N N . ILE A 1 430 ? -5.872 5.503 24.847 1.00 89.69 430 ILE A N 1
ATOM 3393 C CA . ILE A 1 430 ? -4.598 4.946 24.385 1.00 89.69 430 ILE A CA 1
ATOM 3394 C C . ILE A 1 430 ? -4.661 3.419 24.290 1.00 89.69 430 ILE A C 1
ATOM 3396 O O . ILE A 1 430 ? -4.427 2.866 23.218 1.00 89.69 430 ILE A O 1
ATOM 3400 N N . PHE A 1 431 ? -5.069 2.732 25.360 1.00 90.00 431 PHE A N 1
ATOM 3401 C CA . PHE A 1 431 ? -5.181 1.271 25.371 1.00 90.00 431 PHE A CA 1
ATOM 3402 C C . PHE A 1 431 ? -6.231 0.741 24.391 1.00 90.00 431 PHE A C 1
ATOM 3404 O O . PHE A 1 431 ? -6.155 -0.412 23.978 1.00 90.00 431 PHE A O 1
ATOM 3411 N N . ARG A 1 432 ? -7.197 1.572 23.988 1.00 86.81 432 ARG A N 1
ATOM 3412 C CA . ARG A 1 432 ? -8.177 1.226 22.956 1.00 86.81 432 ARG A CA 1
ATOM 3413 C C . ARG A 1 432 ? -7.613 1.343 21.535 1.00 86.81 432 ARG A C 1
ATOM 3415 O O . ARG A 1 432 ? -7.981 0.532 20.693 1.00 86.81 432 ARG A O 1
ATOM 3422 N N . LEU A 1 433 ? -6.788 2.353 21.251 1.00 89.25 433 LEU A N 1
ATOM 3423 C CA . LEU A 1 433 ? -6.307 2.658 19.895 1.00 89.25 433 LEU A CA 1
ATOM 3424 C C . LEU A 1 433 ? -4.971 1.981 19.567 1.00 89.25 433 LEU A C 1
ATOM 3426 O O . LEU A 1 433 ? -4.824 1.408 18.487 1.00 89.25 433 LEU A O 1
ATOM 3430 N N . ILE A 1 434 ? -4.014 2.015 20.499 1.00 90.94 434 ILE A N 1
ATOM 3431 C CA . ILE A 1 434 ? -2.640 1.552 20.267 1.00 90.94 434 ILE A CA 1
ATOM 3432 C C . ILE A 1 434 ? -2.558 0.088 19.808 1.00 90.94 434 ILE A C 1
ATOM 3434 O O . ILE A 1 434 ? -1.799 -0.154 18.875 1.00 90.94 434 ILE A O 1
ATOM 3438 N N . PRO A 1 435 ? -3.305 -0.890 20.364 1.00 90.75 435 PRO A N 1
ATOM 3439 C CA . PRO A 1 435 ? -3.132 -2.288 19.963 1.00 90.75 435 PRO A CA 1
ATOM 3440 C C . PRO A 1 435 ? -3.381 -2.521 18.470 1.00 90.75 435 PRO A C 1
ATOM 3442 O O . PRO A 1 435 ? -2.548 -3.109 17.787 1.00 90.75 435 PRO A O 1
ATOM 3445 N N . ALA A 1 436 ? -4.493 -2.004 17.942 1.00 91.38 436 ALA A N 1
ATOM 3446 C CA . ALA A 1 436 ? -4.794 -2.108 16.516 1.00 91.38 436 ALA A CA 1
ATOM 3447 C C . ALA A 1 436 ? -3.778 -1.321 15.676 1.00 91.38 436 ALA A C 1
ATOM 3449 O O . ALA A 1 436 ? -3.331 -1.787 14.632 1.00 91.38 436 ALA A O 1
ATOM 3450 N N . TYR A 1 437 ? -3.376 -0.148 16.159 1.00 91.38 437 TYR A N 1
ATOM 3451 C CA . TYR A 1 437 ? -2.454 0.725 15.450 1.00 91.38 437 TYR A CA 1
ATOM 3452 C C . TYR A 1 437 ? -1.041 0.132 15.321 1.00 91.38 437 TYR A C 1
ATOM 3454 O O . TYR A 1 437 ? -0.467 0.146 14.235 1.00 91.38 437 TYR A O 1
ATOM 3462 N N . VAL A 1 438 ? -0.514 -0.473 16.390 1.00 91.69 438 VAL A N 1
ATOM 3463 C CA . VAL A 1 438 ? 0.778 -1.181 16.390 1.00 91.69 438 VAL A CA 1
ATOM 3464 C C . VAL A 1 438 ? 0.738 -2.408 15.488 1.00 91.69 438 VAL A C 1
ATOM 3466 O O . VAL A 1 438 ? 1.705 -2.655 14.775 1.00 91.69 438 VAL A O 1
ATOM 3469 N N . MET A 1 439 ? -0.373 -3.150 15.465 1.00 92.19 439 MET A N 1
ATOM 3470 C CA .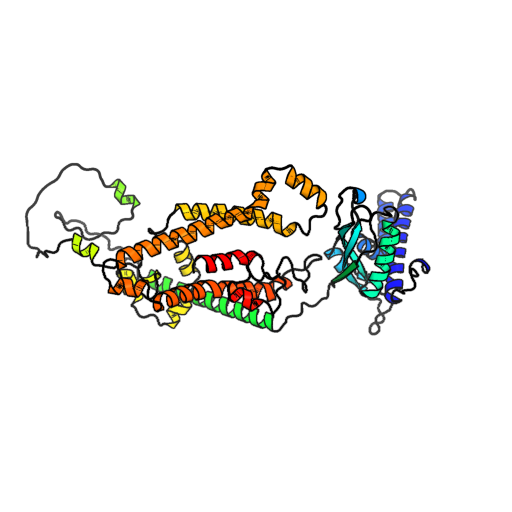 MET A 1 439 ? -0.523 -4.296 14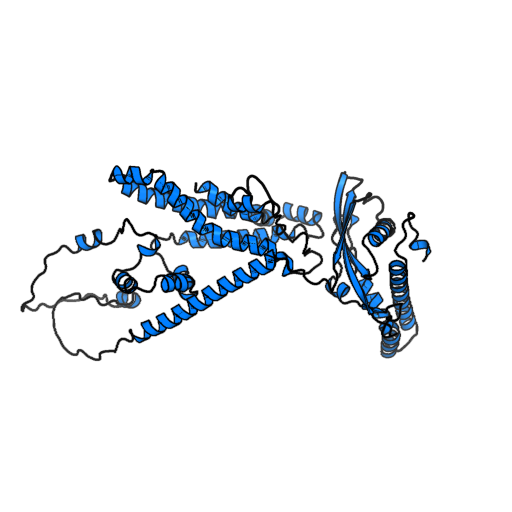.563 1.00 92.19 439 MET A CA 1
ATOM 3471 C C . MET A 1 439 ? -0.469 -3.881 13.090 1.00 92.19 439 MET A C 1
ATOM 3473 O O . MET A 1 439 ? 0.206 -4.534 12.299 1.00 92.19 439 MET A O 1
ATOM 3477 N N . VAL A 1 440 ? -1.136 -2.783 12.721 1.00 91.88 440 VAL A N 1
ATOM 3478 C CA . VAL A 1 440 ? -1.106 -2.272 11.341 1.00 91.88 440 VAL A CA 1
ATOM 3479 C C . VAL A 1 440 ? 0.271 -1.705 10.989 1.00 91.88 440 VAL A C 1
ATOM 3481 O O . VAL A 1 440 ? 0.776 -1.994 9.905 1.00 91.88 440 VAL A O 1
ATOM 3484 N N . LEU A 1 441 ? 0.908 -0.962 11.902 1.00 91.25 441 LEU A N 1
ATOM 3485 C CA . LEU A 1 441 ? 2.275 -0.465 11.723 1.00 91.25 441 LEU A CA 1
ATOM 3486 C C . LEU A 1 441 ? 3.265 -1.616 11.511 1.00 91.25 441 LEU A C 1
ATOM 3488 O O . LEU A 1 441 ? 3.977 -1.619 10.513 1.00 91.25 441 LEU A O 1
ATOM 3492 N N . GLY A 1 442 ? 3.256 -2.611 12.402 1.00 90.75 442 GLY A N 1
ATOM 3493 C CA . GLY A 1 442 ? 4.125 -3.782 12.313 1.00 90.75 442 GLY A CA 1
ATOM 3494 C C . GLY A 1 442 ? 3.889 -4.587 11.037 1.00 90.75 442 GLY A C 1
ATOM 3495 O O . GLY A 1 442 ? 4.847 -4.961 10.365 1.00 90.75 442 GLY A O 1
ATOM 3496 N N . GLY A 1 443 ? 2.627 -4.795 10.652 1.00 90.69 443 GLY A N 1
ATOM 3497 C CA . GLY A 1 443 ? 2.283 -5.518 9.426 1.00 90.69 443 GLY A CA 1
ATOM 3498 C C . GLY A 1 443 ? 2.710 -4.781 8.163 1.00 90.69 443 GLY A C 1
ATOM 3499 O O . GLY A 1 443 ? 3.213 -5.411 7.235 1.00 90.69 443 GLY A O 1
ATOM 3500 N N . THR A 1 444 ? 2.583 -3.453 8.153 1.00 88.94 444 THR A N 1
ATOM 3501 C CA . THR A 1 444 ? 3.021 -2.621 7.027 1.00 88.94 444 THR A CA 1
ATOM 3502 C C . THR A 1 444 ? 4.545 -2.573 6.917 1.00 88.94 444 THR A C 1
ATOM 3504 O O . THR A 1 444 ? 5.075 -2.650 5.814 1.00 88.94 444 THR A O 1
ATOM 3507 N N . SER A 1 445 ? 5.265 -2.507 8.041 1.00 87.56 445 SER A N 1
ATOM 3508 C CA . SER A 1 445 ? 6.730 -2.459 8.029 1.00 87.56 445 SER A CA 1
ATOM 3509 C C . SER A 1 445 ? 7.402 -3.802 7.725 1.00 87.56 445 SER A C 1
ATOM 3511 O O . SER A 1 445 ? 8.533 -3.799 7.258 1.00 87.56 445 SER A O 1
ATOM 3513 N N . THR A 1 446 ? 6.749 -4.936 8.015 1.00 87.75 446 THR A N 1
ATOM 3514 C CA . THR A 1 446 ? 7.355 -6.280 7.891 1.00 87.75 446 THR A CA 1
ATOM 3515 C C . THR A 1 446 ? 6.803 -7.071 6.704 1.00 87.75 446 THR A C 1
ATOM 3517 O O . THR A 1 446 ? 7.502 -7.331 5.728 1.00 87.75 446 THR A O 1
ATOM 3520 N N . ILE A 1 447 ? 5.522 -7.441 6.765 1.00 88.38 447 ILE A N 1
ATOM 3521 C CA . ILE A 1 447 ? 4.892 -8.379 5.829 1.00 88.38 447 ILE A CA 1
ATOM 3522 C C . ILE A 1 447 ? 4.460 -7.688 4.538 1.00 88.38 447 ILE A C 1
ATOM 3524 O O . ILE A 1 447 ? 4.596 -8.271 3.465 1.00 88.38 447 ILE A O 1
ATOM 3528 N N . PHE A 1 448 ? 3.935 -6.464 4.621 1.00 88.25 448 PHE A N 1
ATOM 3529 C CA . PHE A 1 448 ? 3.282 -5.816 3.483 1.00 88.25 448 PHE A CA 1
ATOM 3530 C C . PHE A 1 448 ? 4.209 -5.704 2.272 1.00 88.25 448 PHE A C 1
ATOM 3532 O O . PHE A 1 448 ? 3.822 -6.082 1.180 1.00 88.25 448 PHE A O 1
ATOM 3539 N N . ASN A 1 449 ? 5.470 -5.313 2.444 1.00 84.88 449 ASN A N 1
ATOM 3540 C CA . ASN A 1 449 ? 6.384 -5.205 1.303 1.00 84.88 449 ASN A CA 1
ATOM 3541 C C . ASN A 1 449 ? 6.738 -6.560 0.664 1.00 84.88 449 ASN A C 1
ATOM 3543 O O . ASN A 1 449 ? 7.174 -6.576 -0.482 1.00 84.88 449 ASN A O 1
ATOM 3547 N N . LYS A 1 450 ? 6.502 -7.684 1.354 1.00 84.75 450 LYS A N 1
ATOM 3548 C CA . LYS A 1 450 ? 6.892 -9.043 0.930 1.00 84.75 450 LYS A CA 1
ATOM 3549 C C . LYS A 1 450 ? 5.749 -9.865 0.327 1.00 84.75 450 LYS A C 1
ATOM 3551 O O . LYS A 1 450 ? 6.010 -10.902 -0.270 1.00 84.75 450 LYS A O 1
ATOM 3556 N N . ILE A 1 451 ? 4.494 -9.428 0.470 1.00 85.19 451 ILE A N 1
ATOM 3557 C CA . ILE A 1 451 ? 3.318 -10.124 -0.100 1.00 85.19 451 ILE A CA 1
ATOM 3558 C C . ILE A 1 451 ? 3.116 -9.866 -1.597 1.00 85.19 451 ILE A C 1
ATOM 3560 O O . ILE A 1 451 ? 2.332 -10.572 -2.225 1.00 85.19 451 ILE A O 1
ATOM 3564 N N . GLY A 1 452 ? 3.785 -8.856 -2.152 1.00 81.19 452 GLY A N 1
ATOM 3565 C CA . GLY A 1 452 ? 3.701 -8.498 -3.563 1.00 81.19 452 GLY A CA 1
ATOM 3566 C C . GLY A 1 452 ? 5.045 -8.611 -4.275 1.00 81.19 452 GLY A C 1
ATOM 3567 O O . GLY A 1 452 ? 6.117 -8.529 -3.670 1.00 81.19 452 GLY A O 1
ATOM 3568 N N . ASN A 1 453 ? 4.966 -8.763 -5.588 1.00 81.06 453 ASN A N 1
ATOM 3569 C CA . ASN A 1 453 ? 6.075 -8.710 -6.526 1.00 81.06 453 ASN A CA 1
ATOM 3570 C C . ASN A 1 453 ? 5.646 -7.880 -7.741 1.00 81.06 453 ASN A C 1
ATOM 3572 O O . ASN A 1 453 ? 4.465 -7.813 -8.080 1.00 81.06 453 ASN A O 1
ATOM 3576 N N . GLY A 1 454 ? 6.600 -7.209 -8.378 1.00 83.62 454 GLY A N 1
ATOM 3577 C CA . GLY A 1 454 ? 6.333 -6.444 -9.588 1.00 83.62 454 GLY A CA 1
ATOM 3578 C C . GLY A 1 454 ? 7.259 -5.247 -9.764 1.00 83.62 454 GLY A C 1
ATOM 3579 O O . GLY A 1 454 ? 7.940 -4.826 -8.828 1.00 83.62 454 GLY A O 1
ATOM 3580 N N . PRO A 1 455 ? 7.237 -4.624 -10.950 1.00 80.69 455 PRO A N 1
ATOM 3581 C CA . PRO A 1 455 ? 8.164 -3.553 -11.310 1.00 80.69 455 PRO A CA 1
ATOM 3582 C C . PRO A 1 455 ? 7.909 -2.265 -10.518 1.00 80.69 455 PRO A C 1
ATOM 3584 O O . PRO A 1 455 ? 8.806 -1.445 -10.337 1.00 80.69 455 PRO A O 1
ATOM 3587 N N . LEU A 1 456 ? 6.681 -2.081 -10.029 1.00 80.25 456 LEU A N 1
ATOM 3588 C CA . LEU A 1 456 ? 6.296 -1.000 -9.121 1.00 80.25 456 LEU A CA 1
ATOM 3589 C C . LEU A 1 456 ? 6.362 -1.398 -7.647 1.00 80.25 456 LEU A C 1
ATOM 3591 O O . LEU A 1 456 ? 6.333 -0.527 -6.779 1.00 80.25 456 LEU A O 1
ATOM 3595 N N . TRP A 1 457 ? 6.469 -2.696 -7.372 1.00 79.75 457 TRP A N 1
ATOM 3596 C CA . TRP A 1 457 ? 6.481 -3.255 -6.033 1.00 79.75 457 TRP A CA 1
ATOM 3597 C C . TRP A 1 457 ? 7.917 -3.499 -5.573 1.00 79.75 457 TRP A C 1
ATOM 3599 O O . TRP A 1 457 ? 8.420 -4.621 -5.572 1.00 79.75 457 TRP A O 1
ATOM 3609 N N . ASN A 1 458 ? 8.609 -2.419 -5.206 1.00 72.31 458 ASN A N 1
ATOM 3610 C CA . ASN A 1 458 ? 9.966 -2.535 -4.689 1.00 72.31 458 ASN A CA 1
ATOM 3611 C C . ASN A 1 458 ? 9.924 -3.030 -3.236 1.00 72.31 458 ASN A C 1
ATOM 3613 O O . ASN A 1 458 ? 9.463 -2.322 -2.346 1.00 72.31 458 ASN A O 1
ATOM 3617 N N . GLN A 1 459 ? 10.445 -4.230 -2.983 1.00 66.12 459 GLN A N 1
ATOM 3618 C CA . GLN A 1 459 ? 10.478 -4.811 -1.638 1.00 66.12 459 GLN A CA 1
ATOM 3619 C C . GLN A 1 459 ? 11.361 -4.010 -0.659 1.00 66.12 459 GLN A C 1
ATOM 3621 O O . GLN A 1 459 ? 11.106 -4.034 0.543 1.00 66.12 459 GLN A O 1
ATOM 3626 N N . LYS A 1 460 ? 12.372 -3.278 -1.157 1.00 63.47 460 LYS A N 1
ATOM 3627 C CA . LYS A 1 460 ? 13.317 -2.480 -0.349 1.00 63.47 460 LYS A CA 1
ATOM 3628 C C . LYS A 1 460 ? 12.830 -1.056 -0.086 1.00 63.47 460 LYS A C 1
ATOM 3630 O O . LYS A 1 460 ? 12.979 -0.559 1.025 1.00 63.47 460 LYS A O 1
ATOM 3635 N N . ASP A 1 461 ? 12.248 -0.404 -1.091 1.00 65.56 461 ASP A N 1
ATOM 3636 C CA . ASP A 1 461 ? 11.728 0.968 -0.959 1.00 65.56 461 ASP A CA 1
ATOM 3637 C C . ASP A 1 461 ? 10.232 1.031 -0.630 1.00 65.56 461 ASP A C 1
ATOM 3639 O O . ASP A 1 461 ? 9.708 2.111 -0.369 1.00 65.56 461 ASP A O 1
ATOM 3643 N N . GLY A 1 462 ? 9.550 -0.114 -0.597 1.00 70.75 462 GLY A N 1
ATOM 3644 C CA . GLY A 1 462 ? 8.117 -0.206 -0.362 1.00 70.75 462 GLY A CA 1
ATOM 3645 C C . GLY A 1 462 ? 7.273 0.365 -1.504 1.00 70.75 462 GLY A C 1
ATOM 3646 O O . GLY A 1 462 ? 7.762 0.814 -2.543 1.00 70.75 462 GLY A O 1
ATOM 3647 N N . VAL A 1 463 ? 5.962 0.349 -1.292 1.00 77.62 463 VAL A N 1
ATOM 3648 C CA . VAL A 1 463 ? 4.942 0.908 -2.175 1.00 77.62 463 VAL A CA 1
ATOM 3649 C C . VAL A 1 463 ? 4.072 1.853 -1.362 1.00 77.62 463 VAL A C 1
ATOM 3651 O O . VAL A 1 463 ? 3.618 1.502 -0.279 1.00 77.62 463 VAL A O 1
ATOM 3654 N N . PHE A 1 464 ? 3.824 3.055 -1.886 1.00 72.44 464 PHE A N 1
ATOM 3655 C CA . PHE A 1 464 ? 2.880 4.029 -1.322 1.00 72.44 464 PHE A CA 1
ATOM 3656 C C . PHE A 1 464 ? 2.922 4.153 0.202 1.00 72.44 464 PHE A C 1
ATOM 3658 O O . PHE A 1 464 ? 1.996 3.766 0.909 1.00 72.44 464 PHE A O 1
ATOM 3665 N N . GLY A 1 465 ? 4.012 4.710 0.717 1.00 75.12 465 GLY A N 1
ATOM 3666 C CA . GLY A 1 465 ? 4.145 4.961 2.144 1.00 75.12 465 GLY A CA 1
ATOM 3667 C C . GLY A 1 465 ? 4.200 3.706 3.017 1.00 75.12 465 GLY A C 1
ATOM 3668 O O . GLY A 1 465 ? 4.000 3.783 4.221 1.00 75.12 465 GLY A O 1
ATOM 3669 N N . SER A 1 466 ? 4.514 2.537 2.461 1.00 82.88 466 SER A N 1
ATOM 3670 C CA . SER A 1 466 ? 4.932 1.378 3.259 1.00 82.88 466 SER A CA 1
ATOM 3671 C C . SER A 1 466 ? 6.429 1.388 3.600 1.00 82.88 466 SER A C 1
ATOM 3673 O O . SER A 1 466 ? 6.935 0.456 4.230 1.00 82.88 466 SER A O 1
ATOM 3675 N N . LYS A 1 467 ? 7.153 2.445 3.203 1.00 84.25 467 LYS A N 1
ATOM 3676 C CA . LYS A 1 467 ? 8.542 2.683 3.598 1.00 84.25 467 LYS A CA 1
ATOM 3677 C C . LYS A 1 467 ? 8.584 3.183 5.035 1.00 84.25 467 LYS A C 1
ATOM 3679 O O . LYS A 1 467 ? 8.401 4.366 5.316 1.00 84.25 467 LYS A O 1
ATOM 3684 N N . CYS A 1 468 ? 8.800 2.252 5.952 1.00 84.81 468 CYS A N 1
ATOM 3685 C CA . CYS A 1 468 ? 8.822 2.531 7.377 1.00 84.81 468 CYS A CA 1
ATOM 3686 C C . CYS A 1 468 ? 10.234 2.380 7.930 1.00 84.81 468 CYS A C 1
ATOM 3688 O O . CYS A 1 468 ? 10.723 1.271 8.129 1.00 84.81 468 CYS A O 1
ATOM 3690 N N . GLU A 1 469 ? 10.889 3.510 8.195 1.00 82.06 469 GLU A N 1
ATOM 3691 C CA . GLU A 1 469 ? 12.196 3.514 8.839 1.00 82.06 469 GLU A CA 1
ATOM 3692 C C . GLU A 1 469 ? 12.083 3.261 10.350 1.00 82.06 469 GLU A C 1
ATOM 3694 O O . GLU A 1 469 ? 11.212 3.798 11.043 1.00 82.06 469 GLU A O 1
ATOM 3699 N N . THR A 1 470 ? 13.035 2.507 10.902 1.00 79.62 470 THR A N 1
ATOM 3700 C CA . THR A 1 470 ? 13.116 2.191 12.341 1.00 79.62 470 THR A CA 1
ATOM 3701 C C . THR A 1 470 ? 13.361 3.411 13.229 1.00 79.62 470 THR A C 1
ATOM 3703 O O . THR A 1 470 ? 13.274 3.307 14.448 1.00 79.62 470 THR A O 1
ATOM 3706 N N . LYS A 1 471 ? 13.643 4.583 12.656 1.00 83.19 471 LYS A N 1
ATOM 3707 C CA . LYS A 1 471 ? 13.784 5.842 13.397 1.00 83.19 471 LYS A CA 1
ATOM 3708 C C . LYS A 1 471 ? 12.456 6.572 13.620 1.00 83.19 471 LYS A C 1
ATOM 3710 O O . LYS A 1 471 ? 12.406 7.473 14.451 1.00 83.19 471 LYS A O 1
ATOM 3715 N N . ASP A 1 472 ? 11.390 6.188 12.913 1.00 84.12 472 ASP A N 1
ATOM 3716 C CA . ASP A 1 472 ? 10.145 6.964 12.839 1.00 84.12 472 ASP A CA 1
ATOM 3717 C C . ASP A 1 472 ? 8.962 6.358 13.620 1.00 84.12 472 ASP A C 1
ATOM 3719 O O . ASP A 1 472 ? 7.967 7.045 13.855 1.00 84.12 472 ASP A O 1
ATOM 3723 N N . TRP A 1 473 ? 9.062 5.113 14.105 1.00 86.12 473 TRP A N 1
ATOM 3724 C CA . TRP A 1 473 ? 7.962 4.413 14.804 1.00 86.12 473 TRP A CA 1
ATOM 3725 C C . TRP A 1 473 ? 7.417 5.161 16.031 1.00 86.12 473 TRP A C 1
ATOM 3727 O O . TRP A 1 473 ? 6.214 5.140 16.295 1.00 86.12 473 TRP A O 1
ATOM 3737 N N . TRP A 1 474 ? 8.279 5.841 16.789 1.00 88.19 474 TRP A N 1
ATOM 3738 C CA . TRP A 1 474 ? 7.875 6.544 18.008 1.00 88.19 474 TRP A CA 1
ATOM 3739 C C . TRP A 1 474 ? 6.948 7.728 17.699 1.00 88.19 474 TRP A C 1
ATOM 3741 O O . TRP A 1 474 ? 6.053 8.025 18.490 1.00 88.19 474 TRP A O 1
ATOM 3751 N N . LYS A 1 475 ? 7.093 8.354 16.521 1.00 90.31 475 LYS A N 1
ATOM 3752 C CA . LYS A 1 475 ? 6.216 9.443 16.062 1.00 90.31 475 LYS A CA 1
ATOM 3753 C C . LYS A 1 475 ? 4.784 8.948 15.881 1.00 90.31 475 LYS A C 1
ATOM 3755 O O . LYS A 1 475 ? 3.838 9.653 16.238 1.00 90.31 475 LYS A O 1
ATOM 3760 N N . HIS A 1 476 ? 4.631 7.718 15.383 1.00 88.62 476 HIS A N 1
ATOM 3761 C CA . HIS A 1 476 ? 3.335 7.058 15.284 1.00 88.62 476 HIS A CA 1
ATOM 3762 C C . HIS A 1 476 ? 2.739 6.841 16.680 1.00 88.62 476 HIS A C 1
ATOM 3764 O O . HIS A 1 476 ? 1.602 7.245 16.910 1.00 88.62 476 HIS A O 1
ATOM 3770 N N . LEU A 1 477 ? 3.493 6.280 17.631 1.00 88.88 477 LEU A N 1
ATOM 3771 C CA . LEU A 1 477 ? 2.981 6.002 18.983 1.00 88.88 477 LEU A CA 1
ATOM 3772 C C . LEU A 1 477 ? 2.590 7.249 19.782 1.00 88.88 477 LEU A C 1
ATOM 3774 O O . LEU A 1 477 ? 1.672 7.184 20.596 1.00 88.88 477 LEU A O 1
ATOM 3778 N N . LEU A 1 478 ? 3.276 8.369 19.556 1.00 90.12 478 LEU A N 1
ATOM 3779 C CA . LEU A 1 478 ? 2.958 9.642 20.200 1.00 90.12 478 LEU A CA 1
ATOM 3780 C C . LEU A 1 478 ? 1.829 10.415 19.505 1.00 90.12 478 LEU A C 1
ATOM 3782 O O . LEU A 1 478 ? 1.440 11.463 20.010 1.00 90.12 478 LEU A O 1
ATOM 3786 N N . PHE A 1 479 ? 1.286 9.916 18.388 1.00 91.19 479 PHE A N 1
ATOM 3787 C CA . PHE A 1 479 ? 0.246 10.598 17.611 1.00 91.19 479 PHE A CA 1
ATOM 3788 C C . PHE A 1 479 ? 0.670 12.005 17.138 1.00 91.19 479 PHE A C 1
ATOM 3790 O O . PHE A 1 479 ? -0.121 12.942 17.205 1.00 91.19 479 PHE A O 1
ATOM 3797 N N . ILE A 1 480 ? 1.919 12.171 16.673 1.00 92.19 480 ILE A N 1
ATOM 3798 C CA . ILE A 1 480 ? 2.491 13.473 16.244 1.00 92.19 480 ILE A CA 1
ATOM 3799 C C . ILE A 1 480 ? 2.964 13.502 14.783 1.00 92.19 480 ILE A C 1
ATOM 3801 O O . ILE A 1 480 ? 3.663 14.428 14.365 1.00 92.19 480 ILE A O 1
ATOM 3805 N N . ILE A 1 481 ? 2.599 12.498 13.987 1.00 91.00 481 ILE A N 1
ATOM 3806 C CA . ILE A 1 481 ? 3.022 12.392 12.577 1.00 91.00 481 ILE A CA 1
ATOM 3807 C C . ILE A 1 481 ? 2.478 13.518 11.687 1.00 91.00 481 ILE A C 1
ATOM 3809 O O . ILE A 1 481 ? 2.999 13.752 10.605 1.00 91.00 481 ILE A O 1
ATOM 3813 N N . ASN A 1 482 ? 1.457 14.249 12.139 1.00 90.44 482 ASN A N 1
ATOM 3814 C CA . ASN A 1 482 ? 0.966 15.451 11.468 1.00 90.44 482 ASN A CA 1
ATOM 3815 C C . ASN A 1 482 ? 1.916 16.654 11.617 1.00 90.44 482 ASN A C 1
ATOM 3817 O O . ASN A 1 482 ? 1.943 17.506 10.735 1.00 90.44 482 ASN A O 1
ATOM 3821 N N . TYR A 1 483 ? 2.688 16.726 12.706 1.00 89.94 483 TYR A N 1
ATOM 3822 C CA . TYR A 1 483 ? 3.700 17.770 12.918 1.00 89.94 483 TYR A CA 1
ATOM 3823 C C . TYR A 1 483 ? 5.062 17.373 12.351 1.00 89.94 483 TYR A C 1
ATOM 3825 O O . TYR A 1 483 ? 5.781 18.210 11.811 1.00 89.94 483 TYR A O 1
ATOM 3833 N N . PHE A 1 484 ? 5.406 16.090 12.470 1.00 89.19 484 PHE A N 1
ATOM 3834 C CA . PHE A 1 484 ? 6.655 15.523 11.974 1.00 89.19 484 PHE A CA 1
ATOM 3835 C C . PHE A 1 484 ? 6.340 14.478 10.902 1.00 89.19 484 PHE A C 1
ATOM 3837 O O . PHE A 1 484 ? 6.291 13.288 11.230 1.00 89.19 484 PHE A O 1
ATOM 3844 N N . PRO A 1 485 ? 6.098 14.906 9.648 1.00 83.00 485 PRO A N 1
ATOM 3845 C CA . PRO A 1 485 ? 5.683 14.007 8.583 1.00 83.00 485 PRO A CA 1
ATOM 3846 C C . PRO A 1 485 ? 6.745 12.943 8.307 1.00 83.00 485 PRO A C 1
ATOM 3848 O O . PRO A 1 485 ? 7.952 13.194 8.368 1.00 83.00 485 PRO A O 1
ATOM 3851 N N . THR A 1 486 ? 6.266 11.741 8.011 1.00 85.06 486 THR A N 1
ATOM 3852 C CA . THR A 1 486 ? 7.057 10.557 7.677 1.00 85.06 486 THR A CA 1
ATOM 3853 C C . THR A 1 486 ? 6.521 9.961 6.384 1.00 85.06 486 THR A C 1
ATOM 3855 O O . THR A 1 486 ? 5.352 10.142 6.039 1.00 85.06 486 THR A O 1
ATOM 3858 N N . GLU A 1 487 ? 7.367 9.228 5.662 1.00 82.56 487 GLU A N 1
ATOM 3859 C CA . GLU A 1 487 ? 6.904 8.456 4.504 1.00 82.56 487 GLU A CA 1
ATOM 3860 C C . GLU A 1 487 ? 6.092 7.225 4.939 1.00 82.56 487 GLU A C 1
ATOM 3862 O O . GLU A 1 487 ? 5.270 6.739 4.174 1.00 82.56 487 GLU A O 1
ATOM 3867 N N . CYS A 1 488 ? 6.256 6.759 6.180 1.00 86.94 488 CYS A N 1
ATOM 3868 C CA . CYS A 1 488 ? 5.528 5.616 6.727 1.00 86.94 488 CYS A CA 1
ATOM 3869 C C . CYS A 1 488 ? 4.052 5.949 6.998 1.00 86.94 488 CYS A C 1
ATOM 3871 O O . CYS A 1 488 ? 3.737 6.803 7.821 1.00 86.94 488 CYS A O 1
ATOM 3873 N N . MET A 1 489 ? 3.154 5.222 6.337 1.00 88.00 489 MET A N 1
ATOM 3874 C CA . MET A 1 489 ? 1.695 5.259 6.431 1.00 88.00 489 MET A CA 1
ATOM 3875 C C . MET A 1 489 ? 1.127 6.680 6.559 1.00 88.00 489 MET A C 1
ATOM 3877 O O . MET A 1 489 ? 0.556 7.029 7.600 1.00 88.00 489 MET A O 1
ATOM 3881 N N . PRO A 1 490 ? 1.235 7.508 5.506 1.00 85.50 490 PRO A N 1
ATOM 3882 C CA . PRO A 1 490 ? 0.855 8.914 5.571 1.00 85.50 490 PRO A CA 1
ATOM 3883 C C . PRO A 1 490 ? -0.609 9.099 5.979 1.00 85.50 490 PRO A C 1
ATOM 3885 O O . PRO A 1 490 ? -0.904 9.994 6.762 1.00 85.50 490 PRO A O 1
ATOM 3888 N N . TRP A 1 491 ? -1.519 8.213 5.554 1.00 87.06 491 TRP A N 1
ATOM 3889 C CA . TRP A 1 491 ? -2.952 8.237 5.900 1.00 87.06 491 TRP A CA 1
ATOM 3890 C C . TRP A 1 491 ? -3.252 8.154 7.407 1.00 87.06 491 TRP A C 1
ATOM 3892 O O . TRP A 1 491 ? -4.362 8.476 7.831 1.00 87.06 491 TRP A O 1
ATOM 3902 N N . MET A 1 492 ? -2.281 7.771 8.240 1.00 89.62 492 MET A N 1
ATOM 3903 C CA . MET A 1 492 ? -2.456 7.710 9.693 1.00 89.62 492 MET A CA 1
ATOM 3904 C C . MET A 1 492 ? -2.553 9.091 10.358 1.00 89.62 492 MET A C 1
ATOM 3906 O O . MET A 1 492 ? -2.882 9.172 11.548 1.00 89.62 492 MET A O 1
ATOM 3910 N N . TRP A 1 493 ? -2.325 10.183 9.613 1.00 90.81 493 TRP A N 1
ATOM 3911 C CA . TRP A 1 493 ? -2.518 11.560 10.088 1.00 90.81 493 TRP A CA 1
ATOM 3912 C C . TRP A 1 493 ? -3.894 11.762 10.739 1.00 90.81 493 TRP A C 1
ATOM 3914 O O . TRP A 1 493 ? -4.001 12.450 11.754 1.00 90.81 493 TRP A O 1
ATOM 3924 N N . TYR A 1 494 ? -4.927 11.095 10.212 1.00 91.19 494 TYR A N 1
ATOM 3925 C CA . TYR A 1 494 ? -6.291 11.151 10.732 1.00 91.19 494 TYR A CA 1
ATOM 3926 C C . TYR A 1 494 ? -6.375 10.723 12.201 1.00 91.19 494 TYR A C 1
ATOM 3928 O O . TYR A 1 494 ? -6.965 11.424 13.019 1.00 91.19 494 TYR A O 1
ATOM 3936 N N . ILE A 1 495 ? -5.752 9.593 12.552 1.00 91.44 495 ILE A N 1
ATOM 3937 C CA . ILE A 1 495 ? -5.789 9.060 13.920 1.00 91.44 495 ILE A CA 1
ATOM 3938 C C . ILE A 1 495 ? -5.033 9.997 14.868 1.00 91.44 495 ILE A C 1
ATOM 3940 O O . ILE A 1 495 ? -5.433 10.175 16.017 1.00 91.44 495 ILE A O 1
ATOM 3944 N N . SER A 1 496 ? -3.966 10.632 14.380 1.00 92.56 496 SER A N 1
ATOM 3945 C CA . SER A 1 496 ? -3.210 11.603 15.172 1.00 92.56 496 SER A CA 1
ATOM 3946 C C . SER A 1 496 ? -4.041 12.840 15.502 1.00 92.56 496 SER A C 1
ATOM 3948 O O . SER A 1 496 ? -4.107 13.238 16.663 1.00 92.56 496 SER A O 1
ATOM 3950 N N . LEU A 1 497 ? -4.762 13.385 14.519 1.00 92.88 497 LEU A N 1
ATOM 3951 C CA . LEU A 1 497 ? -5.696 14.487 14.754 1.00 92.88 497 LEU A CA 1
ATOM 3952 C C . LEU A 1 497 ? -6.881 14.082 15.633 1.00 92.88 497 LEU A C 1
ATOM 3954 O O . LEU A 1 497 ? -7.251 14.834 16.527 1.00 92.88 497 LEU A O 1
ATOM 3958 N N . ASP A 1 498 ? -7.450 12.888 15.444 1.00 91.50 498 ASP A N 1
ATOM 3959 C CA . ASP A 1 498 ? -8.522 12.378 16.310 1.00 91.50 498 ASP A CA 1
ATOM 3960 C C . ASP A 1 498 ? -8.048 12.243 17.768 1.00 91.50 498 ASP A C 1
ATOM 3962 O O . ASP A 1 498 ? -8.818 12.484 18.707 1.00 91.50 498 ASP A O 1
ATOM 3966 N N . MET A 1 499 ? -6.773 11.893 17.989 1.00 90.19 499 MET A N 1
ATOM 3967 C CA . MET A 1 499 ? -6.171 11.905 19.321 1.00 90.19 499 MET A CA 1
ATOM 3968 C C . MET A 1 499 ? -6.053 13.320 19.884 1.00 90.19 499 MET A C 1
ATOM 3970 O O . MET A 1 499 ? -6.490 13.559 21.007 1.00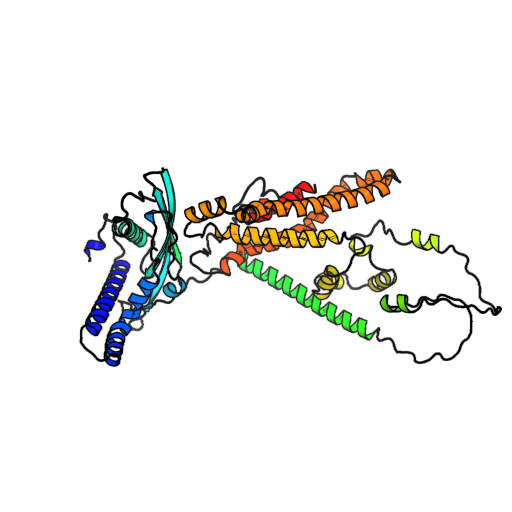 90.19 499 MET A O 1
ATOM 3974 N N . GLN A 1 500 ? -5.518 14.243 19.089 1.00 91.94 500 GLN A N 1
ATOM 3975 C CA . GLN A 1 500 ? -5.257 15.625 19.487 1.00 91.94 500 GLN A CA 1
ATOM 3976 C C . GLN A 1 500 ? -6.535 16.430 19.746 1.00 91.94 500 GLN A C 1
ATOM 3978 O O . GLN A 1 500 ? -6.591 17.123 20.746 1.00 91.94 500 GLN A O 1
ATOM 3983 N N . PHE A 1 501 ? -7.573 16.314 18.912 1.00 91.50 501 PHE A N 1
ATOM 3984 C CA . PHE A 1 501 ? -8.841 17.042 19.092 1.00 91.50 501 PHE A CA 1
ATOM 3985 C C . PHE A 1 501 ? -9.696 16.541 20.259 1.00 91.50 501 PHE A C 1
ATOM 3987 O O . PHE A 1 501 ? -10.640 17.208 20.679 1.00 91.50 501 PHE A O 1
ATOM 3994 N N . TYR A 1 502 ? -9.430 15.332 20.739 1.00 87.62 502 TYR A N 1
ATOM 3995 C CA . TYR A 1 502 ? -10.129 14.769 21.890 1.00 87.62 502 TYR A CA 1
ATOM 3996 C C . TYR A 1 502 ? -9.543 15.212 23.226 1.00 87.62 502 TYR A C 1
ATOM 3998 O O . TYR A 1 502 ? -10.275 15.239 24.219 1.00 87.62 502 TYR A O 1
ATOM 4006 N N . LEU A 1 503 ? -8.225 15.433 23.250 1.00 86.12 503 LEU A N 1
ATOM 4007 C CA . LEU A 1 503 ? -7.508 15.987 24.393 1.00 86.12 503 LEU A CA 1
ATOM 4008 C C . LEU A 1 503 ? -7.831 17.473 24.513 1.00 86.12 503 LEU A C 1
ATOM 4010 O O . LEU A 1 503 ? -8.050 17.898 25.670 1.00 86.12 503 LEU A O 1
#

Secondary structure (DSSP, 8-state):
-GGGG-STT-PPPHHHHHHHHHHHHHHHHHHHHHHHHHHS---HHHHHHHHHHHHTTTHHHHHHHHTSPPPPTTTTTT---EE---HHHHHH-EEEEEEE-TTT--EEEEEEEEEEEEEEEEETTTTEEEEEEEEEEEETT--HHHHHHHHHHHHHHHHGGGTTSSEEEEEEEEEEETT---PPPHHHHHHHHHHHHHHHHHHHHHHHHHHHHHHHHTT------------------------HHHHTTS--------------------HHHHHHHS---TT-SSGGGGGS-HHHHHHHTS---HHHHHHHHT-HHHHHHHHS---TTS-HHHHHHHHHHHHHHHHHHHHHGGGGG-S-HHHHHHHHHH-HHHHHHHTGGGHHHHHHHHHHHHHHHHHHHHHHHHHT-HHHHHHHHSHHHHHHHHHHHHHHHHHHHHHHHHHHHHTGGGS--STT-BTTTBSTT----TTTHHHHHTT-TTTS--SS-GGGHHHHHHHHHH-

Foldseek 3Di:
DVCLQVPPNDHWDPQQVVLVVVLVVLVVQLVVQLVVLVPPPDDPVVSVVSNCVSCVVSVLSVLQVQQWFDADPDPLPQFFLEGAGHQVSLQPRWAFAPAQDPPPSHTDTFTKKKKKKFWFWAQPVPRHTDTHITIHIGTPSGDPSSVVSVCVSCCCPVCCVVPNGTHDTDIDMDMGHNPPPPDADPLQVVLVVVVVVLVVLQVQLQVLVVVVVVVVVVVPPPPPPDDDDDDDDDDDPPDDDDDPVVVVVPDDDDDDDDDDDDDDDDDDDDPVVVVVPPAPPPDDPDPVVSPDDPVVVVVVPPDDDPVSVVSNVSHPVVVVCVVPDDDPPDDVVLVVLVVVLVVLLVLLCVPPQCLVVGRRNPVVVVVCVVDPVNCSSPVSVVSLVSVVVVLVVVLVVVLVVQCVVQVVDVVSVCVSPPPVVVVVVLVVVLVVPVVVQVSVLSCLQRVQLVVDDDPQSDSQCGGQQSRDDPVCVVCLSQLNCVVVPDSHPRVSVSVSVSSVSSD

Radius of gyration: 36.65 Å; chains: 1; bounding box: 102×57×104 Å